Protein AF-F3QHM7-F1 (afdb_monomer)

Solvent-accessible surface area (backbone atoms only — not comparable to full-atom values): 20429 Å² total; per-residue (Å²): 91,40,69,66,52,53,46,23,39,65,35,46,28,56,38,41,44,16,11,80,78,22,35,39,36,33,31,41,53,45,50,86,74,36,54,54,56,75,40,57,42,54,48,81,76,59,67,56,39,55,66,76,76,32,44,27,68,31,56,65,55,30,65,77,46,41,71,62,57,89,37,60,53,46,48,37,49,52,40,32,51,32,42,42,53,42,71,63,67,53,97,68,74,59,57,80,89,56,64,69,66,65,34,36,78,72,34,46,34,28,49,74,5,41,42,24,43,40,30,68,31,54,71,35,46,70,38,72,78,52,38,60,74,41,36,85,54,24,28,32,26,38,87,89,40,74,85,64,62,42,46,37,33,62,48,55,55,35,94,41,44,67,54,44,53,55,51,38,33,66,52,29,14,60,56,50,28,49,51,43,69,71,68,49,30,44,33,35,46,32,48,32,47,94,44,45,68,58,52,35,52,26,54,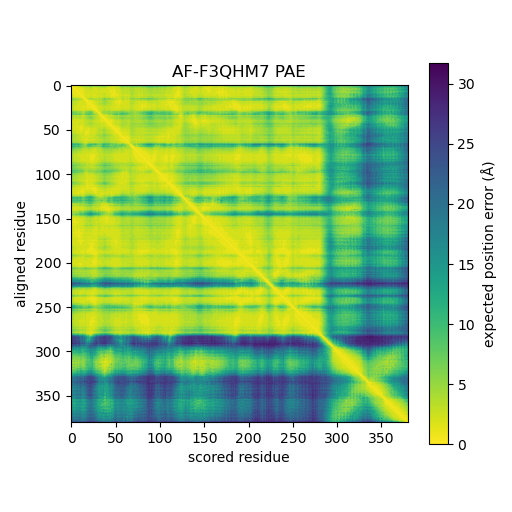61,44,86,71,88,65,63,74,40,71,38,24,46,90,43,82,67,49,99,90,55,81,61,90,55,81,61,56,29,38,28,32,76,40,95,75,24,36,43,30,34,27,43,34,36,36,72,94,88,29,37,67,47,70,68,32,36,45,22,45,23,51,48,53,48,52,61,47,25,76,75,64,37,80,69,54,73,67,66,82,91,67,88,70,77,71,69,79,69,67,86,41,72,65,57,58,52,49,54,52,50,50,56,50,50,52,54,51,46,48,50,50,26,53,52,50,52,53,52,55,57,60,73,69,57,59,77,64,30,83,76,36,76,70,29,43,53,53,50,51,55,47,49,52,49,47,53,55,55,52,47,47,51,46,51,50,53,51,46,51,53,49,54,53,51,53,52,48,52,50,53,52,57,57,75,74,105

Mean predicted aligned error: 9.0 Å

Foldseek 3Di:
DAPLLLLLLLAQAQWFAFALLFLEEEEEAGDAPFDDLLFAAESVVSDGHHSVVRQFLFLVSRVVGVPPCVDLQNLLVLVLLQLLLCLLVDPDRDDSPDDSVVQVVSQCGTNNHNDTYTHLANGGHNDPVCQQVCQQSHWHCYPVHNQDTDRPCVNNVPDGVVSRLVSSLQNQLVRQLVSCVVSVRAEYEYEALVCVVSQCSSNVPPDPDFPDFADLVDADDPVDHHPDDGQKGWGDDPNYIYIYHYRSDDDRHVPDPSSSNRVSNVRQVVSCVPVNNCSRDRPDDDPPNPPPPCDPVVVVVVVVVVVVSLVSQLSSLVVVVVVVVVPQDPVLVVDPVSVVVVVVVVVVSCPPSVVVNVVSVVVVVVVVVVVVVVVVVVVD

Secondary structure (DSSP, 8-state):
--HHHHHHHTS-TTPPPB-TT-SEEEEESS-SS-B-TTSPEEGGG-----SGGGB--SHHHHHHHSTTTTSHHHHHHHHHHHHHHHTT--SS---TTS-HHHHHHTTSSSTT-S--EEES-SS-BS-HHHHHHHTTT-EEE-SS-SSSPEEHHHHH--SSHHHHHHHHHHHHHHHHHHHHHHH--SEEEEE-GGGHHHHHHHTT----S-SEEE-TTSPP-TTS--SSPP-EEEEEETTEEEEEE--SSSTTSS-SHHHHHHHHHHHHHHHHHHH-GGGGPPP------------HHHHHHHHHHHHHHHHHHHHHHHHHHHHHHHTS-GGGGTSHHHHHHHHHHHHHHHHHHHHHHHHHHHHHHHHHHHHHHHHHHHT-

Radius of gyration: 24.33 Å; Cα contacts (8 Å, |Δi|>4): 582; chains: 1; bounding box: 51×62×80 Å

pLDDT: mean 86.05, std 12.36, range [37.12, 98.69]

Sequence (380 aa):
MSENFTKLVESFYGSTIGNVRSPVWMCGLEWGGGYDSKIPILESELEPYGLEDIQTTSLQDFIDNFWASGSPFCRNTMKILCELYNCTEPETEASYDQDWEPWEELGIVGVNGLALILNAFPISFENRRVSGKKWNEYKVRTTKDERNPILLSEWTGLKNFDEYIKFVVKHRSKIYSNERKLRKPKLIICFGKQSLDTFLDLWDVESRTPSLAFNFDDPFNPDFESKSHPNCFAYWTDETLVAVVPFPGGPNGIKSKPRITNVSTWLYNAVAKRYGPNWLDIPNIVVSEKTEEVSIQSEVLSETRLFQDLVNQQLACLERLKGAAAKLPDSWYSTEDGQKQLESLKETLLRDYFHEFDALRKNLKDQQDQKRKETLEKLR

Organism: NCBI:txid762966

Nearest PDB structures (foldseek):
  2yhy-assembly1_A  TM=4.158E-01  e=3.893E+00  Homo sapiens
  7t1g-assembly1_A  TM=4.959E-01  e=6.050E+00  Saccharomyces cerevisiae S288C

Structure (mmCIF, N/CA/C/O backbone):
data_AF-F3QHM7-F1
#
_entry.id   AF-F3QHM7-F1
#
loop_
_atom_site.group_PDB
_atom_site.id
_atom_site.type_symbol
_atom_site.label_atom_id
_atom_site.label_alt_id
_atom_site.label_comp_id
_atom_site.label_asym_id
_atom_site.label_entity_id
_atom_site.label_seq_id
_atom_site.pdbx_PDB_ins_code
_atom_site.Cartn_x
_atom_site.Cartn_y
_atom_site.Cartn_z
_atom_site.occupancy
_atom_site.B_iso_or_equiv
_atom_site.auth_seq_id
_atom_site.auth_comp_id
_atom_site.auth_asym_id
_atom_site.auth_atom_id
_atom_site.pdbx_PDB_model_num
ATOM 1 N N . MET A 1 1 ? -22.854 -8.014 8.702 1.00 89.12 1 MET A N 1
ATOM 2 C CA . MET A 1 1 ? -21.812 -7.314 7.930 1.00 89.12 1 MET A CA 1
ATOM 3 C C . MET A 1 1 ? -22.396 -6.006 7.437 1.00 89.12 1 MET A C 1
ATOM 5 O O . MET A 1 1 ? -23.488 -6.029 6.879 1.00 89.12 1 MET A O 1
ATOM 9 N N . SER A 1 2 ? -21.722 -4.895 7.719 1.00 91.88 2 SER A N 1
ATOM 10 C CA . SER A 1 2 ? -22.107 -3.550 7.286 1.00 91.88 2 SER A CA 1
ATOM 11 C C . SER A 1 2 ? -21.921 -3.376 5.776 1.00 91.88 2 SER A C 1
ATOM 13 O O . SER A 1 2 ? -20.907 -3.802 5.228 1.00 91.88 2 SER A O 1
ATOM 15 N N . GLU A 1 3 ? -22.867 -2.705 5.116 1.00 93.94 3 GLU A N 1
ATOM 16 C CA . GLU A 1 3 ? -22.749 -2.327 3.700 1.00 93.94 3 GLU A CA 1
ATOM 17 C C . GLU A 1 3 ? -21.575 -1.359 3.472 1.00 93.94 3 GLU A C 1
ATOM 19 O O . GLU A 1 3 ? -20.857 -1.488 2.482 1.00 93.94 3 GLU A O 1
ATOM 24 N N . ASN A 1 4 ? -21.326 -0.443 4.416 1.00 94.38 4 ASN A N 1
ATOM 25 C CA . ASN A 1 4 ? -20.207 0.501 4.345 1.00 94.38 4 ASN A CA 1
ATOM 26 C C . ASN A 1 4 ? -18.861 -0.228 4.371 1.00 94.38 4 ASN A C 1
ATOM 28 O O . ASN A 1 4 ? -17.967 0.107 3.602 1.00 94.38 4 ASN A O 1
ATOM 32 N N . PHE A 1 5 ? -18.738 -1.278 5.189 1.00 96.25 5 PHE A N 1
ATOM 33 C CA . PHE A 1 5 ? -17.538 -2.113 5.198 1.00 96.25 5 PHE A CA 1
ATOM 34 C C . PHE A 1 5 ? -17.329 -2.812 3.852 1.00 96.25 5 PHE A C 1
ATOM 36 O O . PHE A 1 5 ? -16.220 -2.808 3.326 1.00 96.25 5 PHE A O 1
ATOM 43 N N . THR A 1 6 ? -18.384 -3.389 3.269 1.00 96.44 6 THR A N 1
ATOM 44 C CA . THR A 1 6 ? -18.278 -4.034 1.954 1.00 96.44 6 THR A CA 1
ATOM 45 C C . THR A 1 6 ? -17.850 -3.035 0.880 1.00 96.44 6 THR A C 1
ATOM 47 O O . THR A 1 6 ? -16.910 -3.333 0.151 1.00 96.44 6 THR A O 1
ATOM 50 N N . LYS A 1 7 ? -18.446 -1.835 0.838 1.00 96.19 7 LYS A N 1
ATOM 51 C CA . LYS A 1 7 ? -18.049 -0.762 -0.093 1.00 96.19 7 LYS A CA 1
ATOM 52 C C . LYS A 1 7 ? -16.605 -0.307 0.115 1.00 96.19 7 LYS A C 1
ATOM 54 O O . LYS A 1 7 ? -15.892 -0.104 -0.857 1.00 96.19 7 LYS A O 1
ATOM 59 N N . LEU A 1 8 ? -16.158 -0.192 1.365 1.00 96.69 8 LEU A N 1
ATOM 60 C CA . LEU A 1 8 ? -14.775 0.150 1.699 1.00 96.69 8 LEU A CA 1
ATOM 61 C C . LEU A 1 8 ? -13.790 -0.896 1.166 1.00 96.69 8 LEU A C 1
ATOM 63 O O . LEU A 1 8 ? -12.779 -0.554 0.552 1.00 96.69 8 LEU A O 1
ATOM 67 N N . VAL A 1 9 ? -14.088 -2.179 1.382 1.00 97.19 9 VAL A N 1
ATOM 68 C CA . VAL A 1 9 ? -13.292 -3.278 0.826 1.00 97.19 9 VAL A CA 1
ATOM 69 C C . VAL A 1 9 ? -13.311 -3.217 -0.696 1.00 97.19 9 VAL A C 1
ATOM 71 O O . VAL A 1 9 ? -12.259 -3.319 -1.313 1.00 97.19 9 VAL A O 1
ATOM 74 N N . GLU A 1 10 ? -14.468 -2.970 -1.297 1.00 96.75 10 GLU A N 1
ATOM 75 C CA . GLU A 1 10 ? -14.669 -2.827 -2.739 1.00 96.75 10 GLU A CA 1
ATOM 76 C C . GLU A 1 10 ? -14.280 -1.428 -3.269 1.00 96.75 10 GLU A C 1
ATOM 78 O O . GLU A 1 10 ? -14.927 -0.873 -4.152 1.00 96.75 10 GLU A O 1
ATOM 83 N N . SER A 1 11 ? -13.191 -0.863 -2.744 1.00 96.75 11 SER A N 1
ATOM 84 C CA . SER A 1 11 ? -12.644 0.440 -3.133 1.00 96.75 11 SER A CA 1
ATOM 85 C C . SER A 1 11 ? -11.113 0.443 -3.065 1.00 96.75 11 SER A C 1
ATOM 87 O O . SER A 1 11 ? -10.499 -0.536 -2.624 1.00 96.75 11 SER A O 1
ATOM 89 N N . PHE A 1 12 ? -10.493 1.562 -3.436 1.00 95.56 12 PHE A N 1
ATOM 90 C CA . PHE A 1 12 ? -9.049 1.790 -3.331 1.00 95.56 12 PHE A CA 1
ATOM 91 C C . PHE A 1 12 ? -8.620 2.407 -1.997 1.00 95.56 12 PHE A C 1
ATOM 93 O O . PHE A 1 12 ? -7.430 2.678 -1.824 1.00 95.56 12 PHE A O 1
ATOM 100 N N . TYR A 1 13 ? -9.546 2.549 -1.034 1.00 94.19 13 TYR A N 1
ATOM 101 C CA . TYR A 1 13 ? -9.268 3.146 0.271 1.00 94.19 13 TYR A CA 1
ATOM 102 C C . TYR A 1 13 ? -8.004 2.588 0.935 1.00 94.19 13 TYR A C 1
ATOM 104 O O . TYR A 1 13 ? -7.746 1.379 0.918 1.00 94.19 13 TYR A O 1
ATOM 112 N N . GLY A 1 14 ? -7.216 3.478 1.528 1.00 89.94 14 GLY A N 1
ATOM 113 C CA . GLY A 1 14 ? -5.930 3.157 2.127 1.00 89.94 14 GLY A CA 1
ATOM 114 C C . GLY A 1 14 ? -4.756 3.161 1.153 1.00 89.94 14 GLY A C 1
ATOM 115 O O . GLY A 1 14 ? -3.641 2.889 1.585 1.00 89.94 14 GLY A O 1
ATOM 116 N N . SER A 1 15 ? -4.972 3.430 -0.134 1.00 91.88 15 SER A N 1
ATOM 117 C CA . SER A 1 15 ? -3.904 3.648 -1.120 1.00 91.88 15 SER A CA 1
ATOM 118 C C . SER A 1 15 ? -3.474 5.120 -1.136 1.00 91.88 15 SER A C 1
ATOM 120 O O . SER A 1 15 ? -4.212 5.981 -0.667 1.00 91.88 15 SER A O 1
ATOM 122 N N . THR A 1 16 ? -2.275 5.418 -1.641 1.00 86.06 16 THR A N 1
ATOM 123 C CA . THR A 1 16 ? -1.778 6.803 -1.735 1.00 86.06 16 THR A CA 1
ATOM 124 C C . THR A 1 16 ? -2.035 7.383 -3.122 1.00 86.06 16 THR A C 1
ATOM 126 O O . THR A 1 16 ? -2.170 6.628 -4.086 1.00 86.06 16 THR A O 1
ATOM 129 N N . ILE A 1 17 ? -2.053 8.714 -3.228 1.00 87.75 17 ILE A N 1
ATOM 130 C CA . ILE A 1 17 ? -2.149 9.411 -4.515 1.00 87.75 17 ILE A CA 1
ATOM 131 C C . ILE A 1 17 ? -0.978 9.056 -5.450 1.00 87.75 17 ILE A C 1
ATOM 133 O O . ILE A 1 17 ? 0.138 8.792 -4.996 1.00 87.75 17 ILE A O 1
ATOM 137 N N . GLY A 1 18 ? -1.208 9.062 -6.760 1.00 92.06 18 GLY A N 1
ATOM 138 C CA . GLY A 1 18 ? -0.166 8.825 -7.755 1.00 92.06 18 GLY A CA 1
ATOM 139 C C . GLY A 1 18 ? -0.685 8.869 -9.186 1.00 92.06 18 GLY A C 1
ATOM 140 O O . GLY A 1 18 ? -1.817 9.261 -9.443 1.00 92.06 18 GLY A O 1
ATOM 141 N N . ASN A 1 19 ? 0.140 8.456 -10.141 1.00 94.19 19 ASN A N 1
ATOM 142 C CA . ASN A 1 19 ? -0.274 8.345 -11.534 1.00 94.19 19 ASN A CA 1
ATOM 143 C C . ASN A 1 19 ? -0.937 6.984 -11.786 1.00 94.19 19 ASN A C 1
ATOM 145 O O . ASN A 1 19 ? -0.262 5.956 -11.897 1.00 94.19 19 ASN A O 1
ATOM 149 N N . VAL A 1 20 ? -2.260 6.962 -11.958 1.00 94.06 20 VAL A N 1
ATOM 150 C CA . VAL A 1 20 ? -3.023 5.720 -12.181 1.00 94.06 20 VAL A CA 1
ATOM 151 C C . VAL A 1 20 ? -2.694 5.048 -13.515 1.00 94.06 20 VAL A C 1
ATOM 153 O O . VAL A 1 20 ? -3.066 3.899 -13.748 1.00 94.06 20 VAL A O 1
ATOM 156 N N . ARG A 1 21 ? -2.009 5.756 -14.419 1.00 92.56 21 ARG A N 1
ATOM 157 C CA . ARG A 1 21 ? -1.546 5.257 -15.722 1.00 92.56 21 ARG A CA 1
ATOM 158 C C . ARG A 1 21 ? -0.081 4.839 -15.713 1.00 92.56 21 ARG A C 1
ATOM 160 O O . ARG A 1 21 ? 0.419 4.437 -16.762 1.00 92.56 21 ARG A O 1
ATOM 167 N N . SER A 1 22 ? 0.598 4.923 -14.570 1.00 95.81 22 SER A N 1
ATOM 168 C CA . SER A 1 22 ? 1.995 4.516 -14.467 1.00 95.81 22 SER A CA 1
ATOM 169 C C . SER A 1 22 ? 2.179 3.073 -14.968 1.00 95.81 22 SER A C 1
ATOM 171 O O . SER A 1 22 ? 1.372 2.197 -14.629 1.00 95.81 22 SER A O 1
ATOM 173 N N . PRO A 1 23 ? 3.241 2.779 -15.745 1.00 96.81 23 PRO A N 1
ATOM 174 C CA . PRO A 1 23 ? 3.590 1.414 -16.124 1.00 96.81 23 PRO A CA 1
ATOM 175 C C . PRO A 1 23 ? 4.076 0.588 -14.926 1.00 96.81 23 PRO A C 1
ATOM 177 O O . PRO A 1 23 ? 4.162 -0.639 -15.037 1.00 96.81 23 PRO A O 1
ATOM 180 N N . VAL A 1 24 ? 4.385 1.239 -13.799 1.00 97.75 24 VAL A N 1
ATOM 181 C CA . VAL A 1 24 ? 4.848 0.623 -12.557 1.00 97.75 24 VAL A CA 1
ATOM 182 C C . VAL A 1 24 ? 3.857 0.915 -11.442 1.00 97.75 24 VAL A C 1
ATOM 184 O O . VAL A 1 24 ? 3.695 2.053 -11.016 1.00 97.75 24 VAL A O 1
ATOM 187 N N . TRP A 1 25 ? 3.222 -0.127 -10.918 1.00 97.81 25 TRP A N 1
ATOM 188 C CA . TRP A 1 25 ? 2.440 -0.022 -9.690 1.00 97.81 25 TRP A CA 1
ATOM 189 C C . TRP A 1 25 ? 3.195 -0.666 -8.542 1.00 97.81 25 TRP A C 1
ATOM 191 O O . TRP A 1 25 ? 3.929 -1.642 -8.703 1.00 97.81 25 TRP A O 1
ATOM 201 N N . MET A 1 26 ? 2.992 -0.139 -7.349 1.00 96.94 26 MET A N 1
ATOM 202 C CA . MET A 1 26 ? 3.598 -0.648 -6.130 1.00 96.94 26 MET A CA 1
ATOM 203 C C . MET A 1 26 ? 2.485 -1.026 -5.167 1.00 96.94 26 MET A C 1
ATOM 205 O O . MET A 1 26 ? 1.458 -0.362 -5.116 1.00 96.94 26 MET A O 1
ATOM 209 N N . CYS A 1 27 ? 2.644 -2.122 -4.432 1.00 96.38 27 CYS A N 1
ATOM 210 C CA . CYS A 1 27 ? 1.594 -2.639 -3.569 1.00 96.38 27 CYS A CA 1
ATOM 211 C C . CYS A 1 27 ? 2.154 -3.021 -2.200 1.00 96.38 27 CYS A C 1
ATOM 213 O O . CYS A 1 27 ? 2.886 -4.004 -2.043 1.00 96.38 27 CYS A O 1
ATOM 215 N N . GLY A 1 28 ? 1.810 -2.218 -1.198 1.00 93.69 28 GLY A N 1
ATOM 216 C CA . GLY A 1 28 ? 1.956 -2.568 0.204 1.00 93.69 28 GLY A CA 1
ATOM 217 C C . GLY A 1 28 ? 0.786 -3.418 0.688 1.00 93.69 28 GLY A C 1
ATOM 218 O O . GLY A 1 28 ? -0.166 -3.717 -0.033 1.00 93.69 28 GLY A O 1
ATOM 219 N N . LEU A 1 29 ? 0.856 -3.827 1.948 1.00 91.75 29 LEU A N 1
ATOM 220 C CA . LEU A 1 29 ? -0.241 -4.549 2.580 1.00 91.75 29 LEU A CA 1
ATOM 221 C C . LEU A 1 29 ? -1.224 -3.587 3.235 1.00 91.75 29 LEU A C 1
ATOM 223 O O . LEU A 1 29 ? -2.422 -3.746 3.064 1.00 91.75 29 LEU A O 1
ATOM 227 N N . GLU A 1 30 ? -0.714 -2.598 3.954 1.00 85.81 30 GLU A N 1
ATOM 228 C CA . GLU A 1 30 ? -1.471 -1.560 4.646 1.00 85.81 30 GLU A CA 1
ATOM 229 C C . GLU A 1 30 ? -0.564 -0.333 4.826 1.00 85.81 30 GLU A C 1
ATOM 231 O O . GLU A 1 30 ? 0.667 -0.456 4.772 1.00 85.81 30 GLU A O 1
ATOM 236 N N . TRP A 1 31 ? -1.152 0.847 5.024 1.00 83.25 31 TRP A N 1
ATOM 237 C CA . TRP A 1 31 ? -0.390 2.073 5.273 1.00 83.25 31 TRP A CA 1
ATOM 238 C C . TRP A 1 31 ? 0.174 2.106 6.701 1.00 83.25 31 TRP A C 1
ATOM 240 O O . TRP A 1 31 ? -0.280 1.381 7.584 1.00 83.25 31 TRP A O 1
ATOM 250 N N . GLY A 1 32 ? 1.192 2.934 6.944 1.00 75.81 32 GLY A N 1
ATOM 251 C CA . GLY A 1 32 ? 1.827 3.052 8.262 1.00 75.81 32 GLY A CA 1
ATOM 252 C C . GLY A 1 32 ? 0.959 3.770 9.305 1.00 75.81 32 GLY A C 1
ATOM 253 O O . GLY A 1 32 ? 0.081 4.553 8.961 1.00 75.81 32 GLY A O 1
ATOM 254 N N . GLY A 1 33 ? 1.236 3.532 10.590 1.00 76.06 33 GLY A N 1
ATOM 255 C CA . GLY A 1 33 ? 0.516 4.139 11.719 1.00 76.06 33 GLY A CA 1
ATOM 256 C C . GLY A 1 33 ? -0.637 3.262 12.199 1.00 76.06 33 GLY A C 1
ATOM 257 O O . GLY A 1 33 ? -0.575 2.752 13.315 1.00 76.06 33 GLY A O 1
ATOM 258 N N . GLY A 1 34 ? -1.612 3.015 11.322 1.00 84.19 34 GLY A N 1
ATOM 259 C CA . GLY A 1 34 ? -2.769 2.157 11.588 1.00 84.19 34 GLY A CA 1
ATOM 260 C C . GLY A 1 34 ? -3.649 2.611 12.759 1.00 84.19 34 GLY A C 1
ATOM 261 O O . GLY A 1 34 ? -3.314 3.519 13.515 1.00 84.19 34 GLY A O 1
ATOM 262 N N . TYR A 1 35 ? -4.803 1.969 12.918 1.00 88.62 35 TYR A N 1
ATOM 263 C CA . TYR A 1 35 ? -5.704 2.265 14.031 1.00 88.62 35 TYR A CA 1
ATOM 264 C C . TYR A 1 35 ? -5.232 1.599 15.339 1.00 88.62 35 TYR A C 1
ATOM 266 O O . TYR A 1 35 ? -4.806 0.434 15.355 1.00 88.62 35 TYR A O 1
ATOM 274 N N . ASP A 1 36 ? -5.355 2.330 16.454 1.00 87.19 36 ASP A N 1
ATOM 275 C CA . ASP A 1 36 ? -5.152 1.828 17.821 1.00 87.19 36 ASP A CA 1
ATOM 276 C C . ASP A 1 36 ? -6.442 1.164 18.323 1.00 87.19 36 ASP A C 1
ATOM 278 O O . ASP A 1 36 ? -7.522 1.743 18.246 1.00 87.19 36 ASP A O 1
ATOM 282 N N . SER A 1 37 ? -6.344 -0.033 18.904 1.00 88.44 37 SER A N 1
ATOM 283 C CA . SER A 1 37 ? -7.499 -0.725 19.490 1.00 88.44 37 SER A CA 1
ATOM 284 C C . SER A 1 37 ? -8.149 0.039 20.649 1.00 88.44 37 SER A C 1
ATOM 286 O O . SER A 1 37 ? -9.286 -0.251 21.020 1.00 88.44 37 SER A O 1
ATOM 288 N N . LYS A 1 38 ? -7.447 1.011 21.242 1.00 87.19 38 LYS A N 1
ATOM 289 C CA . LYS A 1 38 ? -7.954 1.848 22.336 1.00 87.19 38 LYS A CA 1
ATOM 290 C C . LYS A 1 38 ? -8.834 3.008 21.881 1.00 87.19 38 LYS A C 1
ATOM 292 O O . LYS A 1 38 ? -9.482 3.602 22.748 1.00 87.19 38 LYS A O 1
ATOM 297 N N . ILE A 1 39 ? -8.815 3.361 20.597 1.00 89.12 39 ILE A N 1
ATOM 298 C CA . ILE A 1 39 ? -9.568 4.479 20.024 1.00 89.12 39 ILE A CA 1
ATOM 299 C C . ILE A 1 39 ? -10.513 3.895 18.966 1.00 89.12 39 ILE A C 1
ATOM 301 O O . ILE A 1 39 ? -10.043 3.262 18.023 1.00 89.12 39 ILE A O 1
ATOM 305 N N . PRO A 1 40 ? -11.843 4.048 19.106 1.00 92.62 40 PRO A N 1
ATOM 306 C CA . PRO A 1 40 ? -12.773 3.571 18.091 1.00 92.62 40 PRO A CA 1
ATOM 307 C C . PRO A 1 40 ? -12.486 4.207 16.730 1.00 92.62 40 PRO A C 1
ATOM 309 O O . PRO A 1 40 ? -12.291 5.414 16.646 1.00 92.62 40 PRO A O 1
ATOM 312 N N . ILE A 1 41 ? -12.511 3.406 15.670 1.00 93.62 41 ILE A N 1
ATOM 313 C CA . ILE A 1 41 ? -12.380 3.884 14.292 1.00 93.62 41 ILE A CA 1
ATOM 314 C C . ILE A 1 41 ? -13.636 4.684 13.941 1.00 93.62 41 ILE A C 1
ATOM 316 O O . ILE A 1 41 ? -14.748 4.197 14.165 1.00 93.62 41 ILE A O 1
ATOM 320 N N . LEU A 1 42 ? -13.481 5.892 13.403 1.00 92.06 42 LEU A N 1
ATOM 321 C CA . LEU A 1 42 ? -14.608 6.688 12.928 1.00 92.06 42 LEU A CA 1
ATOM 322 C C . LEU A 1 42 ? -15.059 6.170 11.560 1.00 92.06 42 LEU A C 1
ATOM 324 O O . LEU A 1 42 ? -14.314 6.232 10.589 1.00 92.06 42 LEU A O 1
ATOM 328 N N . GLU A 1 43 ? -16.293 5.667 11.458 1.00 93.06 43 GLU A N 1
ATOM 329 C CA . GLU A 1 43 ? -16.832 5.208 10.167 1.00 93.06 43 GLU A CA 1
ATOM 330 C C . GLU A 1 43 ? -16.893 6.348 9.135 1.00 93.06 43 GLU A C 1
ATOM 332 O O . GLU A 1 43 ? -16.719 6.103 7.946 1.00 93.06 43 GLU A O 1
ATOM 337 N N . SER A 1 44 ? -17.082 7.590 9.589 1.00 87.94 44 SER A N 1
ATOM 338 C CA . SER A 1 44 ? -17.081 8.793 8.747 1.00 87.94 44 SER A CA 1
ATOM 339 C C . SER A 1 44 ? -15.735 9.094 8.081 1.00 87.94 44 SER A C 1
ATOM 341 O O . SER A 1 44 ? -15.691 9.888 7.152 1.00 87.94 44 SER A O 1
ATOM 343 N N . GLU A 1 45 ? -14.640 8.485 8.539 1.00 87.31 45 GLU A N 1
ATOM 344 C CA . GLU A 1 45 ? -13.312 8.626 7.924 1.00 87.31 45 GLU A CA 1
ATOM 345 C C . GLU A 1 45 ? -13.011 7.517 6.914 1.00 87.31 45 GLU A C 1
ATOM 347 O O . GLU A 1 45 ? -12.020 7.580 6.185 1.00 87.31 45 GLU A O 1
ATOM 352 N N . LEU A 1 46 ? -13.867 6.494 6.863 1.00 91.56 46 LEU A N 1
ATOM 353 C CA . LEU A 1 46 ? -13.758 5.342 5.975 1.00 91.56 46 LEU A CA 1
ATOM 354 C C . LEU A 1 46 ? -14.582 5.571 4.699 1.00 91.56 46 LEU A C 1
ATOM 356 O O . LEU A 1 46 ? -15.372 4.717 4.291 1.00 91.56 46 LEU A O 1
ATOM 360 N N . GLU A 1 47 ? -14.438 6.746 4.085 1.00 90.00 47 GLU A N 1
ATOM 361 C CA . GLU A 1 47 ? -15.133 7.085 2.841 1.00 90.00 47 GLU A CA 1
ATOM 362 C C . GLU A 1 47 ? -14.466 6.369 1.652 1.00 90.00 47 GLU A C 1
ATOM 364 O O . GLU A 1 47 ? -13.300 6.636 1.356 1.00 90.00 47 GLU A O 1
ATOM 369 N N . PRO A 1 48 ? -15.159 5.440 0.966 1.00 93.75 48 PRO A N 1
ATOM 370 C CA . PRO A 1 48 ? -14.578 4.701 -0.148 1.00 93.75 48 PRO A CA 1
ATOM 371 C C . PRO A 1 48 ? -14.328 5.611 -1.353 1.00 93.75 48 PRO A C 1
ATOM 373 O O . PRO A 1 48 ? -15.161 6.453 -1.682 1.00 93.75 48 PRO A O 1
ATOM 376 N N . TYR A 1 49 ? -13.229 5.360 -2.062 1.00 92.94 49 TYR A N 1
ATOM 377 C CA . TYR A 1 49 ? -12.878 6.047 -3.305 1.00 92.94 49 TYR A CA 1
ATOM 378 C C . TYR A 1 49 ? -12.399 5.061 -4.384 1.00 92.94 49 TYR A C 1
ATOM 380 O O . TYR A 1 49 ? -11.898 3.969 -4.090 1.00 92.94 49 TYR A O 1
ATOM 388 N N . GLY A 1 50 ? -12.608 5.418 -5.648 1.00 94.75 50 GLY A N 1
ATOM 389 C CA . GLY A 1 50 ? -12.170 4.674 -6.825 1.00 94.75 50 GLY A CA 1
ATOM 390 C C . GLY A 1 50 ? -10.700 4.917 -7.171 1.00 94.75 50 GLY A C 1
ATOM 391 O O . GLY A 1 50 ? -10.007 5.694 -6.522 1.00 94.75 50 GLY A O 1
ATOM 392 N N . LEU A 1 51 ? -10.208 4.242 -8.216 1.00 94.06 51 LEU A N 1
ATOM 393 C CA . LEU A 1 51 ? -8.821 4.416 -8.656 1.00 94.06 51 LEU A CA 1
ATOM 394 C C . LEU A 1 51 ? -8.585 5.817 -9.236 1.00 94.06 51 LEU A C 1
ATOM 396 O O . LEU A 1 51 ? -7.560 6.417 -8.962 1.00 94.06 51 LEU A O 1
ATOM 400 N N . GLU A 1 52 ? -9.530 6.360 -10.004 1.00 92.25 52 GLU A N 1
ATOM 401 C CA . GLU A 1 52 ? -9.384 7.703 -10.596 1.00 92.25 52 GLU A CA 1
ATOM 402 C C . GLU A 1 52 ? -9.328 8.817 -9.540 1.00 92.25 52 GLU A C 1
ATOM 404 O O . GLU A 1 52 ? -8.718 9.852 -9.785 1.00 92.25 52 GLU A O 1
ATOM 409 N N . ASP A 1 53 ? -9.900 8.596 -8.353 1.00 90.56 53 ASP A N 1
ATOM 410 C CA . ASP A 1 53 ? -9.878 9.570 -7.254 1.00 90.56 53 ASP A CA 1
ATOM 411 C C . ASP A 1 53 ? -8.482 9.717 -6.623 1.00 90.56 53 ASP A C 1
ATOM 413 O O . ASP A 1 53 ? -8.234 10.678 -5.901 1.00 90.56 53 ASP A O 1
ATOM 417 N N . ILE A 1 54 ? -7.565 8.776 -6.888 1.00 92.12 54 ILE A N 1
ATOM 418 C CA . ILE A 1 54 ? -6.166 8.854 -6.445 1.00 92.12 54 ILE A CA 1
ATOM 419 C C . ILE A 1 54 ? -5.214 9.294 -7.563 1.00 92.12 54 ILE A C 1
ATOM 421 O O . ILE A 1 54 ? -3.999 9.208 -7.385 1.00 92.12 54 ILE A O 1
ATOM 425 N N . GLN A 1 55 ? -5.734 9.750 -8.709 1.00 93.00 55 GLN A N 1
ATOM 426 C CA . GLN A 1 55 ? -4.909 10.363 -9.746 1.00 93.00 55 GLN A CA 1
ATOM 427 C C . GLN A 1 55 ? -4.379 11.707 -9.257 1.00 93.00 55 GLN A C 1
ATOM 429 O O . GLN A 1 55 ? -5.147 12.620 -8.969 1.00 93.00 55 GLN A O 1
ATOM 434 N N . THR A 1 56 ? -3.058 11.854 -9.257 1.00 91.00 56 THR A N 1
ATOM 435 C CA . THR A 1 56 ? -2.440 13.138 -8.941 1.00 91.00 56 THR A CA 1
ATOM 436 C C . THR A 1 56 ? -2.628 14.150 -10.072 1.00 91.00 56 THR A C 1
ATOM 438 O O . THR A 1 56 ? -2.511 13.830 -11.261 1.00 91.00 56 THR A O 1
ATOM 441 N N . THR A 1 57 ? -2.939 15.384 -9.702 1.00 88.44 57 THR A N 1
ATOM 442 C CA . THR A 1 57 ? -3.266 16.481 -10.625 1.00 88.44 57 THR A CA 1
ATOM 443 C C . THR A 1 57 ? -2.160 17.526 -10.740 1.00 88.44 57 THR A C 1
ATOM 445 O O . THR A 1 57 ? -2.150 18.290 -11.702 1.00 88.44 57 THR A O 1
ATOM 448 N N . SER A 1 58 ? -1.204 17.529 -9.808 1.00 88.69 58 SER A N 1
ATOM 449 C CA . SER A 1 58 ? -0.005 18.373 -9.806 1.00 88.69 58 SER A CA 1
ATOM 450 C C . SER A 1 58 ? 1.061 17.791 -8.869 1.00 88.69 58 SER A C 1
ATOM 452 O O . SER A 1 58 ? 0.763 16.908 -8.063 1.00 88.69 58 SER A O 1
ATOM 454 N N . LEU A 1 59 ? 2.295 18.304 -8.915 1.00 89.81 59 LEU A N 1
ATOM 455 C CA . LEU A 1 59 ? 3.307 17.973 -7.907 1.00 89.81 59 LEU A CA 1
ATOM 456 C C . LEU A 1 59 ? 2.858 18.308 -6.485 1.00 89.81 59 LEU A C 1
ATOM 458 O O . LEU A 1 59 ? 3.060 17.506 -5.578 1.00 89.81 59 LEU A O 1
ATOM 462 N N . GLN A 1 60 ? 2.239 19.473 -6.288 1.00 88.38 60 GLN A N 1
ATOM 463 C CA . GLN A 1 60 ? 1.802 19.909 -4.963 1.00 88.38 60 GLN A CA 1
ATOM 464 C C . GLN A 1 60 ? 0.751 18.952 -4.388 1.00 88.38 60 GLN A C 1
ATOM 466 O O . GLN A 1 60 ? 0.868 18.518 -3.247 1.00 88.38 60 GLN A O 1
ATOM 471 N N . ASP A 1 61 ? -0.208 18.543 -5.219 1.00 87.38 61 ASP A N 1
ATOM 472 C CA . ASP A 1 61 ? -1.209 17.532 -4.874 1.00 87.38 61 ASP A CA 1
ATOM 473 C C . ASP A 1 61 ? -0.560 16.186 -4.500 1.00 87.38 61 ASP A C 1
ATOM 475 O O . ASP A 1 61 ? -0.938 15.556 -3.510 1.00 87.38 61 ASP A O 1
ATOM 479 N N . PHE A 1 62 ? 0.482 15.771 -5.231 1.00 90.12 62 PHE A N 1
ATOM 480 C CA . PHE A 1 62 ? 1.273 14.602 -4.852 1.00 90.12 62 PHE A CA 1
ATOM 481 C C . PHE A 1 62 ? 1.924 14.779 -3.473 1.00 90.12 62 PHE A C 1
ATOM 483 O O . PHE A 1 62 ? 1.773 13.911 -2.621 1.00 90.12 62 PHE A O 1
ATOM 490 N N . ILE A 1 63 ? 2.630 15.886 -3.230 1.00 88.56 63 ILE A N 1
ATOM 491 C CA . ILE A 1 63 ? 3.344 16.145 -1.968 1.00 88.56 63 ILE A CA 1
ATOM 492 C C . ILE A 1 63 ? 2.381 16.147 -0.774 1.00 88.56 63 ILE A C 1
ATOM 494 O O . ILE A 1 63 ? 2.675 15.521 0.248 1.00 88.56 63 ILE A O 1
ATOM 498 N N . ASP A 1 64 ? 1.235 16.811 -0.913 1.00 83.56 64 ASP A N 1
ATOM 499 C CA . ASP A 1 64 ? 0.257 16.979 0.164 1.00 83.56 64 ASP A CA 1
ATOM 500 C C . ASP A 1 64 ? -0.447 15.663 0.521 1.00 83.56 64 ASP A C 1
ATOM 502 O O . ASP A 1 64 ? -0.760 15.411 1.689 1.00 83.56 64 ASP A O 1
ATOM 506 N N . ASN A 1 65 ? -0.653 14.789 -0.469 1.00 83.62 65 ASN A N 1
ATOM 507 C CA . ASN A 1 65 ? -1.403 13.544 -0.307 1.00 83.62 65 ASN A CA 1
ATOM 508 C C . ASN A 1 65 ? -0.529 12.276 -0.301 1.00 83.62 65 ASN A C 1
ATOM 510 O O . ASN A 1 65 ? -1.044 11.175 -0.085 1.00 83.62 65 ASN A O 1
ATOM 514 N N . PHE A 1 66 ? 0.790 12.387 -0.486 1.00 84.56 66 PHE A N 1
ATOM 515 C CA . PHE A 1 66 ? 1.716 11.259 -0.383 1.00 84.56 66 PHE A CA 1
ATOM 516 C C . PHE A 1 66 ? 1.994 10.909 1.083 1.00 84.56 66 PHE A C 1
ATOM 518 O O . PHE A 1 66 ? 2.904 11.427 1.741 1.00 84.56 66 PHE A O 1
ATOM 525 N N . TRP A 1 67 ? 1.170 10.011 1.620 1.00 72.06 67 TRP A N 1
ATOM 526 C CA . TRP A 1 67 ? 1.156 9.706 3.045 1.00 72.06 67 TRP A CA 1
ATOM 527 C C . TRP A 1 67 ? 2.476 9.132 3.554 1.00 72.06 67 TRP A C 1
ATOM 529 O O . TRP A 1 67 ? 3.108 8.280 2.933 1.00 72.06 67 TRP A O 1
ATOM 539 N N . ALA A 1 68 ? 2.843 9.542 4.771 1.00 70.88 68 ALA A N 1
ATOM 540 C CA . ALA A 1 68 ? 3.972 8.989 5.513 1.00 70.88 68 ALA A CA 1
ATOM 541 C C . ALA A 1 68 ? 5.287 8.962 4.705 1.00 70.88 68 ALA A C 1
ATOM 543 O O . ALA A 1 68 ? 6.056 7.999 4.807 1.00 70.88 68 ALA A O 1
ATOM 544 N N . SER A 1 69 ? 5.572 10.028 3.948 1.00 71.38 69 SER A N 1
ATOM 545 C CA . SER A 1 69 ? 6.786 10.205 3.131 1.00 71.38 69 SER A CA 1
ATOM 546 C C . SER A 1 69 ? 8.092 9.925 3.896 1.00 71.38 69 SER A C 1
ATOM 548 O O . SER A 1 69 ? 9.034 9.344 3.353 1.00 71.38 69 SER A O 1
ATOM 550 N N . GLY A 1 70 ? 8.129 10.228 5.199 1.00 73.38 70 GLY A N 1
ATOM 551 C CA . GLY A 1 70 ? 9.260 9.932 6.089 1.00 73.38 70 GLY A CA 1
ATOM 552 C C . GLY A 1 70 ? 9.406 8.460 6.513 1.00 73.38 70 GLY A C 1
ATOM 553 O O . GLY A 1 70 ? 10.440 8.076 7.068 1.00 73.38 70 GLY A O 1
ATOM 554 N N . SER A 1 71 ? 8.405 7.611 6.267 1.00 81.50 71 SER A N 1
ATOM 555 C CA . SER A 1 71 ? 8.433 6.200 6.666 1.00 81.50 71 SER A CA 1
ATOM 556 C C . SER A 1 71 ? 9.490 5.411 5.881 1.00 81.50 71 SER A C 1
ATOM 558 O O . SER A 1 71 ? 9.653 5.623 4.678 1.00 81.50 71 SER A O 1
ATOM 560 N N . PRO A 1 72 ? 10.188 4.435 6.498 1.00 83.56 72 PRO A N 1
ATOM 561 C CA . PRO A 1 72 ? 11.170 3.613 5.786 1.00 83.56 72 PRO A CA 1
ATOM 562 C C . PRO A 1 72 ? 10.614 2.946 4.521 1.00 83.56 72 PRO A C 1
ATOM 564 O O . PRO A 1 72 ? 11.341 2.805 3.541 1.00 83.56 72 PRO A O 1
ATOM 567 N N . PHE A 1 73 ? 9.329 2.579 4.544 1.00 86.88 73 PHE A N 1
ATOM 568 C CA . PHE A 1 73 ? 8.623 2.007 3.404 1.00 86.88 73 PHE A CA 1
ATOM 569 C C . PHE A 1 73 ? 8.552 2.983 2.224 1.00 86.88 73 PHE A C 1
ATOM 571 O O . PHE A 1 73 ? 9.017 2.640 1.138 1.00 86.88 73 PHE A O 1
ATOM 578 N N . CYS A 1 74 ? 8.030 4.197 2.439 1.00 87.56 74 CYS A N 1
ATOM 579 C CA . CYS A 1 74 ? 7.886 5.189 1.371 1.00 87.56 74 CYS A CA 1
ATOM 580 C C . CYS A 1 74 ? 9.254 5.620 0.838 1.00 87.56 74 CYS A C 1
ATOM 582 O O . CYS A 1 74 ? 9.478 5.618 -0.368 1.00 87.56 74 CYS A O 1
ATOM 584 N N . ARG A 1 75 ? 10.222 5.868 1.728 1.00 89.38 75 ARG A N 1
ATOM 585 C CA . ARG A 1 75 ? 11.585 6.257 1.335 1.00 89.38 75 ARG A CA 1
ATOM 586 C C . ARG A 1 75 ? 12.260 5.230 0.427 1.00 89.38 75 ARG A C 1
ATOM 588 O O . ARG A 1 75 ? 12.855 5.588 -0.583 1.00 89.38 75 ARG A O 1
ATOM 595 N N . ASN A 1 76 ? 12.203 3.949 0.790 1.00 92.81 76 ASN A N 1
ATOM 596 C CA . ASN A 1 76 ? 12.840 2.897 -0.003 1.00 92.81 76 ASN A CA 1
ATOM 597 C C . ASN A 1 76 ? 12.043 2.558 -1.269 1.00 92.81 76 ASN A C 1
ATOM 599 O O . ASN A 1 76 ? 12.642 2.175 -2.266 1.00 92.81 76 ASN A O 1
ATOM 603 N N . THR A 1 77 ? 10.726 2.753 -1.253 1.00 92.38 77 THR A N 1
ATOM 604 C CA . THR A 1 77 ? 9.879 2.701 -2.450 1.00 92.38 77 THR A CA 1
ATOM 605 C C . THR A 1 77 ? 10.302 3.766 -3.465 1.00 92.38 77 THR A C 1
ATOM 607 O O . THR A 1 77 ? 10.566 3.423 -4.614 1.00 92.38 77 THR A O 1
ATOM 610 N N . MET A 1 78 ? 10.476 5.022 -3.042 1.00 93.06 78 MET A N 1
ATOM 611 C CA . MET A 1 78 ? 10.957 6.083 -3.936 1.00 93.06 78 MET A CA 1
ATOM 612 C C . MET A 1 78 ? 12.355 5.783 -4.483 1.00 93.06 78 MET A C 1
ATOM 614 O O . MET A 1 78 ? 12.590 5.931 -5.674 1.00 93.06 78 MET A O 1
ATOM 618 N N . LYS A 1 79 ? 13.265 5.249 -3.65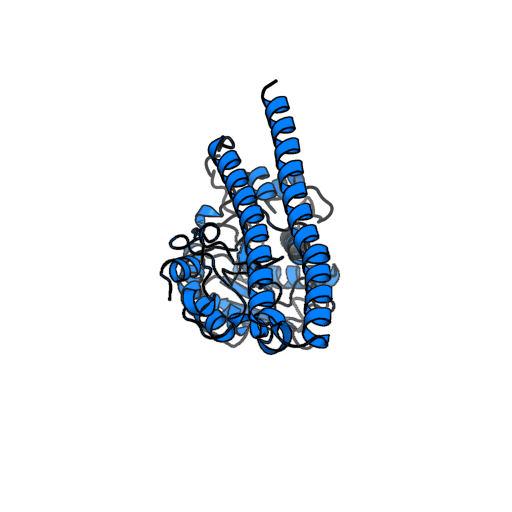6 1.00 95.69 79 LYS A N 1
ATOM 619 C CA . LYS A 1 79 ? 14.584 4.790 -4.131 1.00 95.69 79 LYS A CA 1
ATOM 620 C C . LYS A 1 79 ? 14.493 3.706 -5.204 1.00 95.69 79 LYS A C 1
ATOM 622 O O . LYS A 1 79 ? 15.281 3.729 -6.139 1.00 95.69 79 LYS A O 1
ATOM 627 N N . ILE A 1 80 ? 13.561 2.758 -5.070 1.00 97.06 80 ILE A N 1
ATOM 628 C CA . ILE A 1 80 ? 13.329 1.732 -6.098 1.00 97.06 80 ILE A CA 1
ATOM 629 C C . ILE A 1 80 ? 12.899 2.392 -7.412 1.00 97.06 80 ILE A C 1
ATOM 631 O O . ILE A 1 80 ? 13.411 1.990 -8.454 1.00 97.06 80 ILE A O 1
ATOM 635 N N . LEU A 1 81 ? 12.020 3.402 -7.370 1.00 96.31 81 LEU A N 1
ATOM 636 C CA . LEU A 1 81 ? 11.595 4.154 -8.557 1.00 96.31 81 LEU A CA 1
ATOM 637 C C . LEU A 1 81 ? 12.750 4.935 -9.200 1.00 96.31 81 LEU A C 1
ATOM 639 O O . LEU A 1 81 ? 12.938 4.808 -10.406 1.00 96.31 81 LEU A O 1
ATOM 643 N N . CYS A 1 82 ? 13.566 5.657 -8.417 1.00 96.75 82 CYS A N 1
ATOM 644 C CA . CYS A 1 82 ? 14.776 6.319 -8.930 1.00 96.75 82 CYS A CA 1
ATOM 645 C C . CYS A 1 82 ? 15.700 5.315 -9.638 1.00 96.75 82 CYS A C 1
ATOM 647 O O . CYS A 1 82 ? 16.183 5.567 -10.733 1.00 96.75 82 CYS A O 1
ATOM 649 N N . GLU A 1 83 ? 15.927 4.147 -9.032 1.00 97.31 83 GLU A N 1
ATOM 650 C CA . GLU A 1 83 ? 16.824 3.130 -9.593 1.00 97.31 83 GLU A CA 1
ATOM 651 C C . GLU A 1 83 ? 16.214 2.416 -10.811 1.00 97.31 83 GLU A C 1
ATOM 653 O O . GLU A 1 83 ? 16.951 2.016 -11.708 1.00 97.31 83 GLU A O 1
ATOM 658 N N . LEU A 1 84 ? 14.884 2.274 -10.888 1.00 97.31 84 LEU A N 1
ATOM 659 C CA . LEU A 1 84 ? 14.203 1.799 -12.100 1.00 97.31 84 LEU A CA 1
ATOM 660 C C . LEU A 1 84 ? 14.370 2.791 -13.251 1.00 97.31 84 LEU A C 1
ATOM 662 O O . LEU A 1 84 ? 14.683 2.368 -14.359 1.00 97.31 84 LEU A O 1
ATOM 666 N N . TYR A 1 85 ? 14.199 4.085 -12.977 1.00 96.50 85 TYR A N 1
ATOM 667 C CA . TYR A 1 85 ? 14.439 5.148 -13.948 1.00 96.50 85 TYR A CA 1
ATOM 668 C C . TYR A 1 85 ? 15.897 5.158 -14.416 1.00 96.50 85 TYR A C 1
ATOM 670 O O . TYR A 1 85 ? 16.155 5.124 -15.608 1.00 96.50 85 TYR A O 1
ATOM 678 N N . ASN A 1 86 ? 16.868 5.064 -13.506 1.00 96.75 86 ASN A N 1
ATOM 679 C CA . ASN A 1 86 ? 18.287 5.035 -13.883 1.00 96.75 86 ASN A CA 1
ATOM 680 C C . ASN A 1 86 ? 18.663 3.829 -14.762 1.00 96.75 86 ASN A C 1
ATOM 682 O O . ASN A 1 86 ? 19.639 3.897 -15.505 1.00 96.75 86 ASN A O 1
ATOM 686 N N . CYS A 1 87 ? 17.889 2.737 -14.733 1.00 96.06 87 CYS A N 1
ATOM 687 C CA . CYS A 1 87 ? 18.093 1.610 -15.647 1.00 96.06 87 CYS A CA 1
ATOM 688 C C . CYS A 1 87 ? 17.756 1.938 -17.116 1.00 96.06 87 CYS A C 1
ATOM 690 O O . CYS A 1 87 ? 18.114 1.150 -17.991 1.00 96.06 87 CYS A O 1
ATOM 692 N N . THR A 1 88 ? 17.092 3.064 -17.408 1.00 94.38 88 THR A N 1
ATOM 693 C CA . THR A 1 88 ? 16.885 3.548 -18.786 1.00 94.38 88 THR A CA 1
ATOM 694 C C . THR A 1 88 ? 18.102 4.274 -19.352 1.00 94.38 88 THR A C 1
ATOM 696 O O . THR A 1 88 ? 18.035 4.732 -20.487 1.00 94.38 88 THR A O 1
ATOM 699 N N . GLU A 1 89 ? 19.182 4.405 -18.573 1.00 93.56 89 GLU A N 1
ATOM 700 C CA . GLU A 1 89 ? 20.380 5.180 -18.923 1.00 93.56 89 GLU A CA 1
ATOM 701 C C . GLU A 1 89 ? 20.043 6.636 -19.321 1.00 93.56 89 GLU A C 1
ATOM 703 O O . GLU A 1 89 ? 20.384 7.082 -20.419 1.00 93.56 89 GLU A O 1
ATOM 708 N N . PRO A 1 90 ? 19.329 7.384 -18.455 1.00 93.25 90 PRO A N 1
ATOM 709 C CA . PRO A 1 90 ? 18.958 8.768 -18.734 1.00 93.25 90 PRO A CA 1
ATOM 710 C C . PRO A 1 90 ? 20.195 9.681 -18.782 1.00 93.25 90 PRO A C 1
ATOM 712 O O . PRO A 1 90 ? 21.218 9.397 -18.161 1.00 93.25 90 PRO A O 1
ATOM 715 N N . GLU A 1 91 ? 20.085 10.829 -19.459 1.00 93.12 91 GLU A N 1
ATOM 716 C CA . GLU A 1 91 ? 21.150 11.851 -19.454 1.00 93.12 91 GLU A CA 1
ATOM 717 C C . GLU A 1 91 ? 21.428 12.393 -18.041 1.00 93.12 91 GLU A C 1
ATOM 719 O O . GLU A 1 91 ? 22.570 12.712 -17.705 1.00 93.12 91 GLU A O 1
ATOM 724 N N . THR A 1 92 ? 20.382 12.468 -17.213 1.00 94.19 92 THR A N 1
ATOM 725 C CA . THR A 1 92 ? 20.448 12.887 -15.812 1.00 94.19 92 THR A CA 1
ATOM 726 C C . THR A 1 92 ? 19.964 11.749 -14.924 1.00 94.19 92 THR A C 1
ATOM 728 O O . THR A 1 92 ? 18.810 11.342 -15.018 1.00 94.19 92 THR A O 1
ATOM 731 N N . GLU A 1 93 ? 20.824 11.249 -14.035 1.00 94.81 93 GLU A N 1
ATOM 732 C CA . GLU A 1 93 ? 20.433 10.228 -13.060 1.00 94.81 93 GLU A CA 1
ATOM 733 C C . GLU A 1 93 ? 19.517 10.809 -11.971 1.00 94.81 93 GLU A C 1
ATOM 735 O O . GLU A 1 93 ? 19.777 11.875 -11.404 1.00 94.81 93 GLU A O 1
ATOM 740 N N . ALA A 1 94 ? 18.477 10.057 -11.617 1.00 95.06 94 ALA A N 1
ATOM 741 C CA . ALA A 1 94 ? 17.672 10.306 -10.433 1.00 95.06 94 ALA A CA 1
ATOM 742 C C . ALA A 1 94 ? 18.433 9.873 -9.170 1.00 95.06 94 ALA A C 1
ATOM 744 O O . ALA A 1 94 ? 18.987 8.773 -9.083 1.00 95.06 94 ALA A O 1
ATOM 745 N N . SER A 1 95 ? 18.395 10.710 -8.139 1.00 93.50 95 SER A N 1
ATOM 746 C CA . SER A 1 95 ? 18.919 10.419 -6.808 1.00 93.50 95 SER A CA 1
ATOM 747 C C . SER A 1 95 ? 17.852 10.672 -5.756 1.00 93.50 95 SER A C 1
ATOM 749 O O . SER A 1 95 ? 17.077 11.620 -5.839 1.00 93.50 95 SER A O 1
ATOM 751 N N . TYR A 1 96 ? 17.848 9.842 -4.713 1.00 89.38 96 TYR A N 1
ATOM 752 C CA . TYR A 1 96 ? 16.923 10.020 -3.599 1.00 89.38 96 TYR A CA 1
ATOM 753 C C . TYR A 1 96 ? 17.201 11.292 -2.775 1.00 89.38 96 TYR A C 1
ATOM 755 O O . TYR A 1 96 ? 16.335 11.746 -2.037 1.00 89.38 96 TYR A O 1
ATOM 763 N N . ASP A 1 97 ? 18.413 11.839 -2.872 1.00 90.00 97 ASP A N 1
ATOM 764 C CA . ASP A 1 97 ? 18.812 13.039 -2.130 1.00 90.00 97 ASP A CA 1
ATOM 765 C C . ASP A 1 97 ? 18.418 14.345 -2.855 1.00 90.00 97 ASP A C 1
ATOM 767 O O . ASP A 1 97 ? 18.763 15.426 -2.385 1.00 90.00 97 ASP A O 1
ATOM 771 N N . GLN A 1 98 ? 17.733 14.251 -4.002 1.00 89.81 98 GLN A N 1
ATOM 772 C CA . GLN A 1 98 ? 17.133 15.393 -4.699 1.00 89.81 98 GLN A CA 1
ATOM 773 C C . GLN A 1 98 ? 15.794 15.794 -4.063 1.00 89.81 98 GLN A C 1
ATOM 775 O O . GLN A 1 98 ? 15.128 14.974 -3.429 1.00 89.81 98 GLN A O 1
ATOM 780 N N . ASP A 1 99 ? 15.402 17.051 -4.276 1.00 89.44 99 ASP A N 1
ATOM 781 C CA . ASP A 1 99 ? 14.073 17.558 -3.929 1.00 89.44 99 ASP A CA 1
ATOM 782 C C . ASP A 1 99 ? 12.990 17.036 -4.900 1.00 89.44 99 ASP A C 1
ATOM 784 O O . ASP A 1 99 ? 13.267 16.279 -5.838 1.00 89.44 99 ASP A O 1
ATOM 788 N N . TRP A 1 100 ? 11.735 17.424 -4.666 1.00 90.44 100 TRP A N 1
ATOM 789 C CA . TRP A 1 100 ? 10.580 16.939 -5.424 1.00 90.44 100 TRP A CA 1
ATOM 790 C C . TRP A 1 100 ? 10.526 17.468 -6.861 1.00 90.44 100 TRP A C 1
ATOM 792 O O . TRP A 1 100 ? 10.114 16.729 -7.753 1.00 90.44 100 TRP A O 1
ATOM 802 N N . GLU A 1 101 ? 10.955 18.708 -7.104 1.00 92.56 101 GLU A N 1
ATOM 803 C CA . GLU A 1 101 ? 10.909 19.338 -8.427 1.00 92.56 101 GLU A CA 1
ATOM 804 C C . GLU A 1 101 ? 11.794 18.597 -9.447 1.00 92.56 101 GLU A C 1
ATOM 806 O O . GLU A 1 101 ? 11.276 18.213 -10.497 1.00 92.56 101 GLU A O 1
ATOM 811 N N . PRO A 1 102 ? 13.067 18.251 -9.145 1.00 93.31 102 PRO A N 1
ATOM 812 C CA . PRO A 1 102 ? 13.847 17.366 -10.011 1.00 93.31 102 PRO A CA 1
ATOM 813 C C . PRO A 1 102 ? 13.173 16.015 -10.282 1.00 93.31 102 PRO A C 1
ATOM 815 O O . PRO A 1 102 ? 13.279 15.480 -11.381 1.00 93.31 102 PRO A O 1
ATOM 818 N N . TRP A 1 103 ? 12.475 15.428 -9.305 1.00 93.50 103 TRP A N 1
ATOM 819 C CA . TRP A 1 103 ? 11.763 14.166 -9.525 1.00 93.50 103 TRP A CA 1
ATOM 820 C C . TRP A 1 103 ? 10.548 14.318 -10.441 1.00 93.50 103 TRP A C 1
ATOM 822 O O . TRP A 1 103 ? 10.230 13.367 -11.155 1.00 93.50 103 TRP A O 1
ATOM 832 N N . GLU A 1 104 ? 9.862 15.460 -10.430 1.00 93.50 104 GLU A N 1
ATOM 833 C CA . GLU A 1 104 ? 8.793 15.743 -11.391 1.00 93.50 104 GLU A CA 1
ATOM 834 C C . GLU A 1 104 ? 9.363 15.907 -12.804 1.00 93.50 104 GLU A C 1
ATOM 836 O O . GLU A 1 104 ? 8.870 15.267 -13.732 1.00 93.50 104 GLU A O 1
ATOM 841 N N . GLU A 1 105 ? 10.443 16.681 -12.961 1.00 92.00 105 GLU A N 1
ATOM 842 C CA . GLU A 1 105 ? 11.114 16.886 -14.255 1.00 92.00 105 GLU A CA 1
ATOM 843 C C . GLU A 1 105 ? 11.602 15.567 -14.875 1.00 92.00 105 GLU A C 1
ATOM 845 O O . GLU A 1 105 ? 11.489 15.361 -16.084 1.00 92.00 105 GLU A O 1
ATOM 850 N N . LEU A 1 106 ? 12.104 14.648 -14.044 1.00 93.06 106 LEU A N 1
ATOM 851 C CA . LEU A 1 106 ? 12.543 13.313 -14.462 1.00 93.06 106 LEU A CA 1
ATOM 852 C C . LEU A 1 106 ? 11.379 12.316 -14.640 1.00 93.06 106 LEU A C 1
ATOM 854 O O . LEU A 1 106 ? 11.611 11.177 -15.042 1.00 93.06 106 LEU A O 1
ATOM 858 N N . GLY A 1 107 ? 10.134 12.700 -14.339 1.00 93.00 107 GLY A N 1
ATOM 859 C CA . GLY A 1 107 ? 8.961 11.829 -14.464 1.00 93.00 107 GLY A CA 1
ATOM 860 C C . GLY A 1 107 ? 8.878 10.722 -13.406 1.00 93.00 107 GLY A C 1
ATOM 861 O O . GLY A 1 107 ? 8.238 9.694 -13.619 1.00 93.00 107 GLY A O 1
ATOM 862 N N . ILE A 1 108 ? 9.509 10.893 -12.243 1.00 94.00 108 ILE A N 1
ATOM 863 C CA . ILE A 1 108 ? 9.400 9.960 -11.110 1.00 94.00 108 ILE A CA 1
ATOM 864 C C . ILE A 1 108 ? 8.088 10.183 -10.345 1.00 94.00 108 ILE A C 1
ATOM 866 O O . ILE A 1 108 ? 7.427 9.216 -9.955 1.00 94.00 108 ILE A O 1
ATOM 870 N N . VAL A 1 109 ? 7.698 11.446 -10.151 1.00 93.12 109 VAL A N 1
ATOM 871 C CA . VAL A 1 109 ? 6.479 11.878 -9.438 1.00 93.12 109 VAL A CA 1
ATOM 872 C C . VAL A 1 109 ? 5.657 12.855 -10.285 1.00 93.12 109 VAL A C 1
ATOM 874 O O . VAL A 1 109 ? 6.041 13.180 -11.405 1.00 93.12 109 VAL A O 1
ATOM 877 N N . GLY A 1 110 ? 4.514 13.304 -9.761 1.00 89.31 110 GLY A N 1
ATOM 878 C CA . GLY A 1 110 ? 3.613 14.230 -10.449 1.00 89.31 110 GLY A CA 1
ATOM 879 C C . GLY A 1 110 ? 2.641 13.531 -11.402 1.00 89.31 110 GLY A C 1
ATOM 880 O O . GLY A 1 110 ? 2.508 12.304 -11.403 1.00 89.31 110 GLY A O 1
ATOM 881 N N . VAL A 1 111 ? 1.935 14.327 -12.212 1.00 89.88 111 VAL A N 1
ATOM 882 C CA . VAL A 1 111 ? 0.779 13.902 -13.037 1.00 89.88 111 VAL A CA 1
ATOM 883 C C . VAL A 1 111 ? 1.098 12.701 -13.922 1.00 89.88 111 VAL A C 1
ATOM 885 O O . VAL A 1 111 ? 0.309 11.759 -14.018 1.00 89.88 111 VAL A O 1
ATOM 888 N N . ASN A 1 112 ? 2.283 12.731 -14.530 1.00 89.25 112 ASN A N 1
ATOM 889 C CA . ASN A 1 112 ? 2.805 11.688 -15.405 1.00 89.25 112 ASN A CA 1
ATOM 890 C C . ASN A 1 112 ? 4.009 10.977 -14.771 1.00 89.25 112 ASN A C 1
ATOM 892 O O . ASN A 1 112 ? 4.881 10.494 -15.484 1.00 89.25 112 ASN A O 1
ATOM 896 N N . GLY A 1 113 ? 4.070 10.926 -13.439 1.00 92.88 113 GLY A N 1
ATOM 897 C CA . GLY A 1 113 ? 5.140 10.256 -12.712 1.00 92.88 113 GLY A CA 1
ATOM 898 C C . GLY A 1 113 ? 5.037 8.731 -12.756 1.00 92.88 113 GLY A C 1
ATOM 899 O O . GLY A 1 113 ? 3.980 8.165 -13.042 1.00 92.88 113 GLY A O 1
ATOM 900 N N . LEU A 1 114 ? 6.116 8.040 -12.397 1.00 95.06 114 LEU A N 1
ATOM 901 C CA . LEU A 1 114 ? 6.108 6.591 -12.171 1.00 95.06 114 LEU A CA 1
ATOM 902 C C . LEU A 1 114 ? 5.404 6.185 -10.865 1.00 95.06 114 LEU A C 1
ATOM 904 O O . LEU A 1 114 ? 4.974 5.038 -10.727 1.00 95.06 114 LEU A O 1
ATOM 908 N N . ALA A 1 115 ? 5.298 7.085 -9.889 1.00 92.88 115 ALA A N 1
ATOM 909 C CA . ALA A 1 115 ? 4.775 6.760 -8.569 1.00 92.88 115 ALA A CA 1
ATOM 910 C C . ALA A 1 115 ? 3.265 6.444 -8.578 1.00 92.88 115 ALA A C 1
ATOM 912 O O . ALA A 1 115 ? 2.431 7.316 -8.810 1.00 92.88 115 ALA A O 1
ATOM 913 N N . LEU A 1 116 ? 2.918 5.200 -8.233 1.00 94.94 116 LEU A N 1
ATOM 914 C CA . LEU A 1 116 ? 1.584 4.791 -7.786 1.00 94.94 116 LEU A CA 1
ATOM 915 C C . LEU A 1 116 ? 1.725 3.695 -6.726 1.00 94.94 116 LEU A C 1
ATOM 917 O O . LEU A 1 116 ? 2.180 2.589 -7.034 1.00 94.94 116 LEU A O 1
ATOM 921 N N . ILE A 1 117 ? 1.331 3.984 -5.482 1.00 93.69 117 ILE A N 1
ATOM 922 C CA . ILE A 1 117 ? 1.420 3.023 -4.374 1.00 93.69 117 ILE A CA 1
ATOM 923 C C . ILE A 1 117 ? 0.027 2.682 -3.852 1.00 93.69 117 ILE A C 1
ATOM 925 O O . ILE A 1 117 ? -0.683 3.493 -3.264 1.00 93.69 117 ILE A O 1
ATOM 929 N N . LEU A 1 118 ? -0.332 1.422 -4.019 1.00 95.44 118 LEU A N 1
ATOM 930 C CA . LEU A 1 118 ? -1.581 0.837 -3.578 1.00 95.44 118 LEU A CA 1
ATOM 931 C C . LEU A 1 118 ? -1.366 0.033 -2.298 1.00 95.44 118 LEU A C 1
ATOM 933 O O . LEU A 1 118 ? -0.256 -0.413 -2.000 1.00 95.44 118 LEU A O 1
ATOM 937 N N . ASN A 1 119 ? -2.446 -0.223 -1.567 1.00 94.50 119 ASN A N 1
ATOM 938 C CA . ASN A 1 119 ? -2.427 -1.150 -0.439 1.00 94.50 119 ASN A CA 1
ATOM 939 C C . ASN A 1 119 ? -3.436 -2.279 -0.619 1.00 94.50 119 ASN A C 1
ATOM 941 O O . ASN A 1 119 ? -4.545 -2.069 -1.108 1.00 94.50 119 ASN A O 1
ATOM 945 N N . ALA A 1 120 ? -3.055 -3.487 -0.205 1.00 95.44 120 ALA A N 1
ATOM 946 C CA . ALA A 1 120 ? -3.937 -4.646 -0.246 1.00 95.44 120 ALA A CA 1
ATOM 947 C C . ALA A 1 120 ? -5.130 -4.484 0.705 1.00 95.44 120 ALA A C 1
ATOM 949 O O . ALA A 1 120 ? -6.249 -4.842 0.347 1.00 95.44 120 ALA A O 1
ATOM 950 N N . PHE A 1 121 ? -4.923 -3.922 1.898 1.00 94.62 121 PHE A N 1
ATOM 951 C CA . PHE A 1 121 ? -5.924 -3.856 2.959 1.00 94.62 121 PHE A CA 1
ATOM 952 C C . PHE A 1 121 ? -6.466 -2.433 3.170 1.00 94.62 121 PHE A C 1
ATOM 954 O O . PHE A 1 121 ? -5.673 -1.503 3.308 1.00 94.62 121 PHE A O 1
ATOM 961 N N . PRO A 1 122 ? -7.805 -2.262 3.216 1.00 93.94 122 PRO A N 1
ATOM 962 C CA . PRO A 1 122 ? -8.472 -0.969 3.388 1.00 93.94 122 PRO A CA 1
ATOM 963 C C . PRO A 1 122 ? -8.466 -0.460 4.820 1.00 93.94 122 PRO A C 1
ATOM 965 O O . PRO A 1 122 ? -8.927 0.638 5.059 1.00 93.94 122 PRO A O 1
ATOM 968 N N . ILE A 1 123 ? -8.077 -1.266 5.797 1.00 92.62 123 ILE A N 1
ATOM 969 C CA . ILE A 1 123 ? -7.982 -0.847 7.191 1.00 92.62 123 ILE A CA 1
ATOM 970 C C . ILE A 1 123 ? -6.591 -1.242 7.636 1.00 92.62 123 ILE A C 1
ATOM 972 O O . ILE A 1 123 ? -6.250 -2.429 7.586 1.00 92.62 123 ILE A O 1
ATOM 976 N N . SER A 1 124 ? -5.808 -0.239 8.024 1.00 89.19 124 SER A N 1
ATOM 977 C CA . SER A 1 124 ? -4.498 -0.437 8.620 1.00 89.19 124 SER A CA 1
ATOM 978 C C . SER A 1 124 ? -4.614 -0.591 10.126 1.00 89.19 124 SER A C 1
ATOM 980 O O . SER A 1 124 ? -5.399 0.086 10.793 1.00 89.19 124 SER A O 1
ATOM 982 N N . PHE A 1 125 ? -3.787 -1.468 10.673 1.00 87.81 125 PHE A N 1
ATOM 983 C CA . PHE A 1 125 ? -3.674 -1.703 12.102 1.00 87.81 125 PHE A CA 1
ATOM 984 C C . PHE A 1 125 ? -2.232 -1.483 12.566 1.00 87.81 125 PHE A C 1
ATOM 986 O O . PHE A 1 125 ? -1.297 -1.607 11.781 1.00 87.81 125 PHE A O 1
ATOM 993 N N . GLU A 1 126 ? -2.040 -1.232 13.866 1.00 77.12 126 GLU A N 1
ATOM 994 C CA . GLU A 1 126 ? -0.721 -0.969 14.472 1.00 77.12 126 GLU A CA 1
ATOM 995 C C . GLU A 1 126 ? 0.3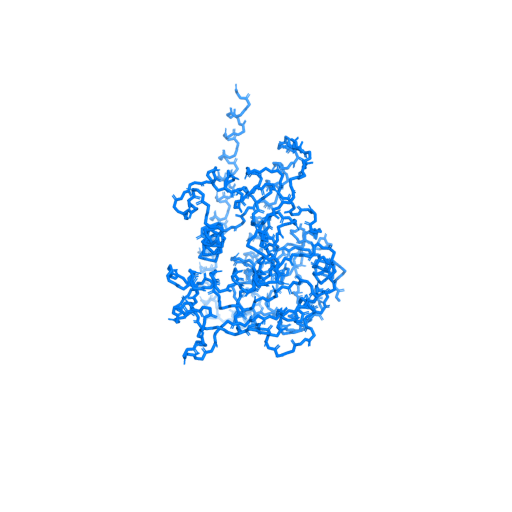71 -1.958 14.009 1.00 77.12 126 GLU A C 1
ATOM 997 O O . GLU A 1 126 ? 1.494 -1.574 13.686 1.00 77.12 126 GLU A O 1
ATOM 1002 N N . ASN A 1 127 ? 0.049 -3.254 13.991 1.00 77.62 127 ASN A N 1
ATOM 1003 C CA . ASN A 1 127 ? 0.765 -4.281 13.238 1.00 77.62 127 ASN A CA 1
ATOM 1004 C C . ASN A 1 127 ? -0.019 -5.595 13.281 1.00 77.62 127 ASN A C 1
ATOM 1006 O O . ASN A 1 127 ? -0.689 -5.906 14.262 1.00 77.62 127 ASN A O 1
ATOM 1010 N N . ARG A 1 128 ? 0.195 -6.453 12.286 1.00 73.50 128 ARG A N 1
ATOM 1011 C CA . ARG A 1 128 ? -0.503 -7.743 12.136 1.00 73.50 128 ARG A CA 1
ATOM 1012 C C . ARG A 1 128 ? -0.457 -8.674 13.347 1.00 73.50 128 ARG A C 1
ATOM 1014 O O . ARG A 1 128 ? -1.427 -9.382 13.612 1.00 73.50 128 ARG A O 1
ATOM 1021 N N . ARG A 1 129 ? 0.662 -8.708 14.085 1.00 74.56 129 ARG A N 1
ATOM 1022 C CA . ARG A 1 129 ? 0.788 -9.555 15.287 1.00 74.56 129 ARG A CA 1
ATOM 1023 C C . ARG A 1 129 ? -0.148 -9.065 16.389 1.00 74.56 129 ARG A C 1
ATOM 1025 O O . ARG A 1 129 ? -0.700 -9.881 17.126 1.00 74.56 129 ARG A O 1
ATOM 1032 N N . VAL A 1 130 ? -0.295 -7.749 16.509 1.00 75.94 130 VAL A N 1
ATOM 1033 C CA . VAL A 1 130 ? -1.240 -7.106 17.418 1.00 75.94 130 VAL A CA 1
ATOM 1034 C C . VAL A 1 130 ? -2.666 -7.289 16.903 1.00 75.94 130 VAL A C 1
ATOM 1036 O O . VAL A 1 130 ? -3.498 -7.7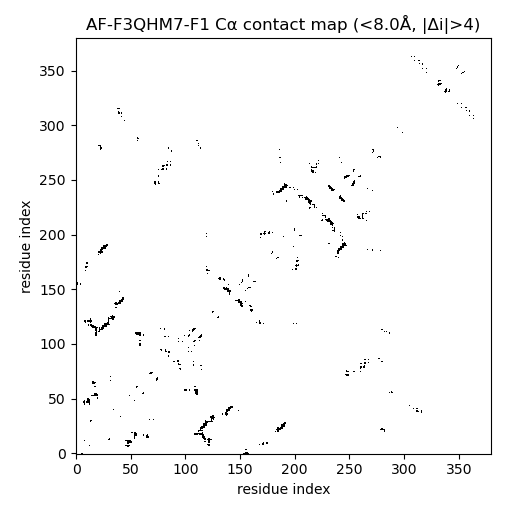56 17.675 1.00 75.94 130 VAL A O 1
ATOM 1039 N N . SER A 1 131 ? -2.938 -7.054 15.616 1.00 77.31 131 SER A N 1
ATOM 1040 C CA . SER A 1 131 ? -4.281 -7.175 15.022 1.00 77.31 131 SER A CA 1
ATOM 1041 C C . SER A 1 131 ? -4.889 -8.558 15.220 1.00 77.31 131 SER A C 1
ATOM 1043 O O . SER A 1 131 ? -6.036 -8.670 15.638 1.00 77.31 131 SER A O 1
ATOM 1045 N N . GLY A 1 132 ? -4.109 -9.623 15.007 1.00 80.25 132 GLY A N 1
ATOM 1046 C CA . GLY A 1 132 ? -4.585 -10.991 15.225 1.00 80.25 132 GLY A CA 1
ATOM 1047 C C . GLY A 1 132 ? -5.009 -11.264 16.672 1.00 80.25 132 GLY A C 1
ATOM 1048 O O . GLY A 1 132 ? -5.972 -11.987 16.908 1.00 80.25 132 GLY A O 1
ATOM 1049 N N . LYS A 1 133 ? -4.329 -10.654 17.652 1.00 85.31 133 LYS A N 1
ATOM 1050 C CA . LYS A 1 133 ? -4.642 -10.819 19.082 1.00 85.31 133 LYS A CA 1
ATOM 1051 C C . LYS A 1 133 ? -5.760 -9.898 19.555 1.00 85.31 133 LYS A C 1
ATOM 1053 O O . LYS A 1 133 ? -6.562 -10.300 20.390 1.00 85.31 133 LYS A O 1
ATOM 1058 N N . LYS A 1 134 ? -5.787 -8.674 19.032 1.00 89.00 134 LYS A N 1
ATOM 1059 C CA . LYS A 1 134 ? -6.671 -7.594 19.468 1.00 89.00 134 LYS A CA 1
ATOM 1060 C C . LYS A 1 134 ? -7.888 -7.402 18.568 1.00 89.00 134 LYS A C 1
ATOM 1062 O O . LYS A 1 134 ? -8.619 -6.444 18.768 1.00 89.00 134 LYS A O 1
ATOM 1067 N N . TRP A 1 135 ? -8.137 -8.278 17.592 1.00 90.88 135 TRP A N 1
ATOM 1068 C CA . TRP A 1 135 ? -9.261 -8.148 16.651 1.00 90.88 135 TRP A CA 1
ATOM 1069 C C . TRP A 1 135 ? -10.592 -7.828 17.349 1.00 90.88 135 TRP A C 1
ATOM 1071 O O . TRP A 1 135 ? -11.314 -6.927 16.937 1.00 90.88 135 TRP A O 1
ATOM 1081 N N . ASN A 1 136 ? -10.862 -8.515 18.461 1.00 89.44 136 ASN A N 1
ATOM 1082 C CA . ASN A 1 136 ? -12.081 -8.349 19.258 1.00 89.44 136 ASN A CA 1
ATOM 1083 C C . ASN A 1 136 ? -12.027 -7.181 20.261 1.00 89.44 136 ASN A C 1
ATOM 1085 O O . ASN A 1 136 ? -12.968 -6.990 21.024 1.00 89.44 136 ASN A O 1
ATOM 1089 N N . GLU A 1 137 ? -10.931 -6.426 20.296 1.00 92.12 137 GLU A N 1
ATOM 1090 C CA . GLU A 1 137 ? -10.797 -5.190 21.074 1.00 92.12 137 GLU A CA 1
ATOM 1091 C C . GLU A 1 137 ? -11.073 -3.951 20.220 1.00 92.12 137 GLU A C 1
ATOM 1093 O O . GLU A 1 137 ? -11.511 -2.936 20.758 1.00 92.12 137 GLU A O 1
ATOM 1098 N N . TYR A 1 138 ? -10.836 -4.030 18.905 1.00 93.56 138 TYR A N 1
ATOM 1099 C CA . TYR A 1 138 ? -11.125 -2.934 17.988 1.00 93.56 138 TYR A CA 1
ATOM 1100 C C . TYR A 1 138 ? -12.616 -2.617 17.963 1.00 93.56 138 TYR A C 1
ATOM 1102 O O . TYR A 1 138 ? -13.470 -3.509 17.967 1.00 93.56 138 TYR A O 1
ATOM 1110 N N . LYS A 1 139 ? -12.919 -1.323 17.886 1.00 95.06 139 LYS A N 1
ATOM 1111 C CA . LYS A 1 139 ? -14.281 -0.807 17.823 1.00 95.06 139 LYS A CA 1
ATOM 1112 C C . LYS A 1 139 ? -14.447 0.168 16.673 1.00 95.06 139 LYS A C 1
ATOM 1114 O O . LYS A 1 139 ? -13.476 0.779 16.236 1.00 95.06 139 LYS A O 1
ATOM 1119 N N . VAL A 1 140 ? -15.687 0.337 16.238 1.00 94.94 140 VAL A N 1
ATOM 1120 C CA . VAL A 1 140 ? -16.088 1.308 15.223 1.00 94.94 140 VAL A CA 1
ATOM 1121 C C . VAL A 1 140 ? -17.183 2.190 15.805 1.00 94.94 140 VAL A C 1
ATOM 1123 O O . VAL A 1 140 ? -18.176 1.693 16.343 1.00 94.94 140 VAL A O 1
ATOM 1126 N N . ARG A 1 141 ? -17.005 3.504 15.695 1.00 94.06 141 ARG A N 1
ATOM 1127 C CA . ARG A 1 141 ? -18.045 4.492 15.967 1.00 94.06 141 ARG A CA 1
ATOM 1128 C C . ARG A 1 141 ? -18.796 4.733 14.664 1.00 94.06 141 ARG A C 1
ATOM 1130 O O . ARG A 1 141 ? -18.250 5.286 13.713 1.00 94.06 141 ARG A O 1
ATOM 1137 N N . THR A 1 142 ? -20.022 4.225 14.606 1.00 92.56 142 THR A N 1
ATOM 1138 C CA . THR A 1 142 ? -20.828 4.263 13.381 1.00 92.56 142 THR A CA 1
ATOM 1139 C C . THR A 1 142 ? -21.492 5.621 13.210 1.00 92.56 142 THR A C 1
ATOM 1141 O O . THR A 1 142 ? -21.841 6.273 14.189 1.00 92.56 142 THR A O 1
ATOM 1144 N N . THR A 1 143 ? -21.761 5.993 11.965 1.00 84.81 143 THR A N 1
ATOM 1145 C CA . THR A 1 143 ? -22.516 7.208 11.607 1.00 84.81 143 THR A CA 1
ATOM 1146 C C . THR A 1 143 ? -23.963 7.202 12.119 1.00 84.81 143 THR A C 1
ATOM 1148 O O . THR A 1 143 ? -24.590 8.249 12.253 1.00 84.81 143 THR A O 1
ATOM 1151 N N . LYS A 1 144 ? -24.522 6.020 12.414 1.00 84.38 144 LYS A N 1
ATOM 1152 C CA . LYS A 1 144 ? -25.895 5.859 12.928 1.00 84.38 144 LYS A CA 1
ATOM 1153 C C . LYS A 1 144 ? -25.992 5.997 14.445 1.00 84.38 144 LYS A C 1
ATOM 1155 O O . LYS A 1 144 ? -27.028 6.421 14.950 1.00 84.38 144 LYS A O 1
ATOM 1160 N N . ASP A 1 145 ? -24.941 5.606 15.158 1.00 84.19 145 ASP A N 1
ATOM 1161 C CA . ASP A 1 145 ? -24.829 5.740 16.607 1.00 84.19 145 ASP A CA 1
ATOM 1162 C C . ASP A 1 145 ? -23.401 6.153 16.965 1.00 84.19 145 ASP A C 1
ATOM 1164 O O . ASP A 1 145 ? -22.520 5.331 17.230 1.00 84.19 145 ASP A O 1
ATOM 1168 N N . GLU A 1 146 ? -23.189 7.466 16.967 1.00 76.81 146 GLU A N 1
ATOM 1169 C CA . GLU A 1 146 ? -21.907 8.063 17.320 1.00 76.81 146 GLU A CA 1
ATOM 1170 C C . GLU A 1 146 ? -21.608 7.969 18.821 1.00 76.81 146 GLU A C 1
ATOM 1172 O O . GLU A 1 146 ? -20.491 8.251 19.243 1.00 76.81 146 GLU A O 1
ATOM 1177 N N . ARG A 1 147 ? -22.570 7.590 19.671 1.00 78.81 147 ARG A N 1
ATOM 1178 C CA . ARG A 1 147 ? -22.364 7.555 21.127 1.00 78.81 147 ARG A CA 1
ATOM 1179 C C . ARG A 1 147 ? -21.877 6.199 21.602 1.00 78.81 147 ARG A C 1
ATOM 1181 O O . ARG A 1 147 ? -21.088 6.152 22.544 1.00 78.81 147 ARG A O 1
ATOM 1188 N N . ASN A 1 148 ? -22.321 5.126 20.956 1.00 87.12 148 ASN A N 1
ATOM 1189 C CA . ASN A 1 148 ? -22.020 3.764 21.376 1.00 87.12 148 ASN A CA 1
ATOM 1190 C C . ASN A 1 148 ? -21.215 3.037 20.292 1.00 87.12 148 ASN A C 1
ATOM 1192 O O . ASN A 1 148 ? -21.793 2.527 19.331 1.00 87.12 148 ASN A O 1
ATOM 1196 N N . PRO A 1 149 ? -19.879 2.965 20.424 1.00 92.88 149 PRO A N 1
ATOM 1197 C CA . PRO A 1 149 ? -19.071 2.241 19.461 1.00 92.88 149 PRO A CA 1
ATOM 1198 C C . PRO A 1 149 ? -19.311 0.732 19.592 1.00 92.88 149 PRO A C 1
ATOM 1200 O O . PRO A 1 149 ? -19.340 0.185 20.699 1.00 92.88 149 PRO A O 1
ATOM 1203 N N . ILE A 1 150 ? -19.445 0.063 18.451 1.00 94.69 150 ILE A N 1
ATOM 1204 C CA . ILE A 1 150 ? -19.645 -1.389 18.349 1.00 94.69 150 ILE A CA 1
ATOM 1205 C C . ILE A 1 150 ? -18.320 -2.095 18.080 1.00 94.69 150 ILE A C 1
ATOM 1207 O O . ILE A 1 150 ? -17.343 -1.458 17.682 1.00 94.69 150 ILE A O 1
ATOM 1211 N N . LEU A 1 151 ? -18.259 -3.411 18.278 1.00 95.06 151 LEU A N 1
ATOM 1212 C CA . LEU A 1 151 ? -17.044 -4.163 17.959 1.00 95.06 151 LEU A CA 1
ATOM 1213 C C . LEU A 1 151 ? -16.776 -4.149 16.449 1.00 95.06 151 LEU A C 1
ATOM 1215 O O . LEU A 1 151 ? -17.694 -4.249 15.633 1.00 95.06 151 LEU A O 1
ATOM 1219 N N . LEU A 1 152 ? -15.499 -4.107 16.060 1.00 95.25 152 LEU A N 1
ATOM 1220 C CA . LEU A 1 152 ? -15.101 -4.234 14.656 1.00 95.25 152 LEU A CA 1
ATOM 1221 C C . LEU A 1 152 ? -15.601 -5.558 14.062 1.00 95.25 152 LEU A C 1
ATOM 1223 O O . LEU A 1 152 ? -16.042 -5.596 12.915 1.00 95.25 152 LEU A O 1
ATOM 1227 N N . SER A 1 153 ? -15.594 -6.638 14.844 1.00 95.44 153 SER A N 1
ATOM 1228 C CA . SER A 1 153 ? -16.134 -7.938 14.436 1.00 95.44 153 SER A CA 1
ATOM 1229 C C . SER A 1 153 ? -17.646 -7.913 14.190 1.00 95.44 153 SER A C 1
ATOM 1231 O O . SER A 1 153 ? -18.126 -8.606 13.296 1.00 95.44 153 SER A O 1
ATOM 1233 N N . GLU A 1 154 ? -18.402 -7.083 14.912 1.00 95.50 154 GLU A N 1
ATOM 1234 C CA . GLU A 1 154 ? -19.839 -6.883 14.682 1.00 95.50 154 GLU A CA 1
ATOM 1235 C C . GLU A 1 154 ? -20.083 -6.057 13.414 1.00 95.50 154 GLU A C 1
ATOM 1237 O O . GLU A 1 154 ? -20.894 -6.444 12.567 1.00 95.50 154 GLU A O 1
ATOM 1242 N N . TRP A 1 155 ? -19.336 -4.960 13.241 1.00 95.88 155 TRP A N 1
ATOM 1243 C CA . TRP A 1 155 ? -19.446 -4.090 12.066 1.00 95.88 155 TRP A CA 1
ATOM 1244 C C . TRP A 1 155 ? -19.059 -4.825 10.776 1.00 95.88 155 TRP A C 1
ATOM 1246 O O . TRP A 1 155 ? -19.825 -4.861 9.808 1.00 95.88 155 TRP A O 1
ATOM 1256 N N . THR A 1 156 ? -17.907 -5.497 10.776 1.00 96.00 156 THR A N 1
ATOM 1257 C CA . THR A 1 156 ? -17.438 -6.303 9.638 1.00 96.00 156 THR A CA 1
ATOM 1258 C C . THR A 1 156 ? -18.219 -7.607 9.489 1.00 96.00 156 THR A C 1
ATOM 1260 O O . THR A 1 156 ? -18.368 -8.115 8.385 1.00 96.00 156 THR A O 1
ATOM 1263 N N . GLY A 1 157 ? -18.770 -8.163 10.570 1.00 96.44 157 GLY A N 1
ATOM 1264 C CA . GLY A 1 157 ? -19.322 -9.519 10.589 1.00 96.44 157 GLY A CA 1
ATOM 1265 C C . GLY A 1 157 ? -18.261 -10.627 10.525 1.00 96.44 157 GLY A C 1
ATOM 1266 O O . GLY A 1 157 ? -18.615 -11.764 10.217 1.00 96.44 157 GLY A O 1
ATOM 1267 N N . LEU A 1 158 ? -16.985 -10.308 10.773 1.00 96.88 158 LEU A N 1
ATOM 1268 C CA . LEU A 1 158 ? -15.850 -11.232 10.684 1.00 96.88 158 LEU A CA 1
ATOM 1269 C C . LEU A 1 158 ? -15.285 -11.519 12.077 1.00 96.88 158 LEU A C 1
ATOM 1271 O O . LEU A 1 158 ? -15.046 -10.609 12.874 1.00 96.88 158 LEU A O 1
ATOM 1275 N N . LYS A 1 159 ? -15.054 -12.797 12.389 1.00 94.31 159 LYS A N 1
ATOM 1276 C CA . LYS A 1 159 ? -14.751 -13.245 13.761 1.00 94.31 159 LYS A CA 1
ATOM 1277 C C . LYS A 1 159 ? -13.300 -13.031 14.173 1.00 94.31 159 LYS A C 1
ATOM 1279 O O . LYS A 1 159 ? -12.992 -13.044 15.362 1.00 94.31 159 LYS A O 1
ATOM 1284 N N . ASN A 1 160 ? -12.398 -12.923 13.205 1.00 93.44 160 ASN A N 1
ATOM 1285 C CA . ASN A 1 160 ? -10.963 -12.811 13.435 1.00 93.44 160 ASN A CA 1
ATOM 1286 C C . ASN A 1 160 ? -10.264 -12.149 12.239 1.00 93.44 160 ASN A C 1
ATOM 1288 O O . ASN A 1 160 ? -10.838 -11.978 11.162 1.00 93.44 160 ASN A O 1
ATOM 1292 N N . PHE A 1 161 ? -8.994 -11.809 12.444 1.00 92.50 161 PHE A N 1
ATOM 1293 C CA . PHE A 1 161 ? -8.167 -11.140 11.445 1.00 92.50 161 PHE A CA 1
ATOM 1294 C C . PHE A 1 161 ? -7.905 -11.994 10.189 1.00 92.50 161 PHE A C 1
ATOM 1296 O O . PHE A 1 161 ? -7.812 -11.453 9.091 1.00 92.50 161 PHE A O 1
ATOM 1303 N N . ASP A 1 162 ? -7.847 -13.323 10.308 1.00 92.19 162 ASP A N 1
ATOM 1304 C CA . ASP A 1 162 ? -7.639 -14.201 9.148 1.00 92.19 162 ASP A CA 1
ATOM 1305 C C . ASP A 1 162 ? -8.871 -14.227 8.230 1.00 92.19 162 ASP A C 1
ATOM 1307 O O . ASP A 1 162 ? -8.741 -14.235 7.003 1.00 92.19 162 ASP A O 1
ATOM 1311 N N . GLU A 1 163 ? -10.077 -14.212 8.809 1.00 96.12 163 GLU A N 1
ATOM 1312 C CA . GLU A 1 163 ? -11.328 -14.027 8.067 1.00 96.12 163 GLU A CA 1
ATOM 1313 C C . GLU A 1 163 ? -11.357 -12.667 7.361 1.00 96.12 163 GLU A C 1
ATOM 1315 O O . GLU A 1 163 ? -11.763 -12.605 6.201 1.00 96.12 163 GLU A O 1
ATOM 1320 N N . TYR A 1 164 ? -10.862 -11.606 8.010 1.00 95.62 164 TYR A N 1
ATOM 1321 C CA . TYR A 1 164 ? -10.676 -10.289 7.393 1.00 95.62 164 TYR A CA 1
ATOM 1322 C C . TYR A 1 164 ? -9.751 -10.330 6.183 1.00 95.62 164 TYR A C 1
ATOM 1324 O O . TYR A 1 164 ? -10.169 -9.911 5.106 1.00 95.62 164 TYR A O 1
ATOM 1332 N N . ILE A 1 165 ? -8.549 -10.899 6.306 1.00 94.38 165 ILE A N 1
ATOM 1333 C CA . ILE A 1 165 ? -7.610 -10.999 5.179 1.00 94.38 165 ILE A CA 1
ATOM 1334 C C . ILE A 1 165 ? -8.263 -11.729 4.002 1.00 94.38 165 ILE A C 1
ATOM 1336 O O . ILE A 1 165 ? -8.254 -11.226 2.879 1.00 94.38 165 ILE A O 1
ATOM 1340 N N . LYS A 1 166 ? -8.872 -12.895 4.251 1.00 96.00 166 LYS A N 1
ATOM 1341 C CA . LYS A 1 166 ? -9.522 -13.694 3.200 1.00 96.00 166 LYS A CA 1
ATOM 1342 C C . LYS A 1 166 ? -10.676 -12.944 2.542 1.00 96.00 166 LYS A C 1
ATOM 1344 O O . LYS A 1 166 ? -10.816 -12.998 1.321 1.00 96.00 166 LYS A O 1
ATOM 1349 N N . PHE A 1 167 ? -11.498 -12.259 3.337 1.00 97.44 167 PHE A N 1
ATOM 1350 C CA . PHE A 1 167 ? -12.609 -11.463 2.831 1.00 97.44 167 PHE A CA 1
ATOM 1351 C C . PHE A 1 167 ? -12.104 -10.320 1.948 1.00 97.44 167 PHE A C 1
ATOM 1353 O O . PHE A 1 167 ? -12.542 -10.187 0.806 1.00 97.44 167 PHE A O 1
ATOM 1360 N N . VAL A 1 168 ? -11.134 -9.549 2.441 1.00 96.94 168 VAL A N 1
ATOM 1361 C CA . VAL A 1 168 ? -10.564 -8.415 1.713 1.00 96.94 168 VAL A CA 1
ATOM 1362 C C . VAL A 1 168 ? -9.951 -8.858 0.394 1.00 96.94 168 VAL A C 1
ATOM 1364 O O . VAL A 1 168 ? -10.324 -8.324 -0.644 1.00 96.94 168 VAL A O 1
ATOM 1367 N N . VAL A 1 169 ? -9.071 -9.862 0.412 1.00 97.38 169 VAL A N 1
ATOM 1368 C CA . VAL A 1 169 ? -8.401 -10.362 -0.799 1.00 97.38 169 VAL A CA 1
ATOM 1369 C C . VAL A 1 169 ? -9.423 -10.832 -1.828 1.00 97.38 169 VAL A C 1
ATOM 1371 O O . VAL A 1 169 ? -9.357 -10.427 -2.983 1.00 97.38 169 VAL A O 1
ATOM 1374 N N . LYS A 1 170 ? -10.421 -11.620 -1.410 1.00 96.50 170 LYS A N 1
ATOM 1375 C CA . LYS A 1 170 ? -11.461 -12.136 -2.310 1.00 96.50 170 LYS A CA 1
ATOM 1376 C C . LYS A 1 170 ? -12.260 -11.023 -2.996 1.00 96.50 170 LYS A C 1
ATOM 1378 O O . LYS A 1 170 ? -12.610 -11.159 -4.167 1.00 96.50 170 LYS A O 1
ATOM 1383 N N . HIS A 1 171 ? -12.607 -9.967 -2.265 1.00 97.00 171 HIS A N 1
ATOM 1384 C CA . HIS A 1 171 ? -13.442 -8.887 -2.792 1.00 97.00 171 HIS A CA 1
ATOM 1385 C C . HIS A 1 171 ? -12.619 -7.863 -3.583 1.00 97.00 171 HIS A C 1
ATOM 1387 O O . HIS A 1 171 ? -12.989 -7.536 -4.710 1.00 97.00 171 HIS A O 1
ATOM 1393 N N . ARG A 1 172 ? -11.458 -7.439 -3.065 1.00 96.88 172 ARG A N 1
ATOM 1394 C CA . ARG A 1 172 ? -10.556 -6.510 -3.763 1.00 96.88 172 ARG A CA 1
ATOM 1395 C C . ARG A 1 172 ? -9.944 -7.085 -5.018 1.00 96.88 172 ARG A C 1
ATOM 1397 O O . ARG A 1 172 ? -9.763 -6.334 -5.971 1.00 96.88 172 ARG A O 1
ATOM 1404 N N . SER A 1 173 ? -9.684 -8.393 -5.049 1.00 97.56 173 SER A N 1
ATOM 1405 C CA . SER A 1 173 ? -9.098 -9.046 -6.219 1.00 97.56 173 SER A CA 1
ATOM 1406 C C . SER A 1 173 ? -9.880 -8.752 -7.494 1.00 97.56 173 SER A C 1
ATOM 1408 O O . SER A 1 173 ? -9.293 -8.421 -8.520 1.00 97.56 173 SER A O 1
ATOM 1410 N N . LYS A 1 174 ? -11.215 -8.729 -7.417 1.00 95.94 174 LYS A N 1
ATOM 1411 C CA . LYS A 1 174 ? -12.070 -8.394 -8.563 1.00 95.94 174 LYS A CA 1
ATOM 1412 C C . LYS A 1 174 ? -11.789 -6.997 -9.112 1.00 95.94 174 LYS A C 1
ATOM 1414 O O . LYS A 1 174 ? -11.694 -6.823 -10.316 1.00 95.94 174 LYS A O 1
ATOM 1419 N N . ILE A 1 175 ? -11.651 -6.007 -8.239 1.00 96.50 175 ILE A N 1
ATOM 1420 C CA . ILE A 1 175 ? -11.479 -4.607 -8.641 1.00 96.50 175 ILE A CA 1
ATOM 1421 C C . ILE A 1 175 ? -10.046 -4.367 -9.112 1.00 96.50 175 ILE A C 1
ATOM 1423 O O . ILE A 1 175 ? -9.829 -3.809 -10.182 1.00 96.50 175 ILE A O 1
ATOM 1427 N N . TYR A 1 176 ? -9.069 -4.855 -8.350 1.00 97.94 176 TYR A N 1
ATOM 1428 C CA . TYR A 1 176 ? -7.649 -4.670 -8.640 1.00 97.94 176 TYR A CA 1
ATOM 1429 C C . TYR A 1 176 ? -7.249 -5.396 -9.928 1.00 97.94 176 TYR A C 1
ATOM 1431 O O . TYR A 1 176 ? -6.556 -4.825 -10.769 1.00 97.94 176 TYR A O 1
ATOM 1439 N N . SER A 1 177 ? -7.723 -6.629 -10.134 1.00 96.75 177 SER A N 1
ATOM 1440 C CA . SER A 1 177 ? -7.469 -7.362 -11.379 1.00 96.75 177 SER A CA 1
ATOM 1441 C C . SER A 1 177 ? -8.181 -6.741 -12.582 1.00 96.75 177 SER A C 1
ATOM 1443 O O . SER A 1 177 ? -7.596 -6.720 -13.663 1.00 96.75 177 SER A O 1
ATOM 1445 N N . ASN A 1 178 ? -9.387 -6.184 -12.418 1.00 96.62 178 ASN A N 1
ATOM 1446 C CA . ASN A 1 178 ? -10.069 -5.458 -13.491 1.00 96.62 178 ASN A CA 1
ATOM 1447 C C . ASN A 1 178 ? -9.286 -4.208 -13.907 1.00 96.62 178 ASN A C 1
ATOM 1449 O O . ASN A 1 178 ? -9.032 -4.033 -15.097 1.00 96.62 178 ASN A O 1
ATOM 1453 N N . GLU A 1 179 ? -8.837 -3.387 -12.953 1.00 96.75 179 GLU A N 1
ATOM 1454 C CA . GLU A 1 179 ? -8.006 -2.213 -13.256 1.00 96.75 179 GLU A CA 1
ATOM 1455 C C . GLU A 1 179 ? -6.660 -2.614 -13.872 1.00 96.75 179 GLU A C 1
ATOM 1457 O O . GLU A 1 179 ? -6.236 -2.018 -14.863 1.00 96.75 179 GLU A O 1
ATOM 1462 N N . ARG A 1 180 ? -6.014 -3.676 -13.368 1.00 96.69 180 ARG A N 1
ATOM 1463 C CA . ARG A 1 180 ? -4.797 -4.242 -13.975 1.00 96.69 180 ARG A CA 1
ATOM 1464 C C . ARG A 1 180 ? -5.040 -4.640 -15.433 1.00 96.69 180 ARG A C 1
ATOM 1466 O O . ARG A 1 180 ? -4.247 -4.282 -16.298 1.00 96.69 180 ARG A O 1
ATOM 1473 N N . LYS A 1 181 ? -6.119 -5.372 -15.725 1.00 95.69 181 LYS A N 1
ATOM 1474 C CA . LYS A 1 181 ? -6.458 -5.831 -17.086 1.00 95.69 181 LYS A CA 1
ATOM 1475 C C . LYS A 1 181 ? -6.815 -4.663 -18.012 1.00 95.69 181 LYS A C 1
ATOM 1477 O O . LYS A 1 181 ? -6.465 -4.700 -19.191 1.00 95.69 181 LYS A O 1
ATOM 1482 N N . LEU A 1 182 ? -7.476 -3.632 -17.484 1.00 94.62 182 LEU A N 1
ATOM 1483 C CA . LEU A 1 182 ? -7.865 -2.432 -18.224 1.00 94.62 182 LEU A CA 1
ATOM 1484 C C . LEU A 1 182 ? -6.656 -1.559 -18.580 1.00 94.62 182 LEU A C 1
ATOM 1486 O O . LEU A 1 182 ? -6.485 -1.182 -19.737 1.00 94.62 182 LEU A O 1
ATOM 1490 N N . ARG A 1 183 ? -5.819 -1.241 -17.589 1.00 93.75 183 ARG A N 1
ATOM 1491 C CA . ARG A 1 183 ? -4.715 -0.275 -17.720 1.00 93.75 183 ARG A CA 1
ATOM 1492 C C . ARG A 1 183 ? -3.409 -0.902 -18.162 1.00 93.75 183 ARG A C 1
ATOM 1494 O O . ARG A 1 183 ? -2.556 -0.211 -18.708 1.00 93.75 183 ARG A O 1
ATOM 1501 N N . LYS A 1 184 ? -3.270 -2.211 -17.953 1.00 95.25 184 LYS A N 1
ATOM 1502 C CA . LYS A 1 184 ? -2.127 -3.019 -18.382 1.00 95.25 184 LYS A CA 1
ATOM 1503 C C . LYS A 1 184 ? -0.785 -2.439 -17.909 1.00 95.25 184 LYS A C 1
ATOM 1505 O O . LYS A 1 184 ? 0.114 -2.273 -18.747 1.00 95.25 184 LYS A O 1
ATOM 1510 N N . PRO A 1 185 ? -0.617 -2.153 -16.597 1.00 97.00 185 PRO A N 1
ATOM 1511 C CA . PRO A 1 185 ? 0.697 -1.802 -16.075 1.00 97.00 185 PRO A CA 1
ATOM 1512 C C . PRO A 1 185 ? 1.674 -2.920 -16.433 1.00 97.00 185 PRO A C 1
ATOM 1514 O O . PRO A 1 185 ? 1.310 -4.101 -16.476 1.00 97.00 185 PRO A O 1
ATOM 1517 N N . LYS A 1 186 ? 2.918 -2.562 -16.729 1.00 98.31 186 LYS A N 1
ATOM 1518 C CA . LYS A 1 186 ? 3.931 -3.538 -17.141 1.00 98.31 186 LYS A CA 1
ATOM 1519 C C . LYS A 1 186 ? 4.528 -4.254 -15.937 1.00 98.31 186 LYS A C 1
ATOM 1521 O O . LYS A 1 186 ? 4.854 -5.437 -16.039 1.00 98.31 186 LYS A O 1
ATOM 1526 N N . LEU A 1 187 ? 4.588 -3.573 -14.795 1.00 98.69 187 LEU A N 1
ATOM 1527 C CA . LEU A 1 187 ? 5.152 -4.080 -13.552 1.00 98.69 187 LEU A CA 1
ATOM 1528 C C . LEU A 1 187 ? 4.253 -3.743 -12.358 1.00 98.69 187 LEU A C 1
ATOM 1530 O O . LEU A 1 187 ? 3.831 -2.604 -12.195 1.00 98.69 187 LEU A O 1
ATOM 1534 N N . ILE A 1 188 ? 4.019 -4.725 -11.487 1.00 98.69 188 ILE A N 1
ATOM 1535 C CA . ILE A 1 188 ? 3.461 -4.521 -10.147 1.00 98.69 188 ILE A CA 1
ATOM 1536 C C . ILE A 1 188 ? 4.452 -5.072 -9.121 1.00 98.69 188 ILE A C 1
ATOM 1538 O O . ILE A 1 188 ? 4.746 -6.266 -9.130 1.00 98.69 188 ILE A O 1
ATOM 1542 N N . ILE A 1 189 ? 4.947 -4.225 -8.218 1.00 98.62 189 ILE A N 1
ATOM 1543 C CA . ILE A 1 189 ? 5.902 -4.599 -7.165 1.00 98.62 189 ILE A CA 1
ATOM 1544 C C . ILE A 1 189 ? 5.174 -4.703 -5.827 1.00 98.62 189 ILE A C 1
ATOM 1546 O O . ILE A 1 189 ? 4.799 -3.702 -5.223 1.00 98.62 189 ILE A O 1
ATOM 1550 N N . CYS A 1 190 ? 4.989 -5.923 -5.343 1.00 98.12 190 CYS A N 1
ATOM 1551 C CA . CYS A 1 190 ? 4.328 -6.231 -4.084 1.00 98.12 190 CYS A CA 1
ATOM 1552 C C . CYS A 1 190 ? 5.343 -6.449 -2.957 1.00 98.12 190 CYS A C 1
ATOM 1554 O O . CYS A 1 190 ? 6.282 -7.240 -3.087 1.00 98.12 190 CYS A O 1
ATOM 1556 N N . PHE A 1 191 ? 5.128 -5.796 -1.817 1.00 95.56 191 PHE A N 1
ATOM 1557 C CA . PHE A 1 191 ? 6.081 -5.771 -0.712 1.00 95.56 191 PHE A CA 1
ATOM 1558 C C . PHE A 1 191 ? 5.666 -6.655 0.459 1.00 95.56 191 PHE A C 1
ATOM 1560 O O . PHE A 1 191 ? 4.754 -6.344 1.222 1.00 95.56 191 PHE A O 1
ATOM 1567 N N . GLY A 1 192 ? 6.424 -7.730 0.664 1.00 93.31 192 GLY A N 1
ATOM 1568 C CA . GLY A 1 192 ? 6.274 -8.644 1.788 1.00 93.31 192 GLY A CA 1
ATOM 1569 C C . GLY A 1 192 ? 6.195 -10.095 1.337 1.00 93.31 192 GLY A C 1
ATOM 1570 O O . GLY A 1 192 ? 5.110 -10.661 1.276 1.00 93.31 192 GLY A O 1
ATOM 1571 N N . LYS A 1 193 ? 7.353 -10.737 1.121 1.00 91.69 193 LYS A N 1
ATOM 1572 C CA . LYS A 1 193 ? 7.441 -12.149 0.687 1.00 91.69 193 LYS A CA 1
ATOM 1573 C C . LYS A 1 193 ? 6.629 -13.147 1.526 1.00 91.69 193 LYS A C 1
ATOM 1575 O O . LYS A 1 193 ? 6.185 -14.162 1.011 1.00 91.69 193 LYS A O 1
ATOM 1580 N N . GLN A 1 194 ? 6.420 -12.853 2.812 1.00 91.94 194 GLN A N 1
ATOM 1581 C CA . GLN A 1 194 ? 5.608 -13.670 3.728 1.00 91.94 194 GLN A CA 1
ATOM 1582 C C . GLN A 1 194 ? 4.111 -13.678 3.354 1.00 91.94 194 GLN A C 1
ATOM 1584 O O . GLN A 1 194 ? 3.338 -14.438 3.921 1.00 91.94 194 GLN A O 1
ATOM 1589 N N . SER A 1 195 ? 3.689 -12.805 2.440 1.00 94.44 195 SER A N 1
ATOM 1590 C CA . SER A 1 195 ? 2.318 -12.665 1.946 1.00 94.44 195 SER A CA 1
ATOM 1591 C C . SER A 1 195 ? 2.238 -12.914 0.440 1.00 94.44 195 SER A C 1
ATOM 1593 O O . SER A 1 195 ? 1.405 -12.320 -0.235 1.00 94.44 195 SER A O 1
ATOM 1595 N N . LEU A 1 196 ? 3.103 -13.794 -0.082 1.00 96.44 196 LEU A N 1
ATOM 1596 C CA . LEU A 1 196 ? 3.111 -14.215 -1.485 1.00 96.44 196 LEU A CA 1
ATOM 1597 C C . LEU A 1 196 ? 1.709 -14.590 -1.971 1.00 96.44 196 LEU A C 1
ATOM 1599 O O . LEU A 1 196 ? 1.196 -13.928 -2.867 1.00 96.44 196 LEU A O 1
ATOM 1603 N N . ASP A 1 197 ? 1.064 -15.566 -1.333 1.00 96.50 197 ASP A N 1
ATOM 1604 C CA . ASP A 1 197 ? -0.258 -16.041 -1.762 1.00 96.50 197 ASP A CA 1
ATOM 1605 C C . ASP A 1 197 ? -1.316 -14.934 -1.716 1.00 96.50 197 ASP A C 1
ATOM 1607 O O . ASP A 1 197 ? -2.111 -14.808 -2.639 1.00 96.50 197 ASP A O 1
ATOM 1611 N N . THR A 1 198 ? -1.265 -14.064 -0.701 1.00 96.94 198 THR A N 1
ATOM 1612 C CA . THR A 1 198 ? -2.148 -12.891 -0.591 1.00 96.94 198 THR A CA 1
ATOM 1613 C C . THR A 1 198 ? -2.040 -11.985 -1.814 1.00 96.94 198 THR A C 1
ATOM 1615 O O . THR A 1 198 ? -3.061 -11.544 -2.331 1.00 96.94 198 THR A O 1
ATOM 1618 N N . PHE A 1 199 ? -0.823 -11.702 -2.282 1.00 98.19 199 PHE A N 1
ATOM 1619 C CA . PHE A 1 199 ? -0.616 -10.850 -3.450 1.00 98.19 199 PHE A CA 1
ATOM 1620 C C . PHE A 1 199 ? -0.976 -11.555 -4.759 1.00 98.19 199 PHE A C 1
ATOM 1622 O O . PHE A 1 199 ? -1.575 -10.926 -5.628 1.00 98.19 199 PHE A O 1
ATOM 1629 N N . LEU A 1 200 ? -0.658 -12.845 -4.900 1.00 98.25 200 LEU A N 1
ATOM 1630 C CA . LEU A 1 200 ? -1.058 -13.616 -6.080 1.00 98.25 200 LEU A CA 1
ATOM 1631 C C . LEU A 1 200 ? -2.584 -13.671 -6.213 1.00 98.25 200 LEU A C 1
ATOM 1633 O O . LEU A 1 200 ? -3.114 -13.450 -7.298 1.00 98.25 200 LEU A O 1
ATOM 1637 N N . ASP A 1 201 ? -3.289 -13.881 -5.102 1.00 98.06 201 ASP A N 1
ATOM 1638 C CA . ASP A 1 201 ? -4.751 -13.892 -5.067 1.00 98.06 201 ASP A CA 1
ATOM 1639 C C . ASP A 1 201 ? -5.340 -12.495 -5.328 1.00 98.06 201 ASP A C 1
ATOM 1641 O O . ASP A 1 201 ? -6.308 -12.363 -6.078 1.00 98.06 201 ASP A O 1
ATOM 1645 N N . LEU A 1 202 ? -4.748 -11.438 -4.754 1.00 98.19 202 LEU A N 1
ATOM 1646 C CA . LEU A 1 202 ? -5.177 -10.050 -4.967 1.00 98.19 202 LEU A CA 1
ATOM 1647 C C . LEU A 1 202 ? -5.083 -9.633 -6.441 1.00 98.19 202 LEU A C 1
ATOM 1649 O O . LEU A 1 202 ? -5.942 -8.908 -6.928 1.00 98.19 202 LEU A O 1
ATOM 1653 N N . TRP A 1 203 ? -4.048 -10.073 -7.154 1.00 98.00 203 TRP A N 1
ATOM 1654 C CA . TRP A 1 203 ? -3.811 -9.672 -8.543 1.00 98.00 203 TRP A CA 1
ATOM 1655 C C . TRP A 1 203 ? -4.339 -10.659 -9.586 1.00 98.00 203 TRP A C 1
ATOM 1657 O O . TRP A 1 203 ? -4.122 -10.442 -10.784 1.00 98.00 203 TRP A O 1
ATOM 1667 N N . ASP A 1 204 ? -5.063 -11.692 -9.142 1.00 97.50 204 ASP A N 1
AT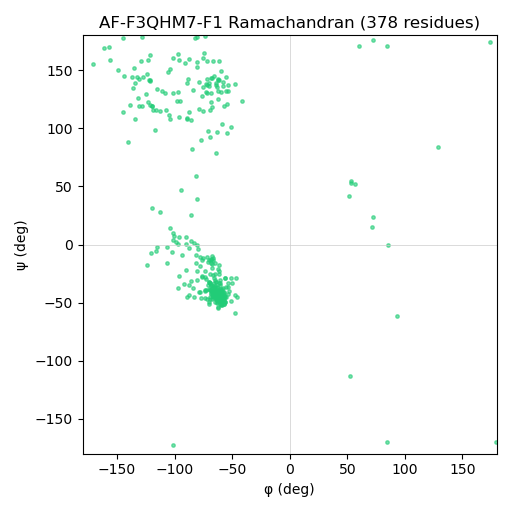OM 1668 C CA . ASP A 1 204 ? -5.632 -12.740 -9.995 1.00 97.50 204 ASP A CA 1
ATOM 1669 C C . ASP A 1 204 ? -4.534 -13.426 -10.835 1.00 97.50 204 ASP A C 1
ATOM 1671 O O . ASP A 1 204 ? -4.570 -13.470 -12.066 1.00 97.50 204 ASP A O 1
ATOM 1675 N N . VAL A 1 205 ? -3.472 -13.875 -10.156 1.00 97.69 205 VAL A N 1
ATOM 1676 C CA . VAL A 1 205 ? -2.375 -14.638 -10.764 1.00 97.69 205 VAL A CA 1
ATOM 1677 C C . VAL A 1 205 ? -2.709 -16.128 -10.700 1.00 97.69 205 VAL A C 1
ATOM 1679 O O . VAL A 1 205 ? -2.680 -16.745 -9.634 1.00 97.69 205 VAL A O 1
ATOM 1682 N N . GLU A 1 206 ? -3.005 -16.722 -11.856 1.00 92.88 206 GLU A N 1
ATOM 1683 C CA . GLU A 1 206 ? -3.392 -18.136 -11.952 1.00 92.88 206 GLU A CA 1
ATOM 1684 C C . GLU A 1 206 ? -2.226 -19.089 -11.643 1.00 92.88 206 GLU A C 1
ATOM 1686 O O . GLU A 1 206 ? -2.379 -20.058 -10.893 1.00 92.88 206 GLU A O 1
ATOM 1691 N N . SER A 1 207 ? -1.040 -18.811 -12.200 1.00 92.69 207 SER A N 1
ATOM 1692 C CA . SER A 1 207 ? 0.144 -19.652 -12.002 1.00 92.69 207 SER A CA 1
ATOM 1693 C C . SER A 1 207 ? 0.697 -19.515 -10.587 1.00 92.69 207 SER A C 1
ATOM 1695 O O . SER A 1 207 ? 0.989 -18.417 -10.118 1.00 92.69 207 SER A O 1
ATOM 1697 N N . ARG A 1 208 ? 0.947 -20.654 -9.935 1.00 93.94 208 ARG A N 1
ATOM 1698 C CA . ARG A 1 208 ? 1.679 -20.728 -8.656 1.00 93.94 208 ARG A CA 1
ATOM 1699 C C . ARG A 1 208 ? 3.155 -21.068 -8.826 1.00 93.94 208 ARG A C 1
ATOM 1701 O O . ARG A 1 208 ? 3.890 -21.130 -7.847 1.00 93.94 208 ARG A O 1
ATOM 1708 N N . THR A 1 209 ? 3.606 -21.247 -10.065 1.00 94.50 209 THR A N 1
ATOM 1709 C CA . THR A 1 209 ? 5.023 -21.393 -10.391 1.00 94.50 209 THR A CA 1
ATOM 1710 C C . THR A 1 209 ? 5.566 -20.041 -10.852 1.00 94.50 209 THR A C 1
ATOM 1712 O O . THR A 1 209 ? 5.014 -19.472 -11.802 1.00 94.50 209 THR A O 1
ATOM 1715 N N . PRO A 1 210 ? 6.616 -19.505 -10.202 1.00 95.25 210 PRO A N 1
ATOM 1716 C CA . PRO A 1 210 ? 7.191 -18.225 -10.588 1.00 95.25 210 PRO A CA 1
ATOM 1717 C C . PRO A 1 210 ? 7.784 -18.312 -11.992 1.00 95.25 210 PRO A C 1
ATOM 1719 O O . PRO A 1 210 ? 8.472 -19.272 -12.331 1.00 95.25 210 PRO A O 1
ATOM 1722 N N . SER A 1 211 ? 7.543 -17.282 -12.799 1.00 93.88 211 SER A N 1
ATOM 1723 C CA . SER A 1 211 ? 8.209 -17.113 -14.091 1.00 93.88 211 SER A CA 1
ATOM 1724 C C . SER A 1 211 ? 9.686 -16.766 -13.912 1.00 93.88 211 SER A C 1
ATOM 1726 O O . SER A 1 211 ? 10.510 -17.110 -14.752 1.00 93.88 211 SER A O 1
ATOM 1728 N N . LEU A 1 212 ? 10.007 -16.053 -12.829 1.00 92.81 212 LEU A N 1
ATOM 1729 C CA . LEU A 1 212 ? 11.352 -15.608 -12.485 1.00 92.81 212 LEU A CA 1
ATOM 1730 C C . LEU A 1 212 ? 11.530 -15.657 -10.968 1.00 92.81 212 LEU A C 1
ATOM 1732 O O . LEU A 1 212 ? 10.609 -15.340 -10.211 1.00 92.81 212 LEU A O 1
ATOM 1736 N N . ALA A 1 213 ? 12.734 -15.990 -10.524 1.00 93.56 213 ALA A N 1
ATOM 1737 C CA . ALA A 1 213 ? 13.114 -15.956 -9.122 1.00 93.56 213 ALA A CA 1
ATOM 1738 C C . ALA A 1 213 ? 14.510 -15.342 -8.989 1.00 93.56 213 ALA A C 1
ATOM 1740 O O . ALA A 1 213 ? 15.360 -15.531 -9.857 1.00 93.56 213 ALA A O 1
ATOM 1741 N N . PHE A 1 214 ? 14.736 -14.587 -7.919 1.00 93.06 214 PHE A N 1
ATOM 1742 C CA . PHE A 1 214 ? 15.991 -13.871 -7.704 1.00 93.06 214 PHE A CA 1
ATOM 1743 C C . PHE A 1 214 ? 16.295 -13.748 -6.212 1.00 93.06 214 PHE A C 1
ATOM 1745 O O . PHE A 1 214 ? 15.379 -13.700 -5.387 1.00 93.06 214 PHE A O 1
ATOM 1752 N N . ASN A 1 215 ? 17.577 -13.695 -5.855 1.00 92.75 215 ASN A N 1
ATOM 1753 C CA . ASN A 1 215 ? 18.012 -13.281 -4.531 1.00 92.75 215 ASN A CA 1
ATOM 1754 C C . ASN A 1 215 ? 18.753 -11.945 -4.631 1.00 92.75 215 ASN A C 1
ATOM 1756 O O . ASN A 1 215 ? 19.842 -11.885 -5.190 1.00 92.75 215 ASN A O 1
ATOM 1760 N N . PHE A 1 216 ? 18.197 -10.891 -4.032 1.00 90.38 216 PHE A N 1
ATOM 1761 C CA . PHE A 1 216 ? 18.808 -9.558 -4.072 1.00 90.38 216 PHE A CA 1
ATOM 1762 C C . PHE A 1 216 ? 20.126 -9.407 -3.303 1.00 90.38 216 PHE A C 1
ATOM 1764 O O . PHE A 1 216 ? 20.739 -8.340 -3.366 1.00 90.38 216 PHE A O 1
ATOM 1771 N N . ASP A 1 217 ? 20.515 -10.400 -2.497 1.00 89.25 217 ASP A N 1
ATOM 1772 C CA . ASP A 1 217 ? 21.802 -10.405 -1.797 1.00 89.25 217 ASP A CA 1
ATOM 1773 C C . ASP A 1 217 ? 22.937 -10.794 -2.755 1.00 89.25 217 ASP A C 1
ATOM 1775 O O . ASP A 1 217 ? 24.095 -10.471 -2.492 1.00 89.25 217 ASP A O 1
ATOM 1779 N N . ASP A 1 218 ? 22.599 -11.411 -3.891 1.00 84.62 218 ASP A N 1
ATOM 1780 C CA . ASP A 1 218 ? 23.524 -11.646 -4.989 1.00 84.62 218 ASP A CA 1
ATOM 1781 C C . ASP A 1 218 ? 23.486 -10.441 -5.954 1.00 84.62 218 ASP A C 1
ATOM 1783 O O . ASP A 1 218 ? 22.402 -9.927 -6.250 1.00 84.62 218 ASP A O 1
ATOM 1787 N N . PRO A 1 219 ? 24.637 -9.971 -6.476 1.00 83.31 219 PRO A N 1
ATOM 1788 C CA . PRO A 1 219 ? 24.661 -9.003 -7.569 1.00 83.31 219 PRO A CA 1
ATOM 1789 C C . PRO A 1 219 ? 23.823 -9.502 -8.745 1.00 83.31 219 PRO A C 1
ATOM 1791 O O . PRO A 1 219 ? 23.973 -10.656 -9.161 1.00 83.31 219 PRO A O 1
ATOM 1794 N N . PHE A 1 220 ? 22.954 -8.647 -9.286 1.00 80.44 220 PHE A N 1
ATOM 1795 C CA . PHE A 1 220 ? 22.171 -9.035 -10.453 1.00 80.44 220 PHE A CA 1
ATOM 1796 C C . PHE A 1 220 ? 23.091 -9.319 -11.647 1.00 80.44 220 PHE A C 1
ATOM 1798 O O . PHE A 1 220 ? 23.975 -8.527 -11.972 1.00 80.44 220 PHE A O 1
ATOM 1805 N N . ASN A 1 221 ? 22.859 -10.451 -12.309 1.00 78.25 221 ASN A N 1
ATOM 1806 C CA . ASN A 1 221 ? 23.519 -10.811 -13.550 1.00 78.25 221 ASN A CA 1
ATOM 1807 C C . ASN A 1 221 ? 22.483 -11.447 -14.496 1.00 78.25 221 ASN A C 1
ATOM 1809 O O . ASN A 1 221 ? 21.890 -12.461 -14.127 1.00 78.25 221 ASN A O 1
ATOM 1813 N N . PRO A 1 222 ? 22.236 -10.878 -15.691 1.00 72.62 222 PRO A N 1
ATOM 1814 C CA . PRO A 1 222 ? 21.237 -11.404 -16.620 1.00 72.62 222 PRO A CA 1
ATOM 1815 C C . PRO A 1 222 ? 21.605 -12.772 -17.218 1.00 72.62 222 PRO A C 1
ATOM 1817 O O . PRO A 1 222 ? 20.706 -13.444 -17.731 1.00 72.62 222 PRO A O 1
ATOM 1820 N N . ASP A 1 223 ? 22.879 -13.173 -17.127 1.00 74.44 223 ASP A N 1
ATOM 1821 C CA . ASP A 1 223 ? 23.446 -14.384 -17.734 1.00 74.44 223 ASP A CA 1
ATOM 1822 C C . ASP A 1 223 ? 23.654 -15.534 -16.735 1.00 74.44 223 ASP A C 1
ATOM 1824 O O . ASP A 1 223 ? 24.025 -16.640 -17.132 1.00 74.44 223 ASP A O 1
ATOM 1828 N N . PHE A 1 224 ? 23.439 -15.300 -15.435 1.00 63.34 224 PHE A N 1
ATOM 1829 C CA . PHE A 1 224 ? 23.659 -16.303 -14.391 1.00 63.34 224 PHE A CA 1
ATOM 1830 C C . PHE A 1 224 ? 22.466 -16.416 -13.448 1.00 63.34 224 PHE A C 1
ATOM 1832 O O . PHE A 1 224 ? 21.855 -15.426 -13.051 1.00 63.34 224 PHE A O 1
ATOM 1839 N N . GLU A 1 225 ? 22.180 -17.643 -13.023 1.00 65.69 225 GLU A N 1
ATOM 1840 C CA . GLU A 1 225 ? 21.240 -17.886 -11.935 1.00 65.69 225 GLU A CA 1
ATOM 1841 C C . GLU A 1 225 ? 21.851 -17.454 -10.594 1.00 65.69 225 GLU A C 1
ATOM 1843 O O . GLU A 1 225 ? 23.049 -17.625 -10.338 1.00 65.69 225 GLU A O 1
ATOM 1848 N N . SER A 1 226 ? 21.011 -16.884 -9.729 1.00 70.25 226 SER A N 1
ATOM 1849 C CA . SER A 1 226 ? 21.379 -16.546 -8.354 1.00 70.25 226 SER A CA 1
ATOM 1850 C C . SER A 1 226 ? 21.906 -17.791 -7.632 1.00 70.25 226 SER A C 1
ATOM 1852 O O . SER A 1 226 ? 21.313 -18.866 -7.700 1.00 70.25 226 SER A O 1
ATOM 1854 N N . LYS A 1 227 ? 23.046 -17.653 -6.947 1.00 71.38 227 LYS A N 1
ATOM 1855 C CA . LYS A 1 227 ? 23.683 -18.758 -6.210 1.00 71.38 227 LYS A CA 1
ATOM 1856 C C . LYS A 1 227 ? 22.954 -19.048 -4.902 1.00 71.38 227 LYS A C 1
ATOM 1858 O O . LYS A 1 227 ? 23.021 -20.161 -4.381 1.00 71.38 227 LYS A O 1
ATOM 1863 N N . SER A 1 228 ? 22.301 -18.028 -4.360 1.00 82.88 228 SER A N 1
ATOM 1864 C CA . SER A 1 228 ? 21.572 -18.075 -3.104 1.00 82.88 228 SER A CA 1
ATOM 1865 C C . SER A 1 228 ? 20.103 -18.456 -3.323 1.00 82.88 228 SER A C 1
ATOM 1867 O O . SER A 1 228 ? 19.529 -18.245 -4.387 1.00 82.88 228 SER A O 1
ATOM 1869 N N . HIS A 1 229 ? 19.447 -18.998 -2.290 1.00 87.50 229 HIS A N 1
ATOM 1870 C CA . HIS A 1 229 ? 18.018 -19.326 -2.372 1.00 87.50 229 HIS A CA 1
ATOM 1871 C C . HIS A 1 229 ? 17.191 -18.063 -2.679 1.00 87.50 229 HIS A C 1
ATOM 1873 O O . HIS A 1 229 ? 17.386 -17.060 -1.987 1.00 87.50 229 HIS A O 1
ATOM 1879 N N . PRO A 1 230 ? 16.269 -18.078 -3.659 1.00 91.38 230 PRO A N 1
ATOM 1880 C CA . PRO A 1 230 ? 15.553 -16.879 -4.075 1.00 91.38 230 PRO A CA 1
ATOM 1881 C C . PRO A 1 230 ? 14.728 -16.279 -2.933 1.00 91.38 230 PRO A C 1
ATOM 1883 O O . PRO A 1 230 ? 14.122 -16.981 -2.121 1.00 91.38 230 PRO A O 1
ATOM 1886 N N . ASN A 1 231 ? 14.707 -14.951 -2.868 1.00 93.00 231 ASN A N 1
ATOM 1887 C CA . ASN A 1 231 ? 13.905 -14.191 -1.911 1.00 93.00 231 ASN A CA 1
ATOM 1888 C C . ASN A 1 231 ? 12.905 -13.237 -2.584 1.00 93.00 231 ASN A C 1
ATOM 1890 O O . ASN A 1 231 ? 12.042 -12.701 -1.886 1.00 93.00 231 ASN A O 1
ATOM 1894 N N . CYS A 1 232 ? 12.983 -13.107 -3.908 1.00 95.44 232 CYS A N 1
ATOM 1895 C CA . CYS A 1 232 ? 12.070 -12.398 -4.787 1.00 95.44 232 CYS A CA 1
ATOM 1896 C C . CYS A 1 232 ? 11.501 -13.369 -5.828 1.00 95.44 232 CYS A C 1
ATOM 1898 O O . CYS A 1 232 ? 12.231 -14.201 -6.372 1.00 95.44 232 CYS A O 1
ATOM 1900 N N . PHE A 1 233 ? 10.217 -13.226 -6.141 1.00 96.94 233 PHE A N 1
ATOM 1901 C CA . PHE A 1 233 ? 9.518 -14.063 -7.115 1.00 96.94 233 PHE A CA 1
ATOM 1902 C C . PHE A 1 233 ? 8.683 -13.183 -8.032 1.00 96.94 233 PHE A C 1
ATOM 1904 O O . PHE A 1 233 ? 8.053 -12.249 -7.549 1.00 96.94 233 PHE A O 1
ATOM 1911 N N . ALA A 1 234 ? 8.647 -13.472 -9.329 1.00 97.56 234 ALA A N 1
ATOM 1912 C CA . ALA A 1 234 ? 7.804 -12.743 -10.265 1.00 97.56 234 ALA A CA 1
ATOM 1913 C C . ALA A 1 234 ? 7.024 -13.681 -11.185 1.00 97.56 234 ALA A C 1
ATOM 1915 O O . ALA A 1 234 ? 7.510 -14.743 -11.580 1.00 97.56 234 ALA A O 1
ATOM 1916 N N . TYR A 1 235 ? 5.802 -13.271 -11.505 1.00 98.19 235 TYR A N 1
ATOM 1917 C CA . TYR A 1 235 ? 4.802 -14.059 -12.206 1.00 98.19 235 TYR A CA 1
ATOM 1918 C C . TYR A 1 235 ? 4.224 -13.215 -13.330 1.00 98.19 235 TYR A C 1
ATOM 1920 O O . TYR A 1 235 ? 3.743 -12.105 -13.096 1.00 98.19 235 TYR A O 1
ATOM 1928 N N . TRP A 1 236 ? 4.257 -13.738 -14.548 1.00 97.56 236 TRP A N 1
ATOM 1929 C CA . TRP A 1 236 ? 3.490 -13.142 -15.631 1.00 97.56 236 TRP A CA 1
ATOM 1930 C C . TRP A 1 236 ? 2.014 -13.500 -15.478 1.00 97.56 236 TRP A C 1
ATOM 1932 O O . TRP A 1 236 ? 1.658 -14.672 -15.379 1.00 97.56 236 TRP A O 1
ATOM 1942 N N . THR A 1 237 ? 1.164 -12.479 -15.498 1.00 96.19 237 THR A N 1
ATOM 1943 C CA . THR A 1 237 ? -0.284 -12.612 -15.664 1.00 96.19 237 THR A CA 1
ATOM 1944 C C . THR A 1 237 ? -0.717 -11.634 -16.753 1.00 96.19 237 THR A C 1
ATOM 1946 O O . THR A 1 237 ? -0.454 -10.432 -16.675 1.00 96.19 237 THR A O 1
ATOM 1949 N N . ASP A 1 238 ? -1.295 -12.157 -17.834 1.00 93.19 238 ASP A N 1
ATOM 1950 C CA . ASP A 1 238 ? -1.605 -11.406 -19.055 1.00 93.19 238 ASP A CA 1
ATOM 1951 C C . ASP A 1 238 ? -0.379 -10.638 -19.621 1.00 93.19 238 ASP A C 1
ATOM 1953 O O . ASP A 1 238 ? 0.613 -11.224 -20.082 1.00 93.19 238 ASP A O 1
ATOM 1957 N N . GLU A 1 239 ? -0.449 -9.305 -19.586 1.00 94.38 239 GLU A N 1
ATOM 1958 C CA . GLU A 1 239 ? 0.575 -8.353 -20.022 1.00 94.38 239 GLU A CA 1
ATOM 1959 C C . GLU A 1 239 ? 1.382 -7.747 -18.851 1.00 94.38 239 GLU A C 1
ATOM 1961 O O . GLU A 1 239 ? 2.252 -6.906 -19.075 1.00 94.38 239 GLU A O 1
ATOM 1966 N N . THR A 1 240 ? 1.144 -8.177 -17.613 1.00 98.12 240 THR A N 1
ATOM 1967 C CA . THR A 1 240 ? 1.722 -7.571 -16.405 1.00 98.12 240 THR A CA 1
ATOM 1968 C C . THR A 1 240 ? 2.655 -8.543 -15.685 1.00 98.12 240 THR A C 1
ATOM 1970 O O . THR A 1 240 ? 2.297 -9.699 -15.448 1.00 98.12 240 THR A O 1
ATOM 1973 N N . LEU A 1 241 ? 3.842 -8.075 -15.288 1.00 98.56 241 LEU A N 1
ATOM 1974 C CA . LEU A 1 241 ? 4.719 -8.804 -14.374 1.00 98.56 241 LEU A CA 1
ATOM 1975 C C . LEU A 1 241 ? 4.351 -8.447 -12.931 1.00 98.56 241 LEU A C 1
ATOM 1977 O O . LEU A 1 241 ? 4.549 -7.312 -12.506 1.00 98.56 241 LEU A O 1
ATOM 1981 N N . VAL A 1 242 ? 3.842 -9.407 -12.161 1.00 98.62 242 VAL A N 1
ATOM 1982 C CA . VAL A 1 242 ? 3.593 -9.241 -10.721 1.00 98.62 242 VAL A CA 1
ATOM 1983 C C . VAL A 1 242 ? 4.779 -9.815 -9.959 1.00 98.62 242 VAL A C 1
ATOM 1985 O O . VAL A 1 242 ? 4.986 -11.028 -9.937 1.00 98.62 242 VAL A O 1
ATOM 1988 N N . ALA A 1 243 ? 5.570 -8.948 -9.337 1.00 98.44 243 ALA A N 1
ATOM 1989 C CA . ALA A 1 243 ? 6.702 -9.322 -8.507 1.00 98.44 243 ALA A CA 1
ATOM 1990 C C . ALA A 1 243 ? 6.335 -9.238 -7.026 1.00 98.44 243 ALA A C 1
ATOM 1992 O O . ALA A 1 243 ? 5.848 -8.213 -6.565 1.00 98.44 243 ALA A O 1
ATOM 1993 N N . VAL A 1 244 ? 6.613 -10.286 -6.256 1.00 98.19 244 VAL A N 1
ATOM 1994 C CA . VAL A 1 244 ? 6.551 -10.269 -4.795 1.00 98.19 244 VAL A CA 1
ATOM 1995 C C . VAL A 1 244 ? 7.968 -10.297 -4.249 1.00 98.19 244 VAL A C 1
ATOM 1997 O O . VAL A 1 244 ? 8.709 -11.270 -4.418 1.00 98.19 244 VAL A O 1
ATOM 2000 N N . VAL A 1 245 ? 8.337 -9.216 -3.572 1.00 96.94 245 VAL A N 1
ATOM 2001 C CA . VAL A 1 245 ? 9.678 -8.997 -3.033 1.00 96.94 245 VAL A CA 1
ATOM 2002 C C . VAL A 1 245 ? 9.624 -8.803 -1.512 1.00 96.94 245 VAL A C 1
ATOM 2004 O O . VAL A 1 245 ? 8.554 -8.573 -0.937 1.00 96.94 245 VAL A O 1
ATOM 2007 N N . PRO A 1 246 ? 10.742 -8.935 -0.783 1.00 95.25 246 PRO A N 1
ATOM 2008 C CA . PRO A 1 246 ? 10.766 -8.657 0.649 1.00 95.25 246 PRO A CA 1
ATOM 2009 C C . PRO A 1 246 ? 10.414 -7.198 0.959 1.00 95.25 246 PRO A C 1
ATOM 2011 O O . PRO A 1 246 ? 10.544 -6.313 0.120 1.00 95.25 246 PRO A O 1
ATOM 2014 N N . PHE A 1 247 ? 9.961 -6.945 2.188 1.00 92.94 247 PHE A N 1
ATOM 2015 C CA . PHE A 1 247 ? 9.558 -5.603 2.610 1.00 92.94 247 PHE A CA 1
ATOM 2016 C C . PHE A 1 247 ? 10.717 -4.594 2.442 1.00 92.94 247 PHE A C 1
ATOM 2018 O O . PHE A 1 247 ? 11.863 -4.944 2.757 1.00 92.94 247 PHE A O 1
ATOM 2025 N N . PRO A 1 248 ? 10.465 -3.353 1.985 1.00 91.00 248 PRO A N 1
ATOM 2026 C CA . PRO A 1 248 ? 11.495 -2.348 1.747 1.00 91.00 248 PRO A CA 1
ATOM 2027 C C . PRO A 1 248 ? 11.872 -1.654 3.067 1.00 91.00 248 PRO A C 1
ATOM 2029 O O . PRO A 1 248 ? 11.705 -0.453 3.267 1.00 91.00 248 PRO A O 1
ATOM 2032 N N . GLY A 1 249 ? 12.339 -2.452 4.029 1.00 87.31 249 GLY A N 1
ATOM 2033 C CA . GLY A 1 249 ? 12.670 -2.042 5.389 1.00 87.31 249 GLY A CA 1
ATOM 2034 C C . GLY A 1 249 ? 13.038 -3.231 6.284 1.00 87.31 249 GLY A C 1
ATOM 2035 O O . GLY A 1 249 ? 12.939 -4.391 5.892 1.00 87.31 249 GLY A O 1
ATOM 2036 N N . GLY A 1 250 ? 13.466 -2.949 7.516 1.00 82.94 250 GLY A N 1
ATOM 2037 C CA . GLY A 1 250 ? 13.869 -3.974 8.486 1.00 82.94 250 GLY A CA 1
ATOM 2038 C C . GLY A 1 250 ? 15.218 -4.657 8.178 1.00 82.94 250 GLY A C 1
ATOM 2039 O O . GLY A 1 250 ? 15.863 -4.365 7.170 1.00 82.94 250 GLY A O 1
ATOM 2040 N N . PRO A 1 251 ? 15.707 -5.552 9.058 1.00 81.69 251 PRO A N 1
ATOM 2041 C CA . PRO A 1 251 ? 17.043 -6.149 8.926 1.00 81.69 251 PRO A CA 1
ATOM 2042 C C . PRO A 1 251 ? 17.249 -6.963 7.639 1.00 81.69 251 PRO A C 1
ATOM 2044 O O . PRO A 1 251 ? 18.279 -6.824 6.979 1.00 81.69 251 PRO A O 1
ATOM 2047 N N . ASN A 1 252 ? 16.239 -7.746 7.253 1.00 83.81 252 ASN A N 1
ATOM 2048 C CA . ASN A 1 252 ? 16.304 -8.703 6.141 1.00 83.81 252 ASN A CA 1
ATOM 2049 C C . ASN A 1 252 ? 15.578 -8.216 4.875 1.00 83.81 252 ASN A C 1
ATOM 2051 O O . ASN A 1 252 ? 15.277 -9.019 3.997 1.00 83.81 252 ASN A O 1
ATOM 2055 N N . GLY A 1 253 ? 15.237 -6.928 4.809 1.00 91.06 253 GLY A N 1
ATOM 2056 C CA . GLY A 1 253 ? 14.516 -6.341 3.684 1.00 91.06 253 GLY A CA 1
ATOM 2057 C C . GLY A 1 253 ? 15.401 -5.570 2.709 1.00 91.06 253 GLY A C 1
ATOM 2058 O O . GLY A 1 253 ? 16.634 -5.545 2.820 1.00 91.06 253 GLY A O 1
ATOM 2059 N N . ILE A 1 254 ? 14.735 -4.901 1.771 1.00 92.12 254 ILE A N 1
ATOM 2060 C CA . ILE A 1 254 ? 15.343 -4.076 0.721 1.00 92.12 254 ILE A CA 1
ATOM 2061 C C . ILE A 1 254 ? 15.605 -2.676 1.299 1.00 92.12 254 ILE A C 1
ATOM 2063 O O . ILE A 1 254 ? 14.776 -1.779 1.186 1.00 92.12 254 ILE A O 1
ATOM 2067 N N . LYS A 1 255 ? 16.723 -2.509 2.017 1.00 89.88 255 LYS A N 1
ATOM 2068 C CA . LYS A 1 255 ? 17.047 -1.253 2.731 1.00 89.88 255 LYS A CA 1
ATOM 2069 C C . LYS A 1 255 ? 18.384 -0.613 2.362 1.00 89.88 255 LYS A C 1
ATOM 2071 O O . LYS A 1 255 ? 18.628 0.532 2.728 1.00 89.88 255 LYS A O 1
ATOM 2076 N N . SER A 1 256 ? 19.285 -1.364 1.736 1.00 92.06 256 SER A N 1
ATOM 2077 C CA . SER A 1 256 ? 20.617 -0.889 1.358 1.00 92.06 256 SER A CA 1
ATOM 2078 C C . SER A 1 256 ? 20.656 -0.609 -0.137 1.00 92.06 256 SER A C 1
ATOM 2080 O O . SER A 1 256 ? 19.959 -1.279 -0.898 1.00 92.06 256 SER A O 1
ATOM 2082 N N . LYS A 1 257 ? 21.500 0.341 -0.557 1.00 93.00 257 LYS A N 1
ATOM 2083 C CA . LYS A 1 257 ? 21.665 0.680 -1.977 1.00 93.00 257 LYS A CA 1
ATOM 2084 C C . LYS A 1 257 ? 21.924 -0.560 -2.854 1.00 93.00 257 LYS A C 1
ATOM 2086 O O . LYS A 1 257 ? 21.143 -0.752 -3.774 1.00 93.00 257 LYS A O 1
ATOM 2091 N N . PRO A 1 258 ? 22.851 -1.486 -2.516 1.00 94.56 258 PRO A N 1
ATOM 2092 C CA . PRO A 1 258 ? 23.066 -2.687 -3.330 1.00 94.56 258 PRO A CA 1
ATOM 2093 C C . PRO A 1 258 ? 21.811 -3.548 -3.514 1.00 94.56 258 PRO A C 1
ATOM 2095 O O . PRO A 1 258 ? 21.541 -4.009 -4.615 1.00 94.56 258 PRO A O 1
ATOM 2098 N N . ARG A 1 259 ? 21.006 -3.736 -2.458 1.00 94.81 259 ARG A N 1
ATOM 2099 C CA . ARG A 1 259 ? 19.772 -4.531 -2.543 1.00 94.81 259 ARG A CA 1
ATOM 2100 C C . ARG A 1 259 ? 18.702 -3.841 -3.384 1.00 94.81 259 ARG A C 1
ATOM 2102 O O . ARG A 1 259 ? 17.988 -4.522 -4.110 1.00 94.81 259 ARG A O 1
ATOM 2109 N N . ILE A 1 260 ? 18.578 -2.518 -3.258 1.00 95.81 260 ILE A N 1
ATOM 2110 C CA . ILE A 1 260 ? 17.645 -1.715 -4.058 1.00 95.81 260 ILE A CA 1
ATOM 2111 C C . ILE A 1 260 ? 18.037 -1.823 -5.533 1.00 95.81 260 ILE A C 1
ATOM 2113 O O . ILE A 1 260 ? 17.216 -2.269 -6.327 1.00 95.81 260 ILE A O 1
ATOM 2117 N N . THR A 1 261 ? 19.297 -1.529 -5.869 1.00 95.38 261 THR A N 1
ATOM 2118 C CA . THR A 1 261 ? 19.822 -1.625 -7.237 1.00 95.38 261 THR A CA 1
ATOM 2119 C C . THR A 1 261 ? 19.619 -3.030 -7.805 1.00 95.38 261 THR A C 1
ATOM 2121 O O . THR A 1 261 ? 19.020 -3.176 -8.862 1.00 95.38 261 THR A O 1
ATOM 2124 N N . ASN A 1 262 ? 19.991 -4.087 -7.073 1.00 94.94 262 ASN A N 1
ATOM 2125 C CA . ASN A 1 262 ? 19.808 -5.467 -7.532 1.00 94.94 262 ASN A CA 1
ATOM 2126 C C . ASN A 1 262 ? 18.344 -5.801 -7.867 1.00 94.94 262 ASN A C 1
ATOM 2128 O O . ASN A 1 262 ? 18.081 -6.429 -8.892 1.00 94.94 262 ASN A O 1
ATOM 2132 N N . VAL A 1 263 ? 17.383 -5.395 -7.025 1.00 95.94 263 VAL A N 1
ATOM 2133 C CA . VAL A 1 263 ? 15.953 -5.639 -7.288 1.00 95.94 263 VAL A CA 1
ATOM 2134 C C . VAL A 1 263 ? 15.458 -4.804 -8.466 1.00 95.94 263 VAL A C 1
ATOM 2136 O O . VAL A 1 263 ? 14.794 -5.356 -9.341 1.00 95.94 263 VAL A O 1
ATOM 2139 N N . SER A 1 264 ? 15.782 -3.510 -8.511 1.00 97.12 264 SER A N 1
ATOM 2140 C CA . SER A 1 264 ? 15.362 -2.614 -9.594 1.00 97.12 264 SER A CA 1
ATOM 2141 C C . SER A 1 264 ? 15.912 -3.077 -10.943 1.00 97.12 264 SER A C 1
ATOM 2143 O O . SER A 1 264 ? 15.138 -3.249 -11.882 1.00 97.12 264 SER A O 1
ATOM 2145 N N . THR A 1 265 ? 17.207 -3.392 -11.032 1.00 95.75 265 THR A N 1
ATOM 2146 C CA . THR A 1 265 ? 17.830 -3.883 -12.268 1.00 95.75 265 THR A CA 1
ATOM 2147 C C . THR A 1 265 ? 17.257 -5.234 -12.697 1.00 95.75 265 THR A C 1
ATOM 2149 O O . THR A 1 265 ? 16.980 -5.421 -13.884 1.00 95.75 265 THR A O 1
ATOM 2152 N N . TRP A 1 266 ? 17.020 -6.165 -11.763 1.00 96.06 266 TRP A N 1
ATOM 2153 C CA . TRP A 1 266 ? 16.379 -7.449 -12.076 1.00 96.06 266 TRP A CA 1
ATOM 2154 C C . TRP A 1 266 ? 14.985 -7.261 -12.684 1.00 96.06 266 TRP A C 1
ATOM 2156 O O . TRP A 1 266 ? 14.689 -7.832 -13.737 1.00 96.06 266 TRP A O 1
ATOM 2166 N N . LEU A 1 267 ? 14.143 -6.445 -12.044 1.00 97.12 267 LEU A N 1
ATOM 2167 C CA . LEU A 1 267 ? 12.776 -6.191 -12.495 1.00 97.12 267 LEU A CA 1
ATOM 2168 C C . LEU A 1 267 ? 12.746 -5.441 -13.826 1.00 97.12 267 LEU A C 1
ATOM 2170 O O . LEU A 1 267 ? 12.015 -5.846 -14.729 1.00 97.12 267 LEU A O 1
ATOM 2174 N N . TYR A 1 268 ? 13.573 -4.405 -13.978 1.00 97.56 268 TYR A N 1
ATOM 2175 C CA . TYR A 1 268 ? 13.676 -3.659 -15.227 1.00 97.56 268 TYR A CA 1
ATOM 2176 C C . TYR A 1 268 ? 14.045 -4.572 -16.395 1.00 97.56 268 TYR A C 1
ATOM 2178 O O . TYR A 1 268 ? 13.329 -4.614 -17.392 1.00 97.56 268 TYR A O 1
ATOM 2186 N N . ASN A 1 269 ? 15.102 -5.377 -16.248 1.00 95.75 269 ASN A N 1
ATOM 2187 C CA . ASN A 1 269 ? 15.541 -6.287 -17.305 1.00 95.75 269 ASN A CA 1
ATOM 2188 C C . ASN A 1 269 ? 14.501 -7.375 -17.607 1.00 95.75 269 ASN A C 1
ATOM 2190 O O . ASN A 1 269 ? 14.320 -7.754 -18.764 1.00 95.75 269 ASN A O 1
ATOM 2194 N N . ALA A 1 270 ? 13.798 -7.878 -16.589 1.00 95.19 270 ALA A N 1
ATOM 2195 C CA . ALA A 1 270 ? 12.732 -8.858 -16.773 1.00 95.19 270 ALA A CA 1
ATOM 2196 C C . ALA A 1 270 ? 11.597 -8.328 -17.662 1.00 95.19 270 ALA A C 1
ATOM 2198 O O . ALA A 1 270 ? 11.116 -9.047 -18.540 1.00 95.19 270 ALA A O 1
ATOM 2199 N N . VAL A 1 271 ? 11.187 -7.076 -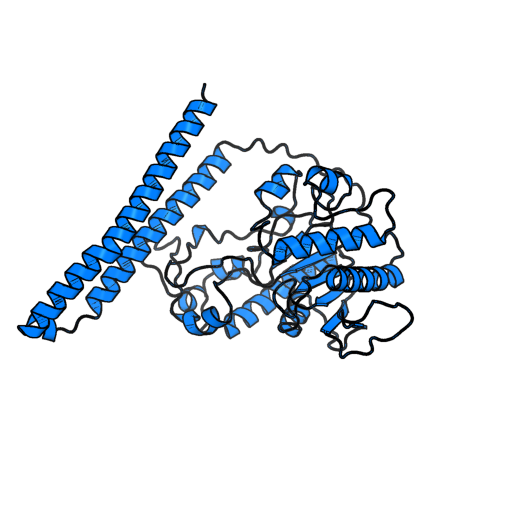17.453 1.00 97.56 271 VAL A N 1
ATOM 2200 C CA . VAL A 1 271 ? 10.120 -6.435 -18.231 1.00 97.56 271 VAL A CA 1
ATOM 2201 C C . VAL A 1 271 ? 10.637 -5.983 -19.601 1.00 97.56 271 VAL A C 1
ATOM 2203 O O . VAL A 1 271 ? 9.977 -6.233 -20.614 1.00 97.56 271 VAL A O 1
ATOM 2206 N N . ALA A 1 272 ? 11.849 -5.424 -19.663 1.00 96.88 272 ALA A N 1
ATOM 2207 C CA . ALA A 1 272 ? 12.482 -4.970 -20.900 1.00 96.88 272 ALA A CA 1
ATOM 2208 C C . ALA A 1 272 ? 12.698 -6.108 -21.911 1.00 96.88 272 ALA A C 1
ATOM 2210 O O . ALA A 1 272 ? 12.531 -5.902 -23.111 1.00 96.88 272 ALA A O 1
ATOM 2211 N N . LYS A 1 273 ? 12.962 -7.341 -21.452 1.00 94.69 273 LYS A N 1
ATOM 2212 C CA . LYS A 1 273 ? 13.009 -8.531 -22.326 1.00 94.69 273 LYS A CA 1
ATOM 2213 C C . LYS A 1 273 ? 11.712 -8.753 -23.117 1.00 94.69 273 LYS A C 1
ATOM 2215 O O . LYS A 1 273 ? 11.765 -9.336 -24.196 1.00 94.69 273 LYS A O 1
ATOM 2220 N N . ARG A 1 274 ? 10.558 -8.325 -22.589 1.00 95.88 274 ARG A N 1
ATOM 2221 C CA . ARG A 1 274 ? 9.246 -8.485 -23.238 1.00 95.88 274 ARG A CA 1
ATOM 2222 C C . ARG A 1 274 ? 8.802 -7.243 -24.010 1.00 95.88 274 ARG A C 1
ATOM 2224 O O . ARG A 1 274 ? 8.180 -7.395 -25.056 1.00 95.88 274 ARG A O 1
ATOM 2231 N N . TYR A 1 275 ? 9.089 -6.048 -23.498 1.00 96.44 275 TYR A N 1
ATOM 2232 C CA . TYR A 1 275 ? 8.539 -4.791 -24.024 1.00 96.44 275 TYR A CA 1
ATOM 2233 C C . TYR A 1 275 ? 9.575 -3.835 -24.631 1.00 96.44 275 TYR A C 1
ATOM 2235 O O . TYR A 1 275 ? 9.194 -2.804 -25.175 1.00 96.44 275 TYR A O 1
ATOM 2243 N N . GLY A 1 276 ? 10.863 -4.181 -24.591 1.00 95.56 276 GLY A N 1
ATOM 2244 C CA . GLY A 1 276 ? 11.958 -3.293 -24.980 1.00 95.56 276 GLY A CA 1
ATOM 2245 C C . GLY A 1 276 ? 12.395 -2.356 -23.844 1.00 95.56 276 GLY A C 1
ATOM 2246 O O . GLY A 1 276 ? 11.741 -2.311 -22.804 1.00 95.56 276 GLY A O 1
ATOM 2247 N N . PRO A 1 277 ? 13.512 -1.625 -24.013 1.00 93.75 277 PRO A N 1
ATOM 2248 C CA . PRO A 1 277 ? 14.092 -0.779 -22.961 1.00 93.75 277 PRO A CA 1
ATOM 2249 C C . PRO A 1 277 ? 13.179 0.388 -22.548 1.00 93.75 277 PRO A C 1
ATOM 2251 O O . PRO A 1 277 ? 13.098 0.722 -21.373 1.00 93.75 277 PRO A O 1
ATOM 2254 N N . ASN A 1 278 ? 12.386 0.927 -23.472 1.00 91.88 278 ASN A N 1
ATOM 2255 C CA . ASN A 1 278 ? 11.550 2.110 -23.237 1.00 91.88 278 ASN A CA 1
ATOM 2256 C C . ASN A 1 278 ? 10.179 1.775 -22.614 1.00 91.88 278 ASN A C 1
ATOM 2258 O O . ASN A 1 278 ? 9.195 2.480 -22.810 1.00 91.88 278 ASN A O 1
ATOM 2262 N N . TRP A 1 279 ? 10.060 0.654 -21.897 1.00 95.00 279 TRP A N 1
ATOM 2263 C CA . TRP A 1 279 ? 8.773 0.202 -21.349 1.00 95.00 279 TRP A CA 1
ATOM 2264 C C . TRP A 1 279 ? 8.248 1.083 -20.202 1.00 95.00 279 TRP A C 1
ATOM 2266 O O . TRP A 1 279 ? 7.082 0.951 -19.825 1.00 95.00 279 TRP A O 1
ATOM 2276 N N . LEU A 1 280 ? 9.103 1.953 -19.653 1.00 94.56 280 LEU A N 1
ATOM 2277 C CA . LEU A 1 280 ? 8.749 2.959 -18.653 1.00 94.56 280 LEU A CA 1
ATOM 2278 C C . LEU A 1 280 ? 8.123 4.226 -19.260 1.00 94.56 280 LEU A C 1
ATOM 2280 O O . LEU A 1 280 ? 7.607 5.044 -18.501 1.00 94.56 280 LEU A O 1
ATOM 2284 N N . ASP A 1 281 ? 8.122 4.380 -20.588 1.00 89.50 281 ASP A N 1
ATOM 2285 C CA . ASP A 1 281 ? 7.550 5.554 -21.247 1.00 89.50 281 ASP A CA 1
ATOM 2286 C C . ASP A 1 281 ? 6.046 5.664 -20.960 1.00 89.50 281 ASP A C 1
ATOM 2288 O O . ASP A 1 281 ? 5.255 4.756 -21.240 1.00 89.50 281 ASP A O 1
ATOM 2292 N N . ILE A 1 282 ? 5.638 6.818 -20.436 1.00 80.19 282 ILE A N 1
ATOM 2293 C CA . ILE A 1 282 ? 4.234 7.165 -20.230 1.00 80.19 282 ILE A CA 1
ATOM 2294 C C . ILE A 1 282 ? 3.780 7.988 -21.441 1.00 80.19 282 ILE A C 1
ATOM 2296 O O . ILE A 1 282 ? 4.383 9.022 -21.733 1.00 80.19 282 ILE A O 1
ATOM 2300 N N . PRO A 1 283 ? 2.726 7.576 -22.172 1.00 64.62 283 PRO A N 1
ATOM 2301 C CA . PRO A 1 283 ? 2.202 8.375 -23.271 1.00 64.62 283 PRO A CA 1
ATOM 2302 C C . PRO A 1 283 ? 1.804 9.768 -22.770 1.00 64.62 283 PRO A C 1
ATOM 2304 O O . PRO A 1 283 ? 0.916 9.883 -21.924 1.00 64.62 283 PRO A O 1
ATOM 2307 N N . ASN A 1 284 ? 2.435 10.816 -23.309 1.00 54.06 284 ASN A N 1
ATOM 2308 C CA . ASN A 1 284 ? 2.092 12.204 -23.003 1.00 54.06 284 ASN A CA 1
ATOM 2309 C C . ASN A 1 284 ? 0.629 12.466 -23.372 1.00 54.06 284 ASN A C 1
ATOM 2311 O O . ASN A 1 284 ? 0.278 12.614 -24.544 1.00 54.06 284 ASN A O 1
ATOM 2315 N N . ILE A 1 285 ? -0.233 12.524 -22.364 1.00 53.91 285 ILE A N 1
ATOM 2316 C CA . ILE A 1 285 ? -1.614 12.965 -22.500 1.00 53.91 285 ILE A CA 1
ATOM 2317 C C . ILE A 1 285 ? -1.781 14.127 -21.537 1.00 53.91 285 ILE A C 1
ATOM 2319 O O . ILE A 1 285 ? -1.548 13.985 -20.339 1.00 53.91 285 ILE A O 1
ATOM 2323 N N . VAL A 1 286 ? -2.190 15.271 -22.081 1.00 47.88 286 VAL A N 1
ATOM 2324 C CA . VAL A 1 286 ? -2.553 16.456 -21.307 1.00 47.88 286 VAL A CA 1
ATOM 2325 C C . VAL A 1 286 ? -3.763 16.087 -20.453 1.00 47.88 286 VAL A C 1
ATOM 2327 O O . VAL A 1 286 ? -4.898 16.066 -20.932 1.00 47.88 286 VAL A O 1
ATOM 2330 N N . VAL A 1 287 ? -3.525 15.732 -19.193 1.00 50.00 287 VAL A N 1
ATOM 2331 C CA . VAL A 1 287 ? -4.562 15.814 -18.170 1.00 50.00 287 VAL A CA 1
ATOM 2332 C C . VAL A 1 287 ? -4.806 17.306 -18.013 1.00 50.00 287 VAL A C 1
ATOM 2334 O O . VAL A 1 287 ? -3.866 18.051 -17.750 1.00 50.00 287 VAL A O 1
ATOM 2337 N N . SER A 1 288 ? -6.027 17.770 -18.288 1.00 42.69 288 SER A N 1
ATOM 2338 C CA . SER A 1 288 ? -6.365 19.168 -18.030 1.00 42.69 288 SER A CA 1
ATOM 2339 C C . SER A 1 288 ? -6.035 19.446 -16.572 1.00 42.69 288 SER A C 1
ATOM 2341 O O . SER A 1 288 ? -6.596 18.764 -15.710 1.00 42.69 288 SER A O 1
ATOM 2343 N N . GLU A 1 289 ? -5.144 20.403 -16.313 1.00 41.84 289 GLU A N 1
ATOM 2344 C CA . GLU A 1 289 ? -4.948 20.962 -14.983 1.00 41.84 289 GLU A CA 1
ATOM 2345 C C . GLU A 1 289 ? -6.329 21.367 -14.476 1.00 41.84 289 GLU A C 1
ATOM 2347 O O . GLU A 1 289 ? -6.902 22.380 -14.882 1.00 41.84 289 GLU A O 1
ATOM 2352 N N . LYS A 1 290 ? -6.916 20.537 -13.615 1.00 42.16 290 LYS A N 1
ATOM 2353 C CA . LYS A 1 290 ? -7.905 21.055 -12.698 1.00 42.16 290 LYS A CA 1
ATOM 2354 C C . LYS A 1 290 ? -7.080 21.873 -11.729 1.00 42.16 290 LYS A C 1
ATOM 2356 O O . LYS A 1 290 ? -6.468 21.332 -10.817 1.00 42.16 290 LYS A O 1
ATOM 2361 N N . THR A 1 291 ? -7.032 23.175 -11.967 1.00 37.12 291 THR A N 1
ATOM 2362 C CA . THR A 1 291 ? -6.742 24.140 -10.917 1.00 37.12 291 THR A CA 1
ATOM 2363 C C . THR A 1 291 ? -7.899 24.023 -9.931 1.00 37.12 291 THR A C 1
ATOM 2365 O O . THR A 1 291 ? -8.870 24.773 -9.978 1.00 37.12 291 THR A O 1
ATOM 2368 N N . GLU A 1 292 ? -7.866 22.995 -9.085 1.00 43.28 292 GLU A N 1
ATOM 2369 C CA . GLU A 1 292 ? -8.600 23.054 -7.838 1.00 43.28 292 GLU A CA 1
ATOM 2370 C C . GLU A 1 292 ? -7.856 24.100 -7.016 1.00 43.28 292 GLU A C 1
ATOM 2372 O O . GLU A 1 292 ? -6.861 23.823 -6.352 1.00 43.28 292 GLU A O 1
ATOM 2377 N N . GLU A 1 293 ? -8.318 25.353 -7.117 1.00 41.97 293 GLU A N 1
ATOM 2378 C CA . GLU A 1 293 ? -8.208 26.262 -5.983 1.00 41.97 293 GLU A CA 1
ATOM 2379 C C . GLU A 1 293 ? -8.560 25.427 -4.756 1.00 41.97 293 GLU A C 1
ATOM 2381 O O . GLU A 1 293 ? -9.623 24.796 -4.745 1.00 41.97 293 GLU A O 1
ATOM 2386 N N . VAL A 1 294 ? -7.658 25.368 -3.771 1.00 45.81 294 VAL A N 1
ATOM 2387 C CA . VAL A 1 294 ? -7.947 24.756 -2.475 1.00 45.81 294 VAL A CA 1
ATOM 2388 C C . VAL A 1 294 ? -9.197 25.456 -1.962 1.00 45.81 294 VAL A C 1
ATOM 2390 O O . VAL A 1 294 ? -9.163 26.588 -1.483 1.00 45.81 294 VAL A O 1
ATOM 2393 N N . SER A 1 295 ? -10.335 24.819 -2.206 1.00 51.94 295 SER A N 1
ATOM 2394 C CA . SER A 1 295 ? -11.629 25.402 -1.936 1.00 51.94 295 SER A CA 1
ATOM 2395 C C . SER A 1 295 ? -11.698 25.598 -0.434 1.00 51.94 295 SER A C 1
ATOM 2397 O O . SER A 1 295 ? -11.320 24.711 0.327 1.00 51.94 295 SER A O 1
ATOM 2399 N N . ILE A 1 296 ? -12.242 26.725 0.017 1.00 57.47 296 ILE A N 1
ATOM 2400 C CA . ILE A 1 296 ? -12.552 26.949 1.438 1.00 57.47 296 ILE A CA 1
ATOM 2401 C C . ILE A 1 296 ? -13.287 25.727 2.032 1.00 57.47 296 ILE A C 1
ATOM 2403 O O . ILE A 1 296 ? -13.140 25.417 3.209 1.00 57.47 296 ILE A O 1
ATOM 2407 N N . GLN A 1 297 ? -14.038 24.978 1.213 1.00 54.41 297 GLN A N 1
ATOM 2408 C CA . GLN A 1 297 ? -14.684 23.733 1.622 1.00 54.41 297 GLN A CA 1
ATOM 2409 C C . GLN A 1 297 ? -13.702 22.607 1.990 1.00 54.41 297 GLN A C 1
ATOM 2411 O O . GLN A 1 297 ? -13.974 21.902 2.958 1.00 54.41 297 GLN A O 1
ATOM 2416 N N . SER A 1 298 ? -12.585 22.418 1.276 1.00 57.03 298 SER A N 1
ATOM 2417 C CA . SER A 1 298 ? -11.611 21.360 1.594 1.00 57.03 298 SER A CA 1
ATOM 2418 C C . SER A 1 298 ? -10.817 21.685 2.861 1.00 57.03 298 SER A C 1
ATOM 2420 O O . SER A 1 298 ? -10.641 20.803 3.705 1.00 57.03 298 SER A O 1
ATOM 2422 N N . GLU A 1 299 ? -10.441 22.956 3.061 1.00 62.56 299 GLU A N 1
ATOM 2423 C CA . GLU A 1 299 ? -9.836 23.419 4.318 1.00 62.56 299 GLU A CA 1
ATOM 2424 C C . GLU A 1 299 ? -10.797 23.170 5.493 1.00 62.56 299 GLU A C 1
ATOM 2426 O O . GLU A 1 299 ? -10.427 22.492 6.453 1.00 62.56 299 GLU A O 1
ATOM 2431 N N . VAL A 1 300 ? -12.062 23.600 5.385 1.00 64.94 300 VAL A N 1
ATOM 2432 C CA . VAL A 1 300 ? -13.087 23.401 6.430 1.00 64.94 300 VAL A CA 1
ATOM 2433 C C . VAL A 1 300 ? -13.347 21.918 6.718 1.00 64.94 300 VAL A C 1
ATOM 2435 O O . VAL A 1 300 ? -13.509 21.531 7.879 1.00 64.94 300 VAL A O 1
ATOM 2438 N N . LEU A 1 301 ? -13.378 21.062 5.693 1.00 65.25 301 LEU A N 1
ATOM 2439 C CA . LEU A 1 301 ? -13.562 19.618 5.869 1.00 65.25 301 LEU A CA 1
ATOM 2440 C C . LEU A 1 301 ? -12.371 18.974 6.586 1.00 65.25 301 LEU A C 1
ATOM 2442 O O . LEU A 1 301 ? -12.576 18.170 7.496 1.00 65.25 301 LEU A O 1
ATOM 2446 N N . SER A 1 302 ? -11.139 19.350 6.229 1.00 63.84 302 SER A N 1
ATOM 2447 C CA . SER A 1 302 ? -9.934 18.847 6.901 1.00 63.84 302 SER A CA 1
ATOM 2448 C C . SER A 1 302 ? -9.906 19.233 8.387 1.00 63.84 302 SER A C 1
ATOM 2450 O O . SER A 1 302 ? -9.603 18.406 9.247 1.00 63.84 302 SER A O 1
ATOM 2452 N N . GLU A 1 303 ? -10.322 20.461 8.707 1.00 66.25 303 GLU A N 1
ATOM 2453 C CA . GLU A 1 303 ? -10.405 20.967 10.079 1.00 66.25 303 GLU A CA 1
ATOM 2454 C C . GLU A 1 303 ? -11.508 20.273 10.876 1.00 66.25 303 GLU A C 1
ATOM 2456 O O . GLU A 1 303 ? -11.321 19.934 12.047 1.00 66.25 303 GLU A O 1
ATOM 2461 N N . THR A 1 304 ? -12.643 20.006 10.230 1.00 72.00 304 THR A N 1
ATOM 2462 C CA . THR A 1 304 ? -13.744 19.256 10.840 1.00 72.00 304 THR A CA 1
ATOM 2463 C C . THR A 1 304 ? -13.297 17.841 11.207 1.00 72.00 304 THR A C 1
ATOM 2465 O O . THR A 1 304 ? -13.586 17.395 12.317 1.00 72.00 304 THR A O 1
ATOM 2468 N N . ARG A 1 305 ? -12.538 17.165 10.333 1.00 71.75 305 ARG A N 1
ATOM 2469 C CA . ARG A 1 305 ? -11.985 15.825 10.600 1.00 71.75 305 ARG A CA 1
ATOM 2470 C C . ARG A 1 305 ? -11.022 15.832 11.789 1.00 71.75 305 ARG A C 1
ATOM 2472 O O . ARG A 1 305 ? -11.217 15.068 12.727 1.00 71.75 305 ARG A O 1
ATOM 2479 N N . LEU A 1 306 ? -10.071 16.772 11.832 1.00 70.75 306 LEU A N 1
ATOM 2480 C CA . LEU A 1 306 ? -9.150 16.918 12.973 1.00 70.75 306 LEU A CA 1
ATOM 2481 C C . LEU A 1 306 ? -9.890 17.133 14.302 1.00 70.75 306 LEU A C 1
ATOM 2483 O O . LEU A 1 306 ? -9.526 16.569 15.337 1.00 70.75 306 LEU A O 1
ATOM 2487 N N . PHE A 1 307 ? -10.949 17.946 14.286 1.00 73.38 307 PHE A N 1
ATOM 2488 C CA . PHE A 1 307 ? -11.773 18.169 15.468 1.00 73.38 307 PHE A CA 1
ATOM 2489 C C . PHE A 1 307 ? -12.526 16.901 15.891 1.00 73.38 307 PHE A C 1
ATOM 2491 O O . PHE A 1 307 ? -12.552 16.567 17.079 1.00 73.38 307 PHE A O 1
ATOM 2498 N N . GLN A 1 308 ? -13.123 16.186 14.934 1.00 79.50 308 GLN A N 1
ATOM 2499 C CA . GLN A 1 308 ? -13.808 14.916 15.181 1.00 79.50 308 GLN A CA 1
ATOM 2500 C C . GLN A 1 308 ? -12.866 13.883 15.804 1.00 79.50 308 GLN A C 1
ATOM 2502 O O . GLN A 1 308 ? -13.236 13.247 16.793 1.00 79.50 308 GLN A O 1
ATOM 2507 N N . ASP A 1 309 ? -11.639 13.785 15.301 1.00 78.62 309 ASP A N 1
ATOM 2508 C CA . ASP A 1 309 ? -10.596 12.906 15.821 1.00 78.62 309 ASP A CA 1
ATOM 2509 C C . ASP A 1 309 ? -10.265 13.187 17.290 1.00 78.62 309 ASP A C 1
ATOM 2511 O O . ASP A 1 309 ? -10.256 12.283 18.132 1.00 78.62 309 ASP A O 1
ATOM 2515 N N . LEU A 1 310 ? -10.046 14.457 17.639 1.00 76.44 310 LEU A N 1
ATOM 2516 C CA . LEU A 1 310 ? -9.742 14.859 19.014 1.00 76.44 310 LEU A CA 1
ATOM 2517 C C . LEU A 1 310 ? -10.907 14.578 19.966 1.00 76.44 310 LEU A C 1
ATOM 2519 O O . LEU A 1 310 ? -10.703 14.064 21.071 1.00 76.44 310 LEU A O 1
ATOM 2523 N N . VAL A 1 311 ? -12.138 14.867 19.537 1.00 81.88 311 VAL A N 1
ATOM 2524 C CA . VAL A 1 311 ? -13.341 14.534 20.312 1.00 81.88 311 VAL A CA 1
ATOM 2525 C C . VAL A 1 311 ? -13.459 13.020 20.489 1.00 81.88 311 VAL A C 1
ATOM 2527 O O . VAL A 1 311 ? -13.749 12.547 21.590 1.00 81.88 311 VAL A O 1
ATOM 2530 N N . ASN A 1 312 ? -13.182 12.238 19.449 1.00 86.69 312 ASN A N 1
ATOM 2531 C CA . ASN A 1 312 ? -13.219 10.783 19.515 1.00 86.69 312 ASN A CA 1
ATOM 2532 C C . ASN A 1 312 ? -12.167 10.220 20.485 1.00 86.69 312 ASN A C 1
ATOM 2534 O O . ASN A 1 312 ? -12.481 9.326 21.273 1.00 86.69 312 ASN A O 1
ATOM 2538 N N . GLN A 1 313 ? -10.957 10.785 20.515 1.00 83.31 313 GLN A N 1
ATOM 2539 C CA . GLN A 1 313 ? -9.921 10.433 21.494 1.00 83.31 313 GLN A CA 1
ATOM 2540 C C . GLN A 1 313 ? -10.365 10.733 22.934 1.00 83.31 313 GLN A C 1
ATOM 2542 O O . GLN A 1 313 ? -10.193 9.899 23.829 1.00 83.31 313 GLN A O 1
ATOM 2547 N N . GLN A 1 314 ? -10.997 11.888 23.163 1.00 80.75 314 GLN A N 1
ATOM 2548 C CA . GLN A 1 314 ? -11.556 12.243 24.470 1.00 80.75 314 GLN A CA 1
ATOM 2549 C C . GLN A 1 314 ? -12.683 11.288 24.891 1.00 80.75 314 GLN A C 1
ATOM 2551 O O . GLN A 1 314 ? -12.706 10.824 26.035 1.00 80.75 314 GLN A O 1
ATOM 2556 N N . LEU A 1 315 ? -13.594 10.943 23.975 1.00 84.12 315 LEU A N 1
ATOM 2557 C CA . LEU A 1 315 ? -14.657 9.965 24.223 1.00 84.12 315 LEU A CA 1
ATOM 2558 C C . LEU A 1 315 ? -14.083 8.582 24.541 1.00 84.12 315 LEU A C 1
ATOM 2560 O O . LEU A 1 315 ? -14.507 7.956 25.511 1.00 84.12 315 LEU A O 1
ATOM 2564 N N . ALA A 1 316 ? -13.072 8.136 23.794 1.00 84.31 316 ALA A N 1
ATOM 2565 C CA . ALA A 1 316 ? -12.384 6.874 24.042 1.00 84.31 316 ALA A CA 1
ATOM 2566 C C . ALA A 1 316 ? -11.747 6.832 25.443 1.00 84.31 316 ALA A C 1
ATOM 2568 O O . ALA A 1 316 ? -11.852 5.827 26.148 1.00 84.31 316 ALA A O 1
ATOM 2569 N N . CYS A 1 317 ? -11.136 7.935 25.888 1.00 81.75 317 CYS A N 1
ATOM 2570 C CA . CYS A 1 317 ? -10.611 8.071 27.247 1.00 81.75 317 CYS A CA 1
ATOM 2571 C C . CYS A 1 317 ? -11.720 7.898 28.307 1.00 81.75 317 CYS A C 1
ATOM 2573 O O . CYS A 1 317 ? -11.590 7.077 29.222 1.00 81.75 317 CYS A O 1
ATOM 2575 N N . LEU A 1 318 ? -12.859 8.579 28.134 1.00 79.44 318 LEU A N 1
ATOM 2576 C CA . LEU A 1 318 ? -14.019 8.462 29.029 1.00 79.44 318 LEU A CA 1
ATOM 2577 C C . LEU A 1 318 ? -14.632 7.051 29.037 1.00 79.44 318 LEU A C 1
ATOM 2579 O O . LEU A 1 318 ? -15.073 6.568 30.081 1.00 79.44 318 LEU A O 1
ATOM 2583 N N . GLU A 1 319 ? -14.665 6.367 27.897 1.00 83.50 319 GLU A N 1
ATOM 2584 C CA . GLU A 1 319 ? -15.149 4.986 27.793 1.00 83.50 319 GLU A CA 1
ATOM 2585 C C . GLU A 1 319 ? -14.241 4.005 28.543 1.00 83.50 319 GLU A C 1
ATOM 2587 O O . GLU A 1 319 ? -14.738 3.126 29.252 1.00 83.50 319 GLU A O 1
ATOM 2592 N N . ARG A 1 320 ? -12.914 4.173 28.451 1.00 82.81 320 ARG A N 1
ATOM 2593 C CA . ARG A 1 320 ? -11.950 3.365 29.218 1.00 82.81 320 ARG A CA 1
ATOM 2594 C C . ARG A 1 320 ? -12.115 3.578 30.721 1.00 82.81 320 ARG A C 1
ATOM 2596 O O . ARG A 1 320 ? -12.125 2.597 31.463 1.00 82.81 320 ARG A O 1
ATOM 2603 N N . LEU A 1 321 ? -12.317 4.824 31.153 1.00 75.38 321 LEU A N 1
ATOM 2604 C CA . LEU A 1 321 ? -12.633 5.168 32.542 1.00 75.38 321 LEU A CA 1
ATOM 2605 C C . LEU A 1 321 ? -13.897 4.459 33.042 1.00 75.38 321 LEU A C 1
ATOM 2607 O O . LEU A 1 321 ? -13.872 3.793 34.077 1.00 75.38 321 LEU A O 1
ATOM 2611 N N . LYS A 1 322 ? -14.996 4.554 32.284 1.00 77.69 322 LYS A N 1
ATOM 2612 C CA . LYS A 1 322 ? -16.256 3.870 32.615 1.00 77.69 322 LYS A CA 1
ATOM 2613 C C . LYS A 1 322 ? -16.071 2.354 32.687 1.00 77.69 322 LYS A C 1
ATOM 2615 O O . LYS A 1 322 ? -16.567 1.719 33.613 1.00 77.69 322 LYS A O 1
ATOM 2620 N N . GLY A 1 323 ? -15.330 1.777 31.740 1.00 78.06 323 GLY A N 1
ATOM 2621 C CA . GLY A 1 323 ? -15.029 0.347 31.712 1.00 78.06 323 GLY A CA 1
ATOM 2622 C C . GLY A 1 323 ? -14.167 -0.121 32.888 1.00 78.06 323 GLY A C 1
ATOM 2623 O O . GLY A 1 323 ? -14.379 -1.223 33.388 1.00 78.06 323 GLY A O 1
ATOM 2624 N N . ALA A 1 324 ? -13.221 0.701 33.350 1.00 75.25 324 ALA A N 1
ATOM 2625 C CA . ALA A 1 324 ? -12.431 0.416 34.546 1.00 75.25 324 ALA A CA 1
ATOM 2626 C C . ALA A 1 324 ? -13.303 0.443 35.809 1.00 75.25 324 ALA A C 1
ATOM 2628 O O . ALA A 1 324 ? -13.228 -0.479 36.618 1.00 75.25 324 ALA A O 1
ATOM 2629 N N . ALA A 1 325 ? -14.183 1.441 35.934 1.00 71.69 325 ALA A N 1
ATOM 2630 C CA . ALA A 1 325 ? -15.116 1.545 37.054 1.00 71.69 325 ALA A CA 1
ATOM 2631 C C . ALA A 1 325 ? -16.105 0.364 37.111 1.00 71.69 325 ALA A C 1
ATOM 2633 O O . ALA A 1 325 ? -16.366 -0.167 38.184 1.00 71.69 325 ALA A O 1
ATOM 2634 N N . ALA A 1 326 ? -16.608 -0.098 35.962 1.00 75.69 326 ALA A N 1
ATOM 2635 C CA . ALA A 1 326 ? -17.557 -1.213 35.891 1.00 75.69 326 ALA A CA 1
ATOM 2636 C C . ALA A 1 326 ? -16.960 -2.584 36.271 1.00 75.69 326 ALA A C 1
ATOM 2638 O O . ALA A 1 326 ? -17.705 -3.531 36.503 1.00 75.69 326 ALA A O 1
ATOM 2639 N N . LYS A 1 327 ? -15.628 -2.716 36.309 1.00 76.38 327 LYS A N 1
ATOM 2640 C CA . LYS A 1 327 ? -14.928 -3.955 36.694 1.00 76.38 327 LYS A CA 1
ATOM 2641 C C . LYS A 1 327 ? -14.629 -4.037 38.192 1.00 76.38 327 LYS A C 1
ATOM 2643 O O . LYS A 1 327 ? -14.003 -5.005 38.625 1.00 76.38 327 LYS A O 1
ATOM 2648 N N . LEU A 1 328 ? -15.023 -3.028 38.969 1.00 75.50 328 LEU A N 1
ATOM 2649 C CA . LEU A 1 328 ? -14.759 -2.998 40.401 1.00 75.50 328 LEU A CA 1
ATOM 2650 C C . LEU A 1 328 ? -15.653 -4.003 41.136 1.00 75.50 328 LEU A C 1
ATOM 2652 O O . LEU A 1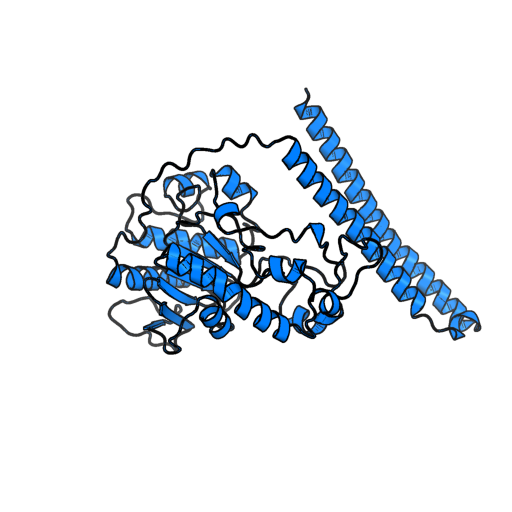 328 ? -16.858 -4.020 40.891 1.00 75.50 328 LEU A O 1
ATOM 2656 N N . PRO A 1 329 ? -15.094 -4.846 42.024 1.00 75.62 329 PRO A N 1
ATOM 2657 C CA . PRO A 1 329 ? -15.889 -5.790 42.798 1.00 75.62 329 PRO A CA 1
ATOM 2658 C C . PRO A 1 329 ? -16.862 -5.065 43.729 1.00 75.62 329 PRO A C 1
ATOM 2660 O O . PRO A 1 329 ? -16.451 -4.180 44.479 1.00 75.62 329 PRO A O 1
ATOM 2663 N N . ASP A 1 330 ? -18.116 -5.516 43.783 1.00 71.94 330 ASP A N 1
ATOM 2664 C CA . ASP A 1 330 ? -19.117 -4.962 44.709 1.00 71.94 330 ASP A CA 1
ATOM 2665 C C . ASP A 1 330 ? -18.657 -5.030 46.179 1.00 71.94 330 ASP A C 1
ATOM 2667 O O . ASP A 1 330 ? -18.990 -4.176 47.002 1.00 71.94 330 ASP A O 1
ATOM 2671 N N . SER A 1 331 ? -17.814 -6.016 46.509 1.00 69.06 331 SER A N 1
ATOM 2672 C CA . SER A 1 331 ? -17.223 -6.182 47.839 1.00 69.06 331 SER A CA 1
ATOM 2673 C C . SER A 1 331 ? -16.339 -5.006 48.270 1.00 69.06 331 SER A C 1
ATOM 2675 O O . SER A 1 331 ? -16.221 -4.747 49.473 1.00 69.06 331 SER A O 1
ATOM 2677 N N . TRP A 1 332 ? -15.762 -4.254 47.325 1.00 73.38 332 TRP A N 1
ATOM 2678 C CA . TRP A 1 332 ? -14.905 -3.105 47.627 1.00 73.38 332 TRP A CA 1
ATOM 2679 C C . TRP A 1 332 ? -15.684 -1.928 48.221 1.00 73.38 332 TRP A C 1
ATOM 2681 O O . TRP A 1 332 ? -15.128 -1.161 49.000 1.00 73.38 332 TRP A O 1
ATOM 2691 N N . TYR A 1 333 ? -16.986 -1.824 47.945 1.00 68.75 333 TYR A N 1
ATOM 2692 C CA . TYR A 1 333 ? -17.840 -0.777 48.517 1.00 68.75 333 TYR A CA 1
ATOM 2693 C C . TYR A 1 333 ? -18.225 -1.035 49.981 1.00 68.75 333 TYR A C 1
ATOM 2695 O O . TYR A 1 333 ? -18.725 -0.135 50.655 1.00 68.75 333 TYR A O 1
ATOM 2703 N N . SER A 1 334 ? -17.999 -2.255 50.476 1.00 74.50 334 SER A N 1
ATOM 2704 C CA . SER A 1 334 ? -18.526 -2.737 51.761 1.00 74.50 334 SER A CA 1
ATOM 2705 C C . SER A 1 334 ? -17.461 -3.066 52.812 1.00 74.50 334 SER A C 1
ATOM 2707 O O . SER A 1 334 ? -17.805 -3.369 53.952 1.00 74.50 334 SER A O 1
ATOM 2709 N N . THR A 1 335 ? -16.175 -3.008 52.453 1.00 79.56 335 THR A N 1
ATOM 2710 C CA . THR A 1 335 ? -15.054 -3.366 53.338 1.00 79.56 335 THR A CA 1
ATOM 2711 C C . THR A 1 335 ? -14.068 -2.210 53.474 1.00 79.56 335 THR A C 1
ATOM 2713 O O . THR A 1 335 ? -13.863 -1.455 52.531 1.00 79.56 335 THR A O 1
ATOM 2716 N N . GLU A 1 336 ? -13.437 -2.070 54.641 1.00 79.62 336 GLU A N 1
ATOM 2717 C CA . GLU A 1 336 ? -12.500 -0.971 54.930 1.00 79.62 336 GLU A CA 1
ATOM 2718 C C . GLU A 1 336 ? -11.239 -1.032 54.042 1.00 79.62 336 GLU A C 1
ATOM 2720 O O . GLU A 1 336 ? -10.794 -0.018 53.503 1.00 79.62 336 GLU A O 1
ATOM 2725 N N . ASP A 1 337 ? -10.711 -2.236 53.795 1.00 78.12 337 ASP A N 1
ATOM 2726 C CA . ASP A 1 337 ? -9.622 -2.451 52.830 1.00 78.12 337 ASP A CA 1
ATOM 2727 C C . ASP A 1 337 ? -10.074 -2.218 51.380 1.00 78.12 337 ASP A C 1
ATOM 2729 O O . ASP A 1 337 ? -9.320 -1.668 50.575 1.00 78.12 337 ASP A O 1
ATOM 2733 N N . GLY A 1 338 ? -11.320 -2.573 51.053 1.00 76.19 338 GLY A N 1
ATOM 2734 C CA . GLY A 1 338 ? -11.935 -2.273 49.763 1.00 76.19 338 GLY A CA 1
ATOM 2735 C C . GLY A 1 338 ? -12.069 -0.772 49.503 1.00 76.19 338 GLY A C 1
ATOM 2736 O O . GLY A 1 338 ? -11.740 -0.307 48.413 1.00 76.19 338 GLY A O 1
ATOM 2737 N N . GLN A 1 339 ? -12.456 0.004 50.519 1.00 76.38 339 GLN A N 1
ATOM 2738 C CA . GLN A 1 339 ? -12.543 1.463 50.439 1.00 76.38 339 GLN A CA 1
ATOM 2739 C C . GLN A 1 339 ? -11.167 2.104 50.224 1.00 76.38 339 GLN A C 1
ATOM 2741 O O . GLN A 1 339 ? -11.036 2.956 49.350 1.00 76.38 339 GLN A O 1
ATOM 2746 N N . LYS A 1 340 ? -10.112 1.629 50.907 1.00 80.38 340 LYS A N 1
ATOM 2747 C CA . LYS A 1 340 ? -8.728 2.088 50.657 1.00 80.38 340 LYS A CA 1
ATOM 2748 C C . LYS A 1 340 ? -8.259 1.804 49.228 1.00 80.38 340 LYS A C 1
ATOM 2750 O O . LYS A 1 340 ? -7.602 2.646 48.615 1.00 80.38 340 LYS A O 1
ATOM 2755 N N . GLN A 1 341 ? -8.597 0.633 48.682 1.00 77.25 341 GLN A N 1
ATOM 2756 C CA . GLN A 1 341 ? -8.305 0.304 47.282 1.00 77.25 341 GLN A CA 1
ATOM 2757 C C . GLN A 1 341 ? -9.086 1.205 46.315 1.00 77.25 341 GLN A C 1
ATOM 2759 O O . GLN A 1 341 ? -8.529 1.646 45.308 1.00 77.25 341 GLN A O 1
ATOM 2764 N N . LEU A 1 342 ? -10.337 1.541 46.644 1.00 75.81 342 LEU A N 1
ATOM 2765 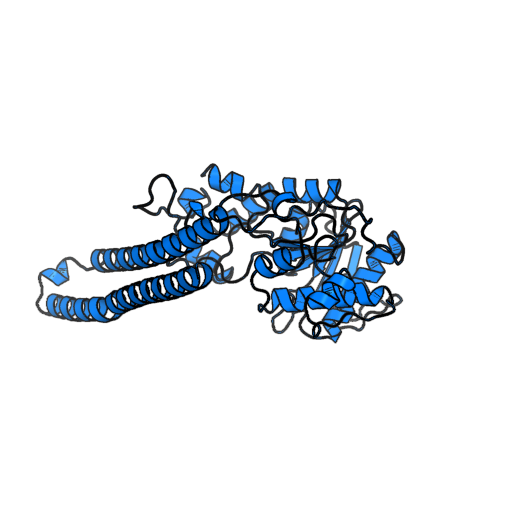C CA . LEU A 1 342 ? -11.164 2.470 45.874 1.00 75.81 342 LEU A CA 1
ATOM 2766 C C . LEU A 1 342 ? -10.581 3.894 45.870 1.00 75.81 342 LEU A C 1
ATOM 2768 O O . LEU A 1 342 ? -10.552 4.536 44.823 1.00 75.81 342 LEU A O 1
ATOM 2772 N N . GLU A 1 343 ? -10.083 4.372 47.014 1.00 77.38 343 GLU A N 1
ATOM 2773 C CA . GLU A 1 343 ? -9.442 5.686 47.167 1.00 77.38 343 GLU A CA 1
ATOM 2774 C C . GLU A 1 343 ? -8.168 5.792 46.309 1.00 77.38 343 GLU A C 1
ATOM 2776 O O . GLU A 1 343 ? -8.012 6.732 45.530 1.00 77.38 343 GLU A O 1
ATOM 2781 N N . SER A 1 344 ? -7.294 4.782 46.374 1.00 76.56 344 SER A N 1
ATOM 2782 C CA . SER A 1 344 ? -6.056 4.726 45.580 1.00 76.56 344 SER A CA 1
ATOM 2783 C C . SER A 1 344 ? -6.330 4.626 44.074 1.00 76.56 344 SER A C 1
ATOM 2785 O O . SER A 1 344 ? -5.652 5.258 43.253 1.00 76.56 344 SER A O 1
ATOM 2787 N N . LEU A 1 345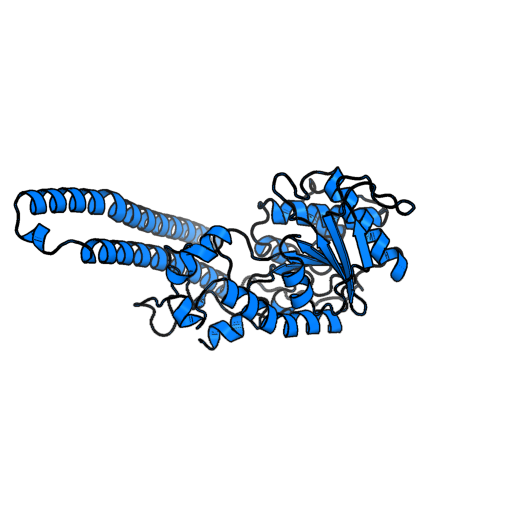 ? -7.364 3.872 43.690 1.00 72.31 345 LEU A N 1
ATOM 2788 C CA . LEU A 1 345 ? -7.813 3.811 42.306 1.00 72.31 345 LEU A CA 1
ATOM 2789 C C . LEU A 1 345 ? -8.380 5.159 41.857 1.00 72.31 345 LEU A C 1
ATOM 2791 O O . LEU A 1 345 ? -8.070 5.604 40.759 1.00 72.31 345 LEU A O 1
ATOM 2795 N N . LYS A 1 346 ? -9.171 5.835 42.695 1.00 72.19 346 LYS A N 1
ATOM 2796 C CA . LYS A 1 346 ? -9.714 7.167 42.411 1.00 72.19 346 LYS A CA 1
ATOM 2797 C C . LYS A 1 346 ? -8.595 8.184 42.199 1.00 72.19 346 LYS A C 1
ATOM 2799 O O . LYS A 1 346 ? -8.671 8.945 41.241 1.00 72.19 346 LYS A O 1
ATOM 2804 N N . GLU A 1 347 ? -7.542 8.159 43.015 1.00 73.31 347 GLU A N 1
ATOM 2805 C CA . GLU A 1 347 ? -6.346 8.987 42.809 1.00 73.31 347 GLU A CA 1
ATOM 2806 C C . GLU A 1 347 ? -5.626 8.661 41.499 1.00 73.31 347 GLU A C 1
ATOM 2808 O O . GLU A 1 347 ? -5.236 9.568 40.773 1.00 73.31 347 GLU A O 1
ATOM 2813 N N . THR A 1 348 ? -5.481 7.380 41.160 1.00 70.25 348 THR A N 1
ATOM 2814 C CA . THR A 1 348 ? -4.843 6.950 39.905 1.00 70.25 348 THR A CA 1
ATOM 2815 C C . THR A 1 348 ? -5.684 7.338 38.686 1.00 70.25 348 THR A C 1
ATOM 2817 O O . THR A 1 348 ? -5.150 7.837 37.702 1.00 70.25 348 THR A O 1
ATOM 2820 N N . LEU A 1 349 ? -7.009 7.187 38.764 1.00 68.50 349 LEU A N 1
ATOM 2821 C CA . LEU A 1 349 ? -7.949 7.588 37.716 1.00 68.50 349 LEU A CA 1
ATOM 2822 C C . LEU A 1 349 ? -7.947 9.110 37.526 1.00 68.50 349 LEU A C 1
ATOM 2824 O O . LEU A 1 349 ? -7.893 9.585 36.392 1.00 68.50 349 LEU A O 1
ATOM 2828 N N . LEU A 1 350 ? -7.968 9.868 38.628 1.00 68.62 350 LEU A N 1
ATOM 2829 C CA . LEU A 1 350 ? -7.855 11.326 38.614 1.00 68.62 350 LEU A CA 1
ATOM 2830 C C . LEU A 1 350 ? -6.502 11.774 38.066 1.00 68.62 350 LEU A C 1
ATOM 2832 O O . LEU A 1 350 ? -6.452 12.676 37.247 1.00 68.62 350 LEU A O 1
ATOM 2836 N N . ARG A 1 351 ? -5.397 11.150 38.467 1.00 74.06 351 ARG A N 1
ATOM 2837 C CA . ARG A 1 351 ? -4.075 11.551 37.991 1.00 74.06 351 ARG A CA 1
ATOM 2838 C C . ARG A 1 351 ? -3.875 11.209 36.521 1.00 74.06 351 ARG A C 1
ATOM 2840 O O . ARG A 1 351 ? -3.455 12.073 35.770 1.00 74.06 351 ARG A O 1
ATOM 2847 N N . ASP A 1 352 ? -4.161 9.981 36.104 1.00 70.62 352 ASP A N 1
ATOM 2848 C CA . ASP A 1 352 ? -3.700 9.495 34.803 1.00 70.62 352 ASP A CA 1
ATOM 2849 C C . ASP A 1 352 ? -4.694 9.850 33.684 1.00 70.62 352 ASP A C 1
ATOM 2851 O O . ASP A 1 352 ? -4.291 10.350 32.634 1.00 70.62 352 ASP A O 1
ATOM 2855 N N . TYR A 1 353 ? -6.002 9.687 33.912 1.00 68.25 353 TYR A N 1
ATOM 2856 C CA . TYR A 1 353 ? -6.998 9.937 32.867 1.00 68.25 353 TYR A CA 1
ATOM 2857 C C . TYR A 1 353 ? -7.472 11.388 32.802 1.00 68.25 353 TYR A C 1
ATOM 2859 O O . TYR A 1 353 ? -7.719 11.864 31.696 1.00 68.25 353 TYR A O 1
ATOM 2867 N N . PHE A 1 354 ? -7.587 12.121 33.923 1.00 68.94 354 PHE A N 1
ATOM 2868 C CA . PHE A 1 354 ? -7.839 13.566 33.801 1.00 68.94 354 PHE A CA 1
ATOM 2869 C C . PHE A 1 354 ? -6.620 14.282 33.233 1.00 68.94 354 PHE A C 1
ATOM 2871 O O . PHE A 1 354 ? -6.809 15.196 32.446 1.00 68.94 354 PHE A O 1
ATOM 2878 N N . HIS A 1 355 ? -5.391 13.837 33.522 1.00 76.12 355 HIS A N 1
ATOM 2879 C CA . HIS A 1 355 ? -4.220 14.386 32.841 1.00 76.12 355 HIS A CA 1
ATOM 2880 C C . HIS A 1 355 ? -4.238 14.078 31.337 1.00 76.12 355 HIS A C 1
ATOM 2882 O O . HIS A 1 355 ? -3.937 14.964 30.542 1.00 76.12 355 HIS A O 1
ATOM 2888 N N . GLU A 1 356 ? -4.614 12.862 30.914 1.00 74.88 356 GLU A N 1
ATOM 2889 C CA . GLU A 1 356 ? -4.823 12.553 29.487 1.00 74.88 356 GLU A CA 1
ATOM 2890 C C . GLU A 1 356 ? -5.913 13.457 28.878 1.00 74.88 356 GLU A C 1
ATOM 2892 O O . GLU A 1 356 ? -5.712 14.049 27.819 1.00 74.88 356 GLU A O 1
ATOM 2897 N N . PHE A 1 357 ? -7.041 13.631 29.570 1.00 71.50 357 PHE A N 1
ATOM 2898 C CA . PHE A 1 357 ? -8.152 14.471 29.121 1.00 71.50 357 PHE A CA 1
ATOM 2899 C C . PHE A 1 357 ? -7.768 15.956 29.024 1.00 71.50 357 PHE A C 1
ATOM 2901 O O . PHE A 1 357 ? -8.063 16.608 28.022 1.00 71.50 357 PHE A O 1
ATOM 2908 N N . ASP A 1 358 ? -7.071 16.488 30.027 1.00 73.56 358 ASP A N 1
ATOM 2909 C CA . ASP A 1 358 ? -6.580 17.865 30.063 1.00 73.56 358 ASP A CA 1
ATOM 2910 C C . ASP A 1 358 ? -5.497 18.096 29.009 1.00 73.56 358 ASP A C 1
ATOM 2912 O O . ASP A 1 358 ? -5.490 19.146 28.366 1.00 73.56 358 ASP A O 1
ATOM 2916 N N . ALA A 1 359 ? -4.624 17.113 28.765 1.00 80.31 359 ALA A N 1
ATOM 2917 C CA . ALA A 1 359 ? -3.637 17.171 27.692 1.00 80.31 359 ALA A CA 1
ATOM 2918 C C . ALA A 1 359 ? -4.308 17.216 26.313 1.00 80.31 359 ALA A C 1
ATOM 2920 O O . ALA A 1 359 ? -3.961 18.072 25.499 1.00 80.31 359 ALA A O 1
ATOM 2921 N N . LEU A 1 360 ? -5.310 16.363 26.064 1.00 76.12 360 LEU A N 1
ATOM 2922 C CA . LEU A 1 360 ? -6.096 16.385 24.825 1.00 76.12 360 LEU A CA 1
ATOM 2923 C C . LEU A 1 360 ? -6.860 17.705 24.666 1.00 76.12 360 LEU A C 1
ATOM 2925 O O . LEU A 1 360 ? -6.882 18.286 23.584 1.00 76.12 360 LEU A O 1
ATOM 2929 N N . ARG A 1 361 ? -7.458 18.216 25.748 1.00 73.44 361 ARG A N 1
ATOM 2930 C CA . ARG A 1 361 ? -8.170 19.502 25.752 1.00 73.44 361 ARG A CA 1
ATOM 2931 C C . ARG A 1 361 ? -7.232 20.674 25.477 1.00 73.44 361 ARG A C 1
ATOM 2933 O O . ARG A 1 361 ? -7.603 21.585 24.739 1.00 73.44 361 ARG A O 1
ATOM 2940 N N . LYS A 1 362 ? -6.037 20.663 26.068 1.00 81.75 362 LYS A N 1
ATOM 2941 C CA . LYS A 1 362 ? -5.008 21.669 25.812 1.00 81.75 362 LYS A CA 1
ATOM 2942 C C . LYS A 1 362 ? -4.544 21.604 24.360 1.00 81.75 362 LYS A C 1
ATOM 2944 O O . LYS A 1 362 ? -4.528 22.639 23.716 1.00 81.75 362 LYS A O 1
ATOM 2949 N N . ASN A 1 363 ? -4.256 20.412 23.839 1.00 77.56 363 ASN A N 1
ATOM 2950 C CA . ASN A 1 363 ? -3.854 20.226 22.444 1.00 77.56 363 ASN A CA 1
ATOM 2951 C C . ASN A 1 363 ? -4.917 20.771 21.478 1.00 77.56 363 ASN A C 1
ATOM 2953 O O . ASN A 1 363 ? -4.604 21.576 20.608 1.00 77.56 363 ASN A O 1
ATOM 2957 N N . LEU A 1 364 ? -6.191 20.437 21.710 1.00 71.19 364 LEU A N 1
ATOM 2958 C CA . LEU A 1 364 ? -7.306 20.979 20.935 1.00 71.19 364 LEU A CA 1
ATOM 2959 C C . LEU A 1 364 ? -7.338 22.514 20.963 1.00 71.19 364 LEU A C 1
ATOM 2961 O O . LEU A 1 364 ? -7.506 23.149 19.925 1.00 71.19 364 LEU A O 1
ATOM 2965 N N . LYS A 1 365 ? -7.164 23.115 22.144 1.00 76.69 365 LYS A N 1
ATOM 2966 C CA . LYS A 1 365 ? -7.147 24.573 22.290 1.00 76.69 365 LYS A CA 1
ATOM 2967 C C . LYS A 1 365 ? -5.949 25.206 21.578 1.00 76.69 365 LYS A C 1
ATOM 2969 O O . LYS A 1 365 ? -6.130 26.182 20.861 1.00 76.69 365 LYS A O 1
ATOM 2974 N N . ASP A 1 366 ? -4.756 24.646 21.754 1.00 81.50 366 ASP A N 1
ATOM 2975 C CA . ASP A 1 366 ? -3.524 25.154 21.150 1.00 81.50 366 ASP A CA 1
ATOM 2976 C C . ASP A 1 366 ? -3.611 25.086 19.612 1.00 81.50 366 ASP A C 1
ATOM 2978 O O . ASP A 1 366 ? -3.260 26.052 18.933 1.00 81.50 366 ASP A O 1
ATOM 2982 N N . GLN A 1 367 ? -4.161 23.998 19.055 1.00 71.50 367 GLN A N 1
ATOM 2983 C CA . GLN A 1 367 ? -4.421 23.875 17.616 1.00 71.50 367 GLN A CA 1
ATOM 2984 C C . GLN A 1 367 ? -5.452 24.898 17.119 1.00 71.50 367 GLN A C 1
ATOM 2986 O O . GLN A 1 367 ? -5.228 25.536 16.090 1.00 71.50 367 GLN A O 1
ATOM 2991 N N . GLN A 1 368 ? -6.551 25.105 17.855 1.00 70.38 368 GLN A N 1
ATOM 2992 C CA . GLN A 1 368 ? -7.555 26.125 17.525 1.00 70.38 368 GLN A CA 1
ATOM 2993 C C . GLN A 1 368 ? -6.975 27.547 17.553 1.00 70.38 368 GLN A C 1
ATOM 2995 O O . GLN A 1 368 ? -7.249 28.342 16.651 1.00 70.38 368 GLN A O 1
ATOM 3000 N N . ASP A 1 369 ? -6.168 27.876 18.564 1.00 77.31 369 ASP A N 1
ATOM 3001 C CA . ASP A 1 369 ? -5.556 29.198 18.722 1.00 77.31 369 ASP A CA 1
ATOM 3002 C C . ASP A 1 369 ? -4.511 29.468 17.623 1.00 77.31 369 ASP A C 1
ATOM 3004 O O . ASP A 1 369 ? -4.506 30.554 17.032 1.00 77.31 369 ASP A O 1
ATOM 3008 N N . GLN A 1 370 ? -3.679 28.474 17.291 1.00 77.69 370 GLN A N 1
ATOM 3009 C CA . GLN A 1 370 ? -2.710 28.554 16.193 1.00 77.69 370 GLN A CA 1
ATOM 3010 C C . GLN A 1 370 ? -3.411 28.769 14.844 1.00 77.69 370 GLN A C 1
ATOM 3012 O O . GLN A 1 370 ? -3.070 29.695 14.108 1.00 77.69 370 GLN A O 1
ATOM 3017 N N . LYS A 1 371 ? -4.458 27.992 14.555 1.00 66.12 371 LYS A N 1
ATOM 3018 C CA . LYS A 1 371 ? -5.241 28.129 13.318 1.00 66.12 371 LYS A CA 1
ATOM 3019 C C . LYS A 1 371 ? -5.966 29.460 13.211 1.00 66.12 371 LYS A C 1
ATOM 3021 O O . LYS A 1 371 ? -5.990 30.080 12.146 1.00 66.12 371 LYS A O 1
ATOM 3026 N N . ARG A 1 372 ? -6.532 29.947 14.317 1.00 68.06 372 ARG A N 1
ATOM 3027 C CA . ARG A 1 372 ? -7.159 31.272 14.358 1.00 68.06 372 ARG A CA 1
ATOM 3028 C C . ARG A 1 372 ? -6.151 32.362 14.008 1.00 68.06 372 ARG A C 1
ATOM 3030 O O . ARG A 1 372 ? -6.501 33.301 13.298 1.00 68.06 372 ARG A O 1
ATOM 3037 N N . LYS A 1 373 ? -4.913 32.234 14.487 1.00 76.44 373 LYS A N 1
ATOM 3038 C CA . LYS A 1 373 ? -3.826 33.158 14.164 1.00 76.44 373 LYS A CA 1
ATOM 3039 C C . LYS A 1 373 ? -3.460 33.102 12.677 1.00 76.44 373 LYS A C 1
ATOM 3041 O O . LYS A 1 373 ? -3.455 34.150 12.043 1.00 76.44 373 LYS A O 1
ATOM 3046 N N . GLU A 1 374 ? -3.258 31.909 12.120 1.00 73.00 374 GLU A N 1
ATOM 3047 C CA . GLU A 1 374 ? -2.961 31.707 10.690 1.00 73.00 374 GLU A CA 1
ATOM 3048 C C . GLU A 1 374 ? -4.073 32.259 9.784 1.00 73.00 374 GLU A C 1
ATOM 3050 O O . GLU A 1 374 ? -3.807 32.947 8.803 1.00 73.00 374 GLU A O 1
ATOM 3055 N N . THR A 1 375 ? -5.337 32.030 10.146 1.00 62.38 375 THR A N 1
ATOM 3056 C CA . THR A 1 375 ? -6.496 32.539 9.393 1.00 62.38 375 THR A CA 1
ATOM 3057 C C . THR A 1 375 ? -6.572 34.064 9.441 1.00 62.38 375 THR A C 1
ATOM 3059 O O . THR A 1 375 ? -6.817 34.714 8.428 1.00 62.38 375 THR A O 1
ATOM 3062 N N . LEU A 1 376 ? -6.340 34.662 10.615 1.00 68.56 376 LEU A N 1
ATOM 3063 C CA . LEU A 1 376 ? -6.290 36.118 10.766 1.00 68.56 376 LEU A CA 1
ATOM 3064 C C . LEU A 1 376 ? -5.110 36.745 10.014 1.00 68.56 376 LEU A C 1
ATOM 3066 O O . LEU A 1 376 ? -5.214 37.900 9.610 1.00 68.56 376 LEU A O 1
ATOM 3070 N N . GLU A 1 377 ? -4.005 36.018 9.844 1.00 73.19 377 GLU A N 1
ATOM 3071 C CA . GLU A 1 377 ? -2.866 36.436 9.020 1.00 73.19 377 GLU A CA 1
ATOM 3072 C C . GLU A 1 377 ? -3.183 36.344 7.522 1.00 73.19 377 GLU A C 1
ATOM 3074 O O . GLU A 1 377 ? -2.854 37.278 6.805 1.00 73.19 377 GLU A O 1
ATOM 3079 N N . LYS A 1 378 ? -3.892 35.302 7.060 1.00 63.03 378 LYS A N 1
ATOM 3080 C CA . LYS A 1 378 ? -4.360 35.182 5.662 1.00 63.03 378 LYS A CA 1
ATOM 3081 C C . LYS A 1 378 ? -5.414 36.233 5.266 1.00 63.03 378 LYS A C 1
ATOM 3083 O O . LYS A 1 378 ? -5.563 36.532 4.088 1.00 63.03 378 LYS A O 1
ATOM 3088 N N . LEU A 1 379 ? -6.182 36.752 6.230 1.00 58.19 379 LEU A N 1
ATOM 3089 C CA . LEU A 1 379 ? -7.227 37.769 6.012 1.00 58.19 379 LEU A CA 1
ATOM 3090 C C . LEU A 1 379 ? -6.710 39.221 6.062 1.00 58.19 379 LEU A C 1
ATOM 3092 O O . LEU A 1 379 ? -7.504 40.149 5.886 1.00 58.19 379 LEU A O 1
ATOM 3096 N N . ARG A 1 380 ? -5.422 39.425 6.356 1.00 58.41 380 ARG A N 1
ATOM 3097 C CA . ARG A 1 380 ? -4.741 40.728 6.328 1.00 58.41 380 ARG A CA 1
ATOM 3098 C C . ARG A 1 380 ? -3.987 40.893 5.023 1.00 58.41 380 ARG A C 1
ATOM 3100 O O . ARG A 1 380 ? -3.945 42.053 4.558 1.00 58.41 380 ARG A O 1
#